Protein AF-A0A9P9UCU2-F1 (afdb_monomer_lite)

Sequence (701 aa):
MLSISDLFTLGLLVVLGTLAEADAGASSSSPSAWTGWGGNCLNNRWQPESALTISKIDTLTLKCSKTYPFGVSATPVIEGNIVYYPTWDGEMVALDYTTCQVKWSFNVTQLIVDYAPPNSYQVLAYPVSRTSPQIDGNIIHFGTQRFALVVAMDKRTGAVLDTYQVNPHPLAVITQSPTFHNGILFVGTGSYEEPAPLRFPGYKCCTFIGNFVALTFSRQTRKFRLKWDLPTLPSGTAWSGAGVWGSQPSIDEKRNQVFFGTGNVYSFPQEFAHCANETSECMPRGVNQEAIIAVNIASGKENWVRRITKMDAWNGACVATPIDKENCAQDPPGTDGDFGMAPGFVSAKTSGLKEDIVVVGQKNANLYALSAEKGEMVWQVNTSPDLQGGGISWGLAVDDEAVYYNLPYGLGGFGFNESTAFYGAVGVKDGKKLWEKRVDESGTNSIALTAPTVLGCGRQERGGRGRNGSGKGEGKGKGREDDDGLVLFPRTGVMDEQGAYFYSQGALVFVEKRTGRVVKELALDTNFNGGIAVQGRFGSLILAHALIKAELQSDEDMTALVKTTYGIFFLPTPHKALLVEDIASILNKLDPNHPRLDLVEQLRCNSLALEGQLTDFKNVYHTYEYKIVSFFETQQTRVLKWDETSQSYKRTGDFMLSVKRDSALLQLPDIMEPKVPVDADHSDKAKFGTKYDSPALLAEV

Radius of gyration: 32.87 Å; chains: 1; bounding box: 86×83×102 Å

Structure (mmCIF, N/CA/C/O backbone):
data_AF-A0A9P9UCU2-F1
#
_entry.id   AF-A0A9P9UCU2-F1
#
loop_
_atom_site.group_PDB
_atom_site.id
_atom_site.type_symbol
_atom_site.label_atom_id
_atom_site.label_alt_id
_atom_site.label_comp_id
_atom_site.label_asym_id
_atom_site.label_entity_id
_atom_site.label_seq_id
_atom_site.pdbx_PDB_ins_code
_atom_site.Cartn_x
_atom_site.Cartn_y
_atom_site.Cartn_z
_atom_site.occupancy
_atom_site.B_iso_or_equiv
_atom_site.auth_seq_id
_atom_site.auth_comp_id
_atom_site.auth_asym_id
_atom_site.auth_atom_id
_atom_site.pdbx_PDB_model_num
ATOM 1 N N . MET A 1 1 ? -22.675 -42.881 37.923 1.00 26.84 1 MET A N 1
ATOM 2 C CA . MET A 1 1 ? -22.853 -44.029 37.011 1.00 26.84 1 MET A CA 1
ATOM 3 C C . MET A 1 1 ? -24.017 -43.703 36.104 1.00 26.84 1 MET A C 1
ATOM 5 O O . MET A 1 1 ? -25.118 -43.542 36.607 1.00 26.84 1 MET A O 1
ATOM 9 N N . LEU A 1 2 ? -23.771 -43.526 34.812 1.00 21.22 2 LEU A N 1
ATOM 10 C CA . LEU A 1 2 ? -24.823 -43.378 33.813 1.00 21.22 2 LEU A CA 1
ATOM 11 C C . LEU A 1 2 ? -24.518 -44.368 32.706 1.00 21.22 2 LEU A C 1
ATOM 13 O O . LEU A 1 2 ? -23.434 -44.317 32.130 1.00 21.22 2 LEU A O 1
ATOM 17 N N . SER A 1 3 ? -25.464 -45.266 32.457 1.00 23.64 3 SER A N 1
ATOM 18 C CA . SER A 1 3 ? -25.569 -45.976 31.196 1.00 23.64 3 SER A CA 1
ATOM 19 C C . SER A 1 3 ? -26.949 -46.628 31.047 1.00 23.64 3 SER A C 1
ATOM 21 O O . SER A 1 3 ? -27.505 -47.127 32.024 1.00 23.64 3 SER A O 1
ATOM 23 N N . ILE A 1 4 ? -27.357 -46.699 29.776 1.00 19.81 4 ILE A N 1
ATOM 24 C CA . ILE A 1 4 ? -28.267 -47.654 29.118 1.00 19.81 4 ILE A CA 1
ATOM 25 C C . ILE A 1 4 ? -29.750 -47.236 28.921 1.00 19.81 4 ILE A C 1
ATOM 27 O O . ILE A 1 4 ? -30.546 -47.227 29.849 1.00 19.81 4 ILE A O 1
ATOM 31 N N . SER A 1 5 ? -30.027 -46.944 27.634 1.00 20.75 5 SER A N 1
ATOM 32 C CA . SER A 1 5 ? -31.157 -47.344 26.755 1.00 20.75 5 SER A CA 1
ATOM 33 C C . SER A 1 5 ? -32.589 -46.821 26.937 1.00 20.75 5 SER A C 1
ATOM 35 O O . SER A 1 5 ? -33.200 -46.998 27.979 1.00 20.75 5 SER A O 1
ATOM 37 N N . ASP A 1 6 ? -33.153 -46.278 25.845 1.00 22.53 6 ASP A N 1
ATOM 38 C CA . ASP A 1 6 ? -34.250 -46.875 25.032 1.00 22.53 6 ASP A CA 1
ATOM 39 C C . ASP A 1 6 ? -34.757 -45.823 24.007 1.00 22.53 6 ASP A C 1
ATOM 41 O O . ASP A 1 6 ? -35.082 -44.700 24.370 1.00 22.53 6 ASP A O 1
ATOM 45 N N . LEU A 1 7 ? -34.531 -45.981 22.694 1.00 21.34 7 LEU A N 1
ATOM 46 C CA . LEU A 1 7 ? -35.335 -46.689 21.673 1.00 21.34 7 LEU A CA 1
ATOM 47 C C . LEU A 1 7 ? -36.625 -45.958 21.170 1.00 21.34 7 LEU A C 1
ATOM 49 O O . LEU A 1 7 ? -37.598 -45.820 21.896 1.00 21.34 7 LEU A O 1
ATOM 53 N N . PHE A 1 8 ? -36.627 -45.666 19.850 1.00 20.30 8 PHE A N 1
ATOM 54 C CA . PHE A 1 8 ? -37.740 -45.663 18.856 1.00 20.30 8 PHE A CA 1
ATOM 55 C C . PHE A 1 8 ? -38.659 -44.427 18.586 1.00 20.30 8 PHE A C 1
ATOM 57 O O . PHE A 1 8 ? -39.603 -44.145 19.306 1.00 20.30 8 PHE A O 1
ATOM 64 N N . THR A 1 9 ? -38.437 -43.827 17.396 1.00 21.20 9 THR A N 1
ATOM 65 C CA . THR A 1 9 ? -39.360 -43.502 16.258 1.00 21.20 9 THR A CA 1
ATOM 66 C C . THR A 1 9 ? -40.691 -42.716 16.359 1.00 21.20 9 THR A C 1
ATOM 68 O O . THR A 1 9 ? -41.575 -43.042 17.136 1.00 21.20 9 THR A O 1
ATOM 71 N N . LEU A 1 10 ? -40.881 -41.918 15.281 1.00 20.44 10 LEU A N 1
ATOM 72 C CA . LEU A 1 10 ? -42.095 -41.595 14.481 1.00 20.44 10 LEU A CA 1
ATOM 73 C C . LEU A 1 10 ? -42.919 -40.321 14.790 1.00 20.44 10 LEU A C 1
ATOM 75 O O . LEU A 1 10 ? -43.389 -40.124 15.902 1.00 20.44 10 LEU A O 1
ATOM 79 N N . GLY A 1 11 ? -43.228 -39.546 13.731 1.00 19.61 11 GLY A N 1
ATOM 80 C CA . GLY A 1 11 ? -44.422 -38.682 13.676 1.00 19.61 11 GLY A CA 1
ATOM 81 C C . GLY A 1 11 ? -44.333 -37.422 12.799 1.00 19.61 11 GLY A C 1
ATOM 82 O O . GLY A 1 11 ? -43.973 -36.359 13.286 1.00 19.61 11 GLY A O 1
ATOM 83 N N . LEU A 1 12 ? -44.731 -37.521 11.527 1.00 21.34 12 LEU A N 1
ATOM 84 C CA . LEU A 1 12 ? -45.002 -36.410 10.596 1.00 21.34 12 LEU A CA 1
ATOM 85 C C . LEU A 1 12 ? -46.524 -36.374 10.328 1.00 21.34 12 LEU A C 1
ATOM 87 O O . LEU A 1 12 ? -47.035 -37.446 10.031 1.00 21.34 12 LEU A O 1
ATOM 91 N N . LEU A 1 13 ? -47.227 -35.224 10.421 1.00 21.56 13 LEU A N 1
ATOM 92 C CA . LEU A 1 13 ? -48.406 -34.782 9.606 1.00 21.56 13 LEU A CA 1
ATOM 93 C C . LEU A 1 13 ? -49.105 -33.528 10.235 1.00 21.56 13 LEU A C 1
ATOM 95 O O . LEU A 1 13 ? -49.519 -33.597 11.384 1.00 21.56 13 LEU A O 1
ATOM 99 N N . VAL A 1 14 ? -49.032 -32.317 9.638 1.00 21.81 14 VAL A N 1
ATOM 100 C CA . VAL A 1 14 ? -49.983 -31.581 8.731 1.00 21.81 14 VAL A CA 1
ATOM 101 C C . VAL A 1 14 ? -51.239 -30.950 9.400 1.00 21.81 14 VAL A C 1
ATOM 103 O O . VAL A 1 14 ? -52.027 -31.673 9.989 1.00 21.81 14 VAL A O 1
ATOM 106 N N . VAL A 1 15 ? -51.451 -29.620 9.241 1.00 21.69 15 VAL A N 1
ATOM 107 C CA . VAL A 1 15 ? -52.620 -28.895 8.629 1.00 21.69 15 VAL A CA 1
ATOM 108 C C . VAL A 1 15 ? -52.532 -27.356 8.883 1.00 21.69 15 VAL A C 1
ATOM 110 O O . VAL A 1 15 ? -52.001 -26.902 9.888 1.00 21.69 15 VAL A O 1
ATOM 113 N N . LEU A 1 16 ? -53.032 -26.594 7.897 1.00 22.39 16 LEU A N 1
ATOM 114 C CA . LEU A 1 16 ? -53.003 -25.151 7.568 1.00 22.39 16 LEU A CA 1
ATOM 115 C C . LEU A 1 16 ? -53.833 -24.145 8.419 1.00 22.39 16 LEU A C 1
ATOM 117 O O . LEU A 1 16 ? -54.868 -24.510 8.965 1.00 22.39 16 LEU A O 1
ATOM 121 N N . GLY A 1 17 ? -53.467 -22.847 8.286 1.00 21.61 17 GLY A N 1
ATOM 122 C CA . GLY A 1 17 ? -54.313 -21.621 8.377 1.00 21.61 17 GLY A CA 1
ATOM 123 C C . GLY A 1 17 ? -54.252 -20.874 9.726 1.00 21.61 17 GLY A C 1
ATOM 124 O O . GLY A 1 17 ? -54.326 -21.523 10.753 1.00 21.61 17 GLY A O 1
ATOM 125 N N . THR A 1 18 ? -54.117 -19.548 9.886 1.00 24.02 18 THR A N 1
ATOM 126 C CA . THR A 1 18 ? -54.234 -18.333 9.048 1.00 24.02 18 THR A CA 1
ATOM 127 C C . THR A 1 18 ? -53.554 -17.139 9.763 1.00 24.02 18 THR A C 1
ATOM 129 O O . THR A 1 18 ? -53.626 -17.053 10.983 1.00 24.02 18 THR A O 1
ATOM 132 N N . LEU A 1 19 ? -52.952 -16.235 8.978 1.00 25.30 19 LEU A N 1
ATOM 133 C CA . LEU A 1 19 ? -52.646 -14.797 9.171 1.00 25.30 19 LEU A CA 1
ATOM 134 C C . LEU A 1 19 ? -52.707 -14.153 10.578 1.00 25.30 19 LEU A C 1
ATOM 136 O O . LEU A 1 19 ? -53.780 -13.997 11.154 1.00 25.30 19 LEU A O 1
ATOM 140 N N . ALA A 1 20 ? -51.577 -13.564 10.986 1.00 24.25 20 ALA A N 1
ATOM 141 C CA . ALA A 1 20 ? -51.531 -12.231 11.594 1.00 24.25 20 ALA A CA 1
ATOM 142 C C . ALA A 1 20 ? -50.170 -11.578 11.283 1.00 24.25 20 ALA A C 1
ATOM 144 O O . ALA A 1 20 ? -49.130 -12.023 11.768 1.00 24.25 20 ALA A O 1
ATOM 145 N N . GLU A 1 21 ? -50.186 -10.545 10.441 1.00 28.69 21 GLU A N 1
ATOM 146 C CA . GLU A 1 21 ? -49.091 -9.584 10.311 1.00 28.69 21 GLU A CA 1
ATOM 147 C C . GLU A 1 21 ? -48.972 -8.792 11.617 1.00 28.69 21 GLU A C 1
ATOM 149 O O . GLU A 1 21 ? -49.944 -8.202 12.091 1.00 28.69 21 GLU A O 1
ATOM 154 N N . ALA A 1 22 ? -47.768 -8.755 12.178 1.00 25.55 22 ALA A N 1
ATOM 155 C CA . ALA A 1 22 ? -47.342 -7.707 13.088 1.00 25.55 22 ALA A CA 1
ATOM 156 C C . ALA A 1 22 ? -45.992 -7.203 12.582 1.00 25.55 22 ALA A C 1
ATOM 158 O O . ALA A 1 22 ? -44.941 -7.796 12.822 1.00 25.55 22 ALA A O 1
ATOM 159 N N . ASP A 1 23 ? -46.079 -6.131 11.806 1.00 30.70 23 ASP A N 1
ATOM 160 C CA . ASP A 1 23 ? -44.975 -5.269 11.430 1.00 30.70 23 ASP A CA 1
ATOM 161 C C . ASP A 1 23 ? -44.386 -4.645 12.707 1.00 30.70 23 ASP A C 1
ATOM 163 O O . ASP A 1 23 ? -45.089 -3.998 13.486 1.00 30.70 23 ASP A O 1
ATOM 167 N N . ALA A 1 24 ? -43.103 -4.888 12.955 1.00 27.02 24 ALA A N 1
ATOM 168 C CA . ALA A 1 24 ? -42.320 -4.192 13.966 1.00 27.02 24 ALA A CA 1
ATOM 169 C C . ALA A 1 24 ? -40.875 -4.142 13.479 1.00 27.02 24 ALA A C 1
ATOM 171 O O . ALA A 1 24 ? -40.071 -5.053 13.691 1.00 27.02 24 ALA A O 1
ATOM 172 N N . GLY A 1 25 ? -40.583 -3.057 12.768 1.00 33.56 25 GLY A N 1
ATOM 173 C CA . GLY A 1 25 ? -39.267 -2.746 12.263 1.00 33.56 25 GLY A CA 1
ATOM 174 C C . GLY A 1 25 ? -38.225 -2.659 13.374 1.00 33.56 25 GLY A C 1
ATOM 175 O O . GLY A 1 25 ? -38.343 -1.906 14.336 1.00 33.56 25 GLY A O 1
ATOM 176 N N . ALA A 1 26 ? -37.141 -3.379 13.150 1.00 25.94 26 ALA A N 1
ATOM 177 C CA . ALA A 1 26 ? -35.802 -2.891 13.396 1.00 25.94 26 ALA A CA 1
ATOM 178 C C . ALA A 1 26 ? -34.961 -3.502 12.280 1.00 25.94 26 ALA A C 1
ATOM 180 O O . ALA A 1 26 ? -34.569 -4.665 12.351 1.00 25.94 26 ALA A O 1
ATOM 181 N N . SER A 1 27 ? -34.728 -2.744 11.205 1.00 26.44 27 SER A N 1
ATOM 182 C CA . SER A 1 27 ? -33.636 -3.070 10.298 1.00 26.44 27 SER A CA 1
ATOM 183 C C . SER A 1 27 ? -32.361 -2.998 11.134 1.00 26.44 27 SER A C 1
ATOM 185 O O . SER A 1 27 ? -31.834 -1.912 11.379 1.00 26.44 27 SER A O 1
ATOM 187 N N . SER A 1 28 ? -31.890 -4.138 11.635 1.00 27.34 28 SER A N 1
ATOM 188 C CA . SER A 1 28 ? -30.513 -4.250 12.082 1.00 27.34 28 SER A CA 1
ATOM 189 C C . SER A 1 28 ? -29.677 -3.980 10.839 1.00 27.34 28 SER A C 1
ATOM 191 O O . SER A 1 28 ? -29.568 -4.848 9.970 1.00 27.34 28 SER A O 1
ATOM 193 N N . SER A 1 29 ? -29.178 -2.754 10.697 1.00 32.16 29 SER A N 1
ATOM 194 C CA . SER A 1 29 ? -28.161 -2.454 9.705 1.00 32.16 29 SER A CA 1
ATOM 195 C C . SER A 1 29 ? -27.038 -3.451 9.953 1.00 32.16 29 SER A C 1
ATOM 197 O O . SER A 1 29 ? -26.405 -3.451 11.010 1.00 32.16 29 SER A O 1
ATOM 199 N N . SER A 1 30 ? -26.851 -4.392 9.026 1.00 37.59 30 SER A N 1
ATOM 200 C CA . SER A 1 30 ? -25.638 -5.196 9.035 1.00 37.59 30 SER A CA 1
ATOM 201 C C . SER A 1 30 ? -24.472 -4.204 9.077 1.00 37.59 30 SER A C 1
ATOM 203 O O . SER A 1 30 ? -24.511 -3.239 8.305 1.00 37.59 30 SER A O 1
ATOM 205 N N . PRO A 1 31 ? -23.493 -4.357 9.989 1.00 53.38 31 PRO A N 1
ATOM 206 C CA . PRO A 1 31 ? -22.351 -3.453 10.024 1.00 53.38 31 PRO A CA 1
ATOM 207 C C . PRO A 1 31 ? -21.762 -3.365 8.614 1.00 53.38 31 PRO A C 1
ATOM 209 O O . PRO A 1 31 ? -21.566 -4.394 7.962 1.00 53.38 31 PRO A O 1
ATOM 212 N N . SER A 1 32 ? -21.580 -2.141 8.110 1.00 68.69 32 SER A N 1
ATOM 213 C CA . SER A 1 32 ? -21.082 -1.929 6.754 1.00 68.69 32 SER A CA 1
ATOM 214 C C . SER A 1 32 ? -19.711 -2.590 6.622 1.00 68.69 32 SER A C 1
ATOM 216 O O . SER A 1 32 ? -18.807 -2.355 7.424 1.00 68.69 32 SER A O 1
ATOM 218 N N . ALA A 1 33 ? -19.583 -3.492 5.650 1.00 85.12 33 ALA A N 1
ATOM 219 C CA . ALA A 1 33 ? -18.360 -4.256 5.455 1.00 85.12 33 ALA A CA 1
ATOM 220 C C . ALA A 1 33 ? -17.243 -3.354 4.904 1.00 85.12 33 ALA A C 1
ATOM 222 O O . ALA A 1 33 ? -17.486 -2.511 4.041 1.00 85.12 33 ALA A O 1
ATOM 223 N N . TRP A 1 34 ? -16.013 -3.577 5.365 1.00 92.19 34 TRP A N 1
ATOM 224 C CA . TRP A 1 34 ? -14.798 -2.952 4.840 1.00 92.19 34 TRP A CA 1
ATOM 225 C C . TRP A 1 34 ? -14.019 -4.027 4.090 1.00 92.19 34 TRP A C 1
ATOM 227 O O . TRP A 1 34 ? -13.234 -4.757 4.682 1.00 92.19 34 TRP A O 1
ATOM 237 N N . THR A 1 35 ? -14.309 -4.212 2.804 1.00 93.38 35 THR A N 1
ATOM 238 C CA . THR A 1 35 ? -13.987 -5.475 2.101 1.00 93.38 35 THR A CA 1
ATOM 239 C C . THR A 1 35 ? -12.612 -5.519 1.433 1.00 93.38 35 THR A C 1
ATOM 241 O O . THR A 1 35 ? -12.200 -6.587 0.986 1.00 93.38 35 THR A O 1
ATOM 244 N N . GLY A 1 36 ? -11.904 -4.392 1.371 1.00 92.31 36 GLY A N 1
ATOM 245 C CA . GLY A 1 36 ? -10.583 -4.239 0.751 1.00 92.31 36 GLY A CA 1
ATOM 246 C C . GLY A 1 36 ? -9.803 -3.094 1.400 1.00 92.31 36 GLY A C 1
ATOM 247 O O . GLY A 1 36 ? -10.317 -2.438 2.307 1.00 92.31 36 GLY A O 1
ATOM 248 N N . TRP A 1 37 ? -8.589 -2.806 0.923 1.00 92.88 37 TRP A N 1
ATOM 249 C CA . TRP A 1 37 ? -7.764 -1.677 1.388 1.00 92.88 37 TRP A CA 1
ATOM 250 C C . TRP A 1 37 ? -8.563 -0.371 1.473 1.00 92.88 37 TRP A C 1
ATOM 252 O O . TRP A 1 37 ? -8.569 0.294 2.506 1.00 92.88 37 TRP A O 1
ATOM 262 N N . GLY A 1 38 ? -9.273 -0.029 0.398 1.00 90.56 38 GLY A N 1
ATOM 263 C CA . GLY A 1 38 ? -10.056 1.199 0.284 1.00 90.56 38 GLY A CA 1
ATOM 264 C C . GLY A 1 38 ? -11.396 1.191 1.022 1.00 90.56 38 GLY A C 1
ATOM 265 O O . GLY A 1 38 ? -12.120 2.181 0.957 1.00 90.56 38 GLY A O 1
ATOM 266 N N . GLY A 1 39 ? -11.773 0.064 1.634 1.00 90.44 39 GLY A N 1
ATOM 267 C CA . GLY A 1 39 ? -13.111 -0.221 2.166 1.00 90.44 39 GLY A CA 1
ATOM 268 C C . GLY A 1 39 ? -14.133 -0.620 1.103 1.00 90.44 39 GLY A C 1
ATOM 269 O O . GLY A 1 39 ? -15.051 -1.393 1.377 1.00 90.44 39 GLY A O 1
ATOM 270 N N . ASN A 1 40 ? -13.931 -0.158 -0.128 1.00 91.38 40 ASN A N 1
ATOM 271 C CA . ASN A 1 40 ? -14.757 -0.408 -1.302 1.00 91.38 40 ASN A CA 1
ATOM 272 C C . ASN A 1 40 ? -13.895 -0.368 -2.582 1.00 91.38 40 ASN A C 1
ATOM 274 O O . ASN A 1 40 ? -12.703 -0.060 -2.538 1.00 91.38 40 ASN A O 1
ATOM 278 N N . CYS A 1 41 ? -14.509 -0.641 -3.736 1.00 94.88 41 CYS A N 1
ATOM 279 C CA . CYS A 1 41 ? -13.827 -0.643 -5.033 1.00 94.88 41 CYS A CA 1
ATOM 280 C C . CYS A 1 41 ? -13.499 0.755 -5.596 1.00 94.88 41 CYS A C 1
ATOM 282 O O . CYS A 1 41 ? -12.882 0.845 -6.651 1.00 94.88 41 CYS A O 1
ATOM 284 N N . LEU A 1 42 ? -13.881 1.844 -4.920 1.00 95.31 42 LEU A N 1
ATOM 285 C CA . LEU A 1 42 ? -13.551 3.218 -5.324 1.00 95.31 42 LEU A CA 1
ATOM 286 C C . LEU A 1 42 ? -12.202 3.682 -4.758 1.00 95.31 42 LEU A C 1
ATOM 288 O O . LEU A 1 42 ? -11.722 4.743 -5.149 1.00 95.31 42 LEU A O 1
ATOM 292 N N . ASN A 1 43 ? -11.596 2.907 -3.846 1.00 95.00 43 ASN A N 1
ATOM 293 C CA . ASN A 1 43 ? -10.339 3.238 -3.163 1.00 95.00 43 ASN A CA 1
ATOM 294 C C . ASN A 1 43 ? -10.352 4.620 -2.478 1.00 95.00 43 ASN A C 1
ATOM 296 O O . ASN A 1 43 ? -9.355 5.336 -2.465 1.00 95.00 43 ASN A O 1
ATOM 300 N N . ASN A 1 44 ? -11.500 5.025 -1.932 1.00 93.56 44 ASN A N 1
ATOM 301 C CA . ASN A 1 44 ? -11.677 6.364 -1.366 1.00 93.56 44 ASN A CA 1
ATOM 302 C C . ASN A 1 44 ? -11.497 6.414 0.163 1.00 93.56 44 ASN A C 1
ATOM 304 O O . ASN A 1 44 ? -11.450 7.500 0.734 1.00 93.56 44 ASN A O 1
ATOM 308 N N . ARG A 1 45 ? -11.378 5.254 0.832 1.00 93.69 45 ARG A N 1
ATOM 309 C CA . ARG A 1 45 ? -11.209 5.132 2.293 1.00 93.69 45 ARG A CA 1
ATOM 310 C C . ARG A 1 45 ? -12.223 5.971 3.076 1.00 93.69 45 ARG A C 1
ATOM 312 O O . ARG A 1 45 ? -11.892 6.603 4.082 1.00 93.69 45 ARG A O 1
ATOM 319 N N . TRP A 1 46 ? -13.462 5.968 2.595 1.00 91.81 46 TRP A N 1
ATOM 320 C CA . TRP A 1 46 ? -14.551 6.759 3.145 1.00 91.81 46 TRP A CA 1
ATOM 321 C C . TRP A 1 46 ? -15.652 5.864 3.703 1.00 91.81 46 TRP A C 1
ATOM 323 O O . TRP A 1 46 ? -16.252 5.062 2.986 1.00 91.81 46 TRP A O 1
ATOM 333 N N . GLN A 1 47 ? -15.939 6.046 4.991 1.00 89.38 47 GLN A N 1
ATOM 334 C CA . GLN A 1 47 ? -17.145 5.552 5.638 1.00 89.38 47 GLN A CA 1
ATOM 335 C C . GLN A 1 47 ? -18.179 6.692 5.668 1.00 89.38 47 GLN A C 1
ATOM 337 O O . GLN A 1 47 ? -18.044 7.592 6.501 1.00 89.38 47 GLN A O 1
ATOM 342 N N . PRO A 1 48 ? -19.199 6.706 4.792 1.00 82.88 48 PRO A N 1
ATOM 343 C CA . PRO A 1 48 ? -20.163 7.808 4.718 1.00 82.88 48 PRO A CA 1
ATOM 344 C C . PRO A 1 48 ? -21.049 7.931 5.961 1.00 82.88 48 PRO A C 1
ATOM 346 O O . PRO A 1 48 ? -21.512 9.030 6.271 1.00 82.88 48 PRO A O 1
ATOM 349 N N . GLU A 1 49 ? -21.263 6.829 6.681 1.00 81.44 49 GLU A N 1
ATOM 350 C CA . GLU A 1 49 ? -22.082 6.794 7.888 1.00 81.44 49 GLU A CA 1
ATOM 351 C C . GLU A 1 49 ? -21.298 6.205 9.057 1.00 81.44 49 GLU A C 1
ATOM 353 O O . GLU A 1 49 ? -20.962 5.021 9.082 1.00 81.44 49 GLU A O 1
ATOM 358 N N . SER A 1 50 ? -21.022 7.041 10.052 1.00 82.69 50 SER A N 1
ATOM 359 C CA . SER A 1 50 ? -20.351 6.645 11.282 1.00 82.69 50 SER A CA 1
ATOM 360 C C . SER A 1 50 ? -21.202 6.982 12.503 1.00 82.69 50 SER A C 1
ATOM 362 O O . SER A 1 50 ? -21.736 8.082 12.633 1.00 82.69 50 SER A O 1
ATOM 364 N N . ALA A 1 51 ? -21.291 6.038 13.444 1.00 81.75 51 ALA A N 1
ATOM 365 C CA . ALA A 1 51 ? -21.860 6.297 14.768 1.00 81.75 51 ALA A CA 1
ATOM 366 C C . ALA A 1 51 ? -20.926 7.149 15.649 1.00 81.75 51 ALA A C 1
ATOM 368 O O . ALA A 1 51 ? -21.380 7.750 16.628 1.00 81.75 51 ALA A O 1
ATOM 369 N N . LEU A 1 52 ? -19.633 7.170 15.308 1.00 83.38 52 LEU A N 1
ATOM 370 C CA . LEU A 1 52 ? -18.609 7.989 15.936 1.00 83.38 52 LEU A CA 1
ATOM 371 C C . LEU A 1 52 ? -18.628 9.391 15.325 1.00 83.38 52 LEU A C 1
ATOM 373 O O . LEU A 1 52 ? -18.434 9.545 14.120 1.00 83.38 52 LEU A O 1
ATOM 377 N N . THR A 1 53 ? -18.811 10.383 16.188 1.00 83.81 53 THR A N 1
ATOM 378 C CA . THR A 1 53 ? -18.800 11.812 15.872 1.00 83.81 53 THR A CA 1
ATOM 379 C C . THR A 1 53 ? -17.851 12.552 16.813 1.00 83.81 53 THR A C 1
ATOM 381 O O . THR A 1 53 ? -17.393 11.974 17.804 1.00 83.81 53 THR A O 1
ATOM 384 N N . ILE A 1 54 ? -17.579 13.835 16.546 1.00 84.88 54 ILE A N 1
ATOM 385 C CA . ILE A 1 54 ? -16.733 14.676 17.412 1.00 84.88 54 ILE A CA 1
ATOM 386 C C . ILE A 1 54 ? -17.264 14.671 18.851 1.00 84.88 54 ILE A C 1
ATOM 388 O O . ILE A 1 54 ? -16.513 14.413 19.786 1.00 84.88 54 ILE A O 1
ATOM 392 N N . SER A 1 55 ? -18.571 14.867 19.033 1.00 84.00 55 SER A N 1
ATOM 393 C CA . SER A 1 55 ? -19.214 14.893 20.356 1.00 84.00 55 SER A CA 1
ATOM 394 C C . SER A 1 55 ? -19.171 13.555 21.107 1.00 84.00 55 SER A C 1
ATOM 396 O O . SER A 1 55 ? -19.330 13.526 22.326 1.00 84.00 55 SER A O 1
ATOM 398 N N . LYS A 1 56 ? -18.949 12.438 20.405 1.00 86.06 56 LYS A N 1
ATOM 399 C CA . LYS A 1 56 ? -18.881 11.090 20.990 1.00 86.06 56 LYS A CA 1
ATOM 400 C C . LYS A 1 56 ? -17.462 10.555 21.116 1.00 86.06 56 LYS A C 1
ATOM 402 O O . LYS A 1 56 ? -17.283 9.441 21.608 1.00 86.06 56 LYS A O 1
ATOM 407 N N . ILE A 1 57 ? -16.449 11.300 20.692 1.00 85.88 57 ILE A N 1
ATOM 408 C CA . ILE A 1 57 ? -15.090 10.772 20.593 1.00 85.88 57 ILE A CA 1
ATOM 409 C C . ILE A 1 57 ? -14.488 10.372 21.946 1.00 85.88 57 ILE A C 1
ATOM 411 O O . ILE A 1 57 ? -13.744 9.392 22.050 1.00 85.88 57 ILE A O 1
ATOM 415 N N . ASP A 1 58 ? -14.878 11.060 23.016 1.00 87.31 58 ASP A N 1
ATOM 416 C CA . ASP A 1 58 ? -14.436 10.756 24.377 1.00 87.31 58 ASP A CA 1
ATOM 417 C C . ASP A 1 58 ? -15.065 9.481 24.944 1.00 87.31 58 ASP A C 1
ATOM 419 O O . ASP A 1 58 ? -14.539 8.909 25.893 1.00 87.31 58 ASP A O 1
ATOM 423 N N . THR A 1 59 ? -16.119 8.962 24.306 1.00 87.75 59 THR A N 1
ATOM 424 C CA . THR A 1 59 ? -16.756 7.691 24.691 1.00 87.75 59 THR A CA 1
ATOM 425 C C . THR A 1 59 ? -16.020 6.456 24.165 1.00 87.75 59 THR A C 1
ATOM 427 O O . THR A 1 59 ? -16.356 5.336 24.548 1.00 87.75 59 THR A O 1
ATOM 430 N N . LEU A 1 60 ? -15.022 6.637 23.290 1.00 85.88 60 LEU A N 1
ATOM 431 C CA . LEU A 1 60 ? -14.230 5.534 22.750 1.00 85.88 60 LEU A CA 1
ATOM 432 C C . LEU A 1 60 ? -13.468 4.807 23.859 1.00 85.88 60 LEU A C 1
ATOM 434 O O . LEU A 1 60 ? -12.685 5.415 24.589 1.00 85.88 60 LEU A O 1
ATOM 438 N N . THR A 1 61 ? -13.642 3.490 23.908 1.00 83.88 61 THR A N 1
ATOM 439 C CA . THR A 1 61 ? -12.904 2.584 24.787 1.00 83.88 61 THR A CA 1
ATOM 440 C C . THR A 1 61 ? -12.223 1.495 23.967 1.00 83.88 61 THR A C 1
ATOM 442 O O . THR A 1 61 ? -12.754 1.031 22.953 1.00 83.88 61 THR A O 1
ATOM 445 N N . LEU A 1 62 ? -11.028 1.086 24.399 1.00 83.81 62 LEU A N 1
ATOM 446 C CA . LEU A 1 62 ? -10.318 -0.042 23.804 1.00 83.81 62 LEU A CA 1
ATOM 447 C C . LEU A 1 62 ? -11.132 -1.323 24.031 1.00 83.81 62 LEU A C 1
ATOM 449 O O . LEU A 1 62 ? -11.385 -1.711 25.169 1.00 83.81 62 LEU A O 1
ATOM 453 N N . LYS A 1 63 ? -11.547 -1.969 22.939 1.00 83.62 63 LYS A N 1
ATOM 454 C CA . LYS A 1 63 ? -12.326 -3.218 22.972 1.00 83.62 63 LYS A CA 1
ATOM 455 C C . LYS A 1 63 ? -11.459 -4.465 22.845 1.00 83.62 63 LYS A C 1
ATOM 457 O O . LYS A 1 63 ? -11.740 -5.473 23.482 1.00 83.62 63 LYS A O 1
ATOM 462 N N . CYS A 1 64 ? -10.441 -4.405 21.997 1.00 84.94 64 CYS A N 1
ATOM 463 C CA . CYS A 1 64 ? -9.558 -5.520 21.698 1.00 84.94 64 CYS A CA 1
ATOM 464 C C . CYS A 1 64 ? -8.171 -4.980 21.352 1.00 84.94 64 CYS A C 1
ATOM 466 O O . CYS A 1 64 ? -8.069 -4.012 20.601 1.00 84.94 64 CYS A O 1
ATOM 468 N N . SER A 1 65 ? -7.130 -5.613 21.893 1.00 85.25 65 SER A N 1
ATOM 469 C CA . SER A 1 65 ? -5.732 -5.389 21.521 1.00 85.25 65 SER A CA 1
ATOM 470 C C . SER A 1 65 ? -5.062 -6.741 21.295 1.00 85.25 65 SER A C 1
ATOM 472 O O . SER A 1 65 ? -5.277 -7.683 22.064 1.00 85.25 65 SER A O 1
ATOM 474 N N . LYS A 1 66 ? -4.284 -6.841 20.218 1.00 80.38 66 LYS A N 1
ATOM 475 C CA . LYS A 1 66 ? -3.468 -8.005 19.876 1.00 80.38 66 LYS A CA 1
ATOM 476 C C . LYS A 1 66 ? -2.118 -7.517 19.379 1.00 80.38 66 LYS A C 1
ATOM 478 O O . LYS A 1 66 ? -2.063 -6.663 18.498 1.00 80.38 66 LYS A O 1
ATOM 483 N N . THR A 1 67 ? -1.062 -8.101 19.925 1.00 77.12 67 THR A N 1
ATOM 484 C CA . THR A 1 67 ? 0.320 -7.789 19.565 1.00 77.12 67 THR A CA 1
ATOM 485 C C . THR A 1 67 ? 0.864 -8.894 18.674 1.00 77.12 67 THR A C 1
ATOM 487 O O . THR A 1 67 ? 0.692 -10.070 18.986 1.00 77.12 67 THR A O 1
ATOM 490 N N . TYR A 1 68 ? 1.532 -8.502 17.592 1.00 73.69 68 TYR A N 1
ATOM 491 C CA . TYR A 1 68 ? 2.223 -9.406 16.677 1.00 73.69 68 TYR A CA 1
ATOM 492 C C . TYR A 1 68 ? 3.687 -8.976 16.583 1.00 73.69 68 TYR A C 1
ATOM 494 O O . TYR A 1 68 ? 3.940 -7.782 16.371 1.00 73.69 68 TYR A O 1
ATOM 502 N N . PRO A 1 69 ? 4.654 -9.898 16.732 1.00 69.94 69 PRO A N 1
ATOM 503 C CA . PRO A 1 69 ? 6.050 -9.618 16.423 1.00 69.94 69 PRO A CA 1
ATOM 504 C C . PRO A 1 69 ? 6.192 -9.022 15.016 1.00 69.94 69 PRO A C 1
ATOM 506 O O . PRO A 1 69 ? 5.476 -9.406 14.093 1.00 69.94 69 PRO A O 1
ATOM 509 N N . PHE A 1 70 ? 7.093 -8.049 14.857 1.00 66.69 70 PHE A N 1
ATOM 510 C CA . PHE A 1 70 ? 7.359 -7.332 13.594 1.00 66.69 70 PHE A CA 1
ATOM 511 C C . PHE A 1 70 ? 6.189 -6.497 13.024 1.00 66.69 70 PHE A C 1
ATOM 513 O O . PHE A 1 70 ? 6.380 -5.730 12.080 1.00 66.69 70 PHE A O 1
ATOM 520 N N . GLY A 1 71 ? 4.999 -6.566 13.629 1.00 72.75 71 GLY A N 1
ATOM 521 C CA . GLY A 1 71 ? 3.874 -5.673 13.374 1.00 72.75 71 GLY A CA 1
ATOM 522 C C . GLY A 1 71 ? 2.977 -6.054 12.193 1.00 72.75 71 GLY A C 1
ATOM 523 O O . GLY A 1 71 ? 3.038 -7.142 11.620 1.00 72.75 71 GLY A O 1
ATOM 524 N N . VAL A 1 72 ? 2.098 -5.118 11.831 1.00 80.12 72 VAL A N 1
ATOM 525 C CA . VAL A 1 72 ? 1.099 -5.247 10.760 1.00 80.12 72 VAL A CA 1
ATOM 526 C C . VAL A 1 72 ? 1.152 -3.990 9.901 1.00 80.12 72 VAL A C 1
ATOM 528 O O . VAL A 1 72 ? 1.110 -2.881 10.424 1.00 80.12 72 VAL A O 1
ATOM 531 N N . SER A 1 73 ? 1.238 -4.158 8.580 1.00 79.31 73 SER A N 1
ATOM 532 C CA . SER A 1 73 ? 1.236 -3.031 7.628 1.00 79.31 73 SER A CA 1
ATOM 533 C C . SER A 1 73 ? 0.005 -2.981 6.719 1.00 79.31 73 SER A C 1
ATOM 535 O O . SER A 1 73 ? -0.237 -1.967 6.065 1.00 79.31 73 SER A O 1
ATOM 537 N N . ALA A 1 74 ? -0.787 -4.052 6.678 1.00 86.44 74 ALA A N 1
ATOM 538 C CA . ALA A 1 74 ? -2.014 -4.109 5.898 1.00 86.44 74 ALA A CA 1
ATOM 539 C C . ALA A 1 74 ? -3.141 -3.325 6.587 1.00 86.44 74 ALA A C 1
ATOM 541 O O . ALA A 1 74 ? -3.277 -3.369 7.808 1.00 86.44 74 ALA A O 1
ATOM 542 N N . THR A 1 75 ? -4.019 -2.685 5.805 1.00 88.81 75 THR A N 1
ATOM 543 C CA . THR A 1 75 ? -5.331 -2.260 6.321 1.00 88.81 75 THR A CA 1
ATOM 544 C C . THR A 1 75 ? -6.180 -3.511 6.581 1.00 88.81 75 THR A C 1
ATOM 546 O O . THR A 1 75 ? -6.423 -4.263 5.631 1.00 88.81 75 THR A O 1
ATOM 549 N N . PRO A 1 76 ? -6.649 -3.761 7.812 1.00 91.25 76 PRO A N 1
ATOM 550 C CA . PRO A 1 76 ? -7.499 -4.912 8.074 1.00 91.25 76 PRO A CA 1
ATOM 551 C C . PRO A 1 76 ? -8.836 -4.801 7.337 1.00 91.25 76 PRO A C 1
ATOM 553 O O . PRO A 1 76 ? -9.380 -3.706 7.191 1.00 91.25 76 PRO A O 1
ATOM 556 N N . VAL A 1 77 ? -9.383 -5.933 6.894 1.00 94.44 77 VAL A N 1
ATOM 557 C CA . VAL A 1 77 ? -10.700 -5.983 6.238 1.00 94.44 77 VAL A CA 1
ATOM 558 C C . VAL A 1 77 ? -11.726 -6.662 7.122 1.00 94.44 77 VAL A C 1
ATOM 560 O O . VAL A 1 77 ? -11.404 -7.611 7.829 1.00 94.44 77 VAL A O 1
ATOM 563 N N . ILE A 1 78 ? -12.959 -6.164 7.106 1.00 92.88 78 ILE A N 1
ATOM 564 C CA . ILE A 1 78 ? -13.998 -6.521 8.071 1.00 92.88 78 ILE A CA 1
ATOM 565 C C . ILE A 1 78 ? -15.251 -6.978 7.332 1.00 92.88 78 ILE A C 1
ATOM 567 O O . ILE A 1 78 ? -15.763 -6.276 6.459 1.00 92.88 78 ILE A O 1
ATOM 571 N N . GLU A 1 79 ? -15.787 -8.127 7.739 1.00 93.56 79 GLU A N 1
ATOM 572 C CA . GLU A 1 79 ? -17.150 -8.540 7.407 1.00 93.56 79 GLU A CA 1
ATOM 573 C C . GLU A 1 79 ? -17.816 -9.181 8.631 1.00 93.56 79 GLU A C 1
ATOM 575 O O . GLU A 1 79 ? -17.299 -10.136 9.222 1.00 93.56 79 GLU A O 1
ATOM 580 N N . GLY A 1 80 ? -18.975 -8.644 9.021 1.00 92.38 80 GLY A N 1
ATOM 581 C CA . GLY A 1 80 ? -19.621 -9.018 10.276 1.00 92.38 80 GLY A CA 1
ATOM 582 C C . GLY A 1 80 ? -18.718 -8.686 11.465 1.00 92.38 80 GLY A C 1
ATOM 583 O O . GLY A 1 80 ? -18.237 -7.564 11.577 1.00 92.38 80 GLY A O 1
ATOM 584 N N . ASN A 1 81 ? 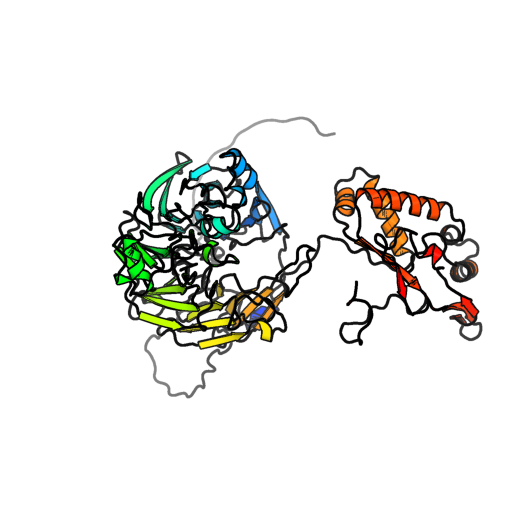-18.468 -9.675 12.325 1.00 94.25 81 ASN A N 1
ATOM 585 C CA . ASN A 1 81 ? -17.631 -9.523 13.522 1.00 94.25 81 ASN A CA 1
ATOM 586 C C . ASN A 1 81 ? -16.167 -9.943 13.308 1.00 94.25 81 ASN A C 1
ATOM 588 O O . ASN A 1 81 ? -15.386 -9.930 14.260 1.00 94.25 81 ASN A O 1
ATOM 592 N N . ILE A 1 82 ? -15.799 -10.374 12.097 1.00 96.19 82 ILE A N 1
ATOM 593 C CA . ILE A 1 82 ? -14.465 -10.908 11.816 1.00 96.19 82 ILE A CA 1
ATOM 594 C C . ILE A 1 82 ? -13.648 -9.883 11.046 1.00 96.19 82 ILE A C 1
ATOM 596 O O . ILE A 1 82 ? -14.113 -9.320 10.053 1.00 96.19 82 ILE A O 1
ATOM 600 N N . VAL A 1 83 ? -12.417 -9.685 11.502 1.00 95.69 83 VAL A N 1
ATOM 601 C CA . VAL A 1 83 ? -11.393 -8.901 10.829 1.00 95.69 83 VAL A CA 1
ATOM 602 C C . VAL A 1 83 ? -10.291 -9.828 10.305 1.00 95.69 83 VAL A C 1
ATOM 604 O O . VAL A 1 83 ? -9.864 -10.743 11.009 1.00 95.69 83 VAL A O 1
ATOM 607 N N . TYR A 1 84 ? -9.855 -9.601 9.066 1.00 98.06 84 TYR A N 1
ATOM 608 C CA . TYR A 1 84 ? -8.834 -10.388 8.375 1.00 98.06 84 TYR A CA 1
ATOM 609 C C . TYR A 1 84 ? -7.634 -9.514 8.016 1.00 98.06 84 TYR A C 1
ATOM 611 O O . TYR A 1 84 ? -7.808 -8.425 7.461 1.00 98.06 84 TYR A O 1
ATOM 619 N N . TYR A 1 85 ? -6.424 -9.979 8.317 1.00 96.44 85 TYR A N 1
ATOM 620 C CA . TYR A 1 85 ? -5.189 -9.256 8.007 1.00 96.44 85 TYR A CA 1
ATOM 621 C C . TYR A 1 85 ? -3.957 -10.170 8.077 1.00 96.44 85 TYR A C 1
ATOM 623 O O . TYR A 1 85 ? -3.936 -11.100 8.886 1.00 96.44 85 TYR A O 1
ATOM 631 N N . PRO A 1 86 ? -2.924 -9.915 7.255 1.00 95.38 86 PRO A N 1
ATOM 632 C CA . PRO A 1 86 ? -1.628 -10.547 7.414 1.00 95.38 86 PRO A CA 1
ATOM 633 C C . PRO A 1 86 ? -0.749 -9.828 8.441 1.00 95.38 86 PRO A C 1
ATOM 635 O O . PRO A 1 86 ? -0.948 -8.649 8.746 1.00 95.38 86 PRO A O 1
ATOM 638 N N . THR A 1 87 ? 0.273 -10.530 8.906 1.00 88.62 87 THR A N 1
ATOM 639 C CA . THR A 1 87 ? 1.243 -10.075 9.904 1.00 88.62 87 THR A CA 1
ATOM 640 C C . THR A 1 87 ? 2.676 -10.281 9.393 1.00 88.62 87 THR A C 1
ATOM 642 O O . THR A 1 87 ? 2.934 -11.122 8.526 1.00 88.62 87 THR A O 1
ATOM 645 N N . TRP A 1 88 ? 3.633 -9.498 9.900 1.00 81.56 88 TRP A N 1
ATOM 646 C CA . TRP A 1 88 ? 5.041 -9.591 9.482 1.00 81.56 88 TRP A CA 1
ATOM 647 C C . TRP A 1 88 ? 5.803 -10.778 10.090 1.00 81.56 88 TRP A C 1
ATOM 649 O O . TRP A 1 88 ? 6.876 -11.115 9.596 1.00 81.56 88 TRP A O 1
ATOM 659 N N . ASP A 1 89 ? 5.246 -11.458 11.092 1.00 82.00 89 ASP A N 1
ATOM 660 C CA . ASP A 1 89 ? 5.690 -12.790 11.536 1.00 82.00 89 ASP A CA 1
ATOM 661 C C . ASP A 1 89 ? 5.210 -13.925 10.604 1.00 82.00 89 ASP A C 1
ATOM 663 O O . ASP A 1 89 ? 5.602 -15.080 10.770 1.00 82.00 89 ASP A O 1
ATOM 667 N N . GLY A 1 90 ? 4.444 -13.594 9.557 1.00 90.19 90 GLY A N 1
ATOM 668 C CA . GLY A 1 90 ? 4.139 -14.498 8.453 1.00 90.19 90 GLY A CA 1
ATOM 669 C C . GLY A 1 90 ? 2.816 -15.240 8.572 1.00 90.19 90 GLY A C 1
ATOM 670 O O . GLY A 1 90 ? 2.640 -16.263 7.906 1.00 90.19 90 GLY A O 1
ATOM 671 N N . GLU A 1 91 ? 1.872 -14.738 9.366 1.00 94.81 91 GLU A N 1
ATOM 672 C CA . GLU A 1 91 ? 0.520 -15.282 9.446 1.00 94.81 91 GLU A CA 1
ATOM 673 C C . GLU A 1 91 ? -0.491 -14.497 8.593 1.00 94.81 91 GLU A C 1
ATOM 675 O O . GLU A 1 91 ? -0.330 -13.318 8.284 1.00 94.81 91 GLU A O 1
ATOM 680 N N . MET A 1 92 ? -1.575 -15.172 8.210 1.00 98.00 92 MET A N 1
ATOM 681 C CA . MET A 1 92 ? -2.859 -14.571 7.857 1.00 98.00 92 MET A CA 1
ATOM 682 C C . MET A 1 92 ? -3.831 -14.874 8.992 1.00 98.00 92 MET A C 1
ATOM 684 O O . MET A 1 92 ? -4.048 -16.042 9.309 1.00 98.00 92 MET A O 1
ATOM 688 N N . VAL A 1 93 ? -4.422 -13.846 9.589 1.00 98.00 93 VAL A N 1
ATOM 689 C CA . VAL A 1 93 ? -5.241 -13.972 10.798 1.00 98.00 93 VAL A CA 1
ATOM 690 C C . VAL A 1 93 ? -6.698 -13.660 10.487 1.00 98.00 93 VAL A C 1
ATOM 692 O O . VAL A 1 93 ? -6.990 -12.669 9.820 1.00 98.00 93 VAL A O 1
ATOM 695 N N . ALA A 1 94 ? -7.615 -14.461 11.033 1.00 98.25 94 ALA A N 1
ATOM 696 C CA . ALA A 1 94 ? -9.013 -14.091 11.225 1.00 98.25 94 ALA A CA 1
ATOM 697 C C . ALA A 1 94 ? -9.304 -13.907 12.714 1.00 98.25 94 ALA A C 1
ATOM 699 O O . ALA A 1 94 ? -9.299 -14.864 13.491 1.00 98.25 94 ALA A O 1
ATOM 700 N N . LEU A 1 95 ? -9.596 -12.676 13.115 1.00 96.44 95 LEU A N 1
ATOM 701 C CA . LEU A 1 95 ? -9.862 -12.296 14.497 1.00 96.44 95 LEU A CA 1
ATOM 702 C C . LEU A 1 95 ? -11.328 -11.891 14.643 1.00 96.44 95 LEU A C 1
ATOM 704 O O . LEU A 1 95 ? -11.835 -11.064 13.894 1.00 96.44 95 LEU A O 1
ATOM 708 N N . ASP A 1 96 ? -12.012 -12.432 15.641 1.00 96.19 96 ASP A N 1
ATOM 709 C CA . ASP A 1 96 ? -13.296 -11.893 16.077 1.00 96.19 96 ASP A CA 1
ATOM 710 C C . ASP A 1 96 ? -13.042 -10.711 16.999 1.00 96.19 96 ASP A C 1
ATOM 712 O O . ASP A 1 96 ? -12.605 -10.884 18.140 1.00 96.19 96 ASP A O 1
ATOM 716 N N . TYR A 1 97 ? -13.280 -9.501 16.494 1.00 90.56 97 TYR A N 1
ATOM 717 C CA . TYR A 1 97 ? -12.969 -8.277 17.230 1.00 90.56 97 TYR A CA 1
ATOM 718 C C . TYR A 1 97 ? -13.951 -8.023 18.384 1.00 90.56 97 TYR A C 1
ATOM 720 O O . TYR A 1 97 ? -13.677 -7.184 19.242 1.00 90.56 97 TYR A O 1
ATOM 728 N N . THR A 1 98 ? -15.084 -8.737 18.435 1.00 93.56 98 THR A N 1
ATOM 729 C CA . THR A 1 98 ? -16.068 -8.605 19.520 1.00 93.56 98 THR A CA 1
ATOM 730 C C . THR A 1 98 ? -15.686 -9.425 20.744 1.00 93.56 98 THR A C 1
ATOM 732 O O . THR A 1 98 ? -15.893 -8.972 21.868 1.00 93.56 98 THR A O 1
ATOM 735 N N . THR A 1 99 ? -15.077 -10.596 20.535 1.00 95.00 99 THR A N 1
ATOM 736 C CA . THR A 1 99 ? -14.561 -11.455 21.613 1.00 95.00 99 THR A CA 1
ATOM 737 C C . THR A 1 99 ? -13.050 -11.333 21.807 1.00 95.00 99 THR A C 1
ATOM 739 O O . THR A 1 99 ? -12.511 -11.901 22.751 1.00 95.00 99 THR A O 1
ATOM 742 N N . CYS A 1 100 ? -12.355 -10.639 20.904 1.00 93.81 100 CYS A N 1
ATOM 743 C CA . CYS A 1 100 ? -10.896 -10.548 20.830 1.00 93.81 100 CYS A CA 1
ATOM 744 C C . CYS A 1 100 ? -10.193 -11.918 20.719 1.00 93.81 100 CYS A C 1
ATOM 746 O O . CYS A 1 100 ? -9.109 -12.132 21.269 1.00 93.81 100 CYS A O 1
ATOM 748 N N . GLN A 1 101 ? -10.819 -12.867 20.013 1.00 95.94 101 GLN A N 1
ATOM 749 C CA . GLN A 1 101 ? -10.314 -14.237 19.853 1.00 95.94 101 GLN A CA 1
ATOM 750 C C . GLN A 1 101 ? -9.968 -14.528 18.399 1.00 95.94 101 GLN A C 1
ATOM 752 O O . GLN A 1 101 ? -10.756 -14.232 17.498 1.00 95.94 101 GLN A O 1
ATOM 757 N N . VAL A 1 102 ? -8.797 -15.125 18.178 1.00 96.50 102 VAL A N 1
ATOM 758 C CA . VAL A 1 102 ? -8.389 -15.608 16.855 1.00 96.50 102 VAL A CA 1
ATOM 759 C C . VAL A 1 102 ? -9.254 -16.820 16.519 1.00 96.50 102 VAL A C 1
ATOM 761 O O . VAL A 1 102 ? -9.305 -17.782 17.281 1.00 96.50 102 VAL A O 1
ATOM 764 N N . LYS A 1 103 ? -9.987 -16.756 15.406 1.00 96.81 103 LYS A N 1
ATOM 765 C CA . LYS A 1 103 ? -10.808 -17.871 14.908 1.00 96.81 103 LYS A CA 1
ATOM 766 C C . LYS A 1 103 ? -9.951 -18.895 14.183 1.00 96.81 103 LYS A C 1
ATOM 768 O O . LYS A 1 103 ? -10.183 -20.089 14.329 1.00 96.81 103 LYS A O 1
ATOM 773 N N . TRP A 1 104 ? -8.993 -18.409 13.407 1.00 97.94 104 TRP A N 1
ATOM 774 C CA . TRP A 1 104 ? -7.953 -19.200 12.770 1.00 97.94 104 TRP A CA 1
ATOM 775 C C . TRP A 1 104 ? -6.778 -18.281 12.418 1.00 97.94 104 TRP A C 1
ATOM 777 O O . TRP A 1 104 ? -6.969 -17.084 12.179 1.00 97.94 104 TRP A O 1
ATOM 787 N N . SER A 1 105 ? -5.577 -18.850 12.376 1.00 97.31 105 SER A N 1
ATOM 788 C CA . SER A 1 105 ? -4.412 -18.266 11.714 1.00 97.31 105 SER A CA 1
ATOM 789 C C . SER A 1 105 ? -3.876 -19.258 10.679 1.00 97.31 105 SER A C 1
ATOM 791 O O . SER A 1 105 ? -4.106 -20.467 10.776 1.00 97.31 105 SER A O 1
ATOM 793 N N . PHE A 1 106 ? -3.226 -18.745 9.639 1.00 98.38 106 PHE A N 1
ATOM 794 C CA . PHE A 1 106 ? -2.613 -19.542 8.584 1.00 98.38 106 PHE A CA 1
ATOM 795 C C . PHE A 1 106 ? -1.174 -19.089 8.352 1.00 98.38 106 PHE A C 1
ATOM 797 O O . PHE A 1 106 ? -0.929 -17.902 8.154 1.00 98.38 106 PHE A O 1
ATOM 804 N N . ASN A 1 107 ? -0.237 -20.036 8.306 1.00 97.94 107 ASN A N 1
ATOM 805 C CA . ASN A 1 107 ? 1.181 -19.762 8.091 1.00 97.94 107 ASN A CA 1
ATOM 806 C C . ASN A 1 107 ? 1.476 -19.481 6.601 1.00 97.94 107 ASN A C 1
ATOM 808 O O . ASN A 1 107 ? 1.673 -20.393 5.794 1.00 97.94 107 ASN A O 1
ATOM 812 N N . VAL A 1 108 ? 1.509 -18.198 6.237 1.00 97.94 108 VAL A N 1
ATOM 813 C CA . VAL A 1 108 ? 1.839 -17.718 4.885 1.00 97.94 108 VAL A CA 1
ATOM 814 C C . VAL A 1 108 ? 3.307 -17.984 4.552 1.00 97.94 108 VAL A C 1
ATOM 816 O O . VAL A 1 108 ? 3.612 -18.319 3.406 1.00 97.94 108 VAL A O 1
ATOM 819 N N . THR A 1 109 ? 4.202 -17.904 5.540 1.00 95.81 109 THR A N 1
ATOM 820 C CA . THR A 1 109 ? 5.622 -18.243 5.366 1.00 95.81 109 THR A CA 1
ATOM 821 C C . THR A 1 109 ? 5.793 -19.658 4.837 1.00 95.81 109 THR A C 1
ATOM 823 O O . THR A 1 109 ? 6.499 -19.859 3.849 1.00 95.81 109 THR A O 1
ATOM 826 N N . GLN A 1 110 ? 5.100 -20.629 5.433 1.00 96.75 110 GLN A N 1
ATOM 827 C CA . GLN A 1 110 ? 5.179 -22.022 5.010 1.00 96.75 110 GLN A CA 1
ATOM 828 C C . GLN A 1 110 ? 4.643 -22.207 3.587 1.00 96.75 110 GLN A C 1
ATOM 830 O O . GLN A 1 110 ? 5.308 -22.844 2.778 1.00 96.75 110 GLN A O 1
ATOM 835 N N . LEU A 1 111 ? 3.515 -21.572 3.238 1.00 98.12 111 LEU A N 1
ATOM 836 C CA . LEU A 1 111 ? 2.989 -21.592 1.865 1.00 98.12 111 LEU A CA 1
ATOM 837 C C . LEU A 1 111 ? 4.022 -21.110 0.838 1.00 98.12 111 LEU A C 1
ATOM 839 O O . LEU A 1 111 ? 4.137 -21.681 -0.244 1.00 98.12 111 LEU A O 1
ATOM 843 N N . ILE A 1 112 ? 4.761 -20.050 1.164 1.00 97.44 112 ILE A N 1
ATOM 844 C CA . ILE A 1 112 ? 5.775 -19.474 0.276 1.00 97.44 112 ILE A CA 1
ATOM 845 C C . ILE A 1 112 ? 7.002 -20.384 0.180 1.00 97.44 112 ILE A C 1
ATOM 847 O O . ILE A 1 112 ? 7.550 -20.549 -0.907 1.00 97.44 112 ILE A O 1
ATOM 851 N N . VAL A 1 113 ? 7.444 -20.964 1.298 1.00 94.69 113 VAL A N 1
ATOM 852 C CA . VAL A 1 113 ? 8.587 -21.890 1.335 1.00 94.69 113 VAL A CA 1
ATOM 853 C C . VAL A 1 113 ? 8.285 -23.176 0.561 1.00 94.69 113 VAL A C 1
ATOM 855 O O . VAL A 1 113 ? 9.144 -23.649 -0.180 1.00 94.69 113 VAL A O 1
ATOM 858 N N . ASP A 1 114 ? 7.061 -23.695 0.672 1.00 96.88 114 ASP A N 1
ATOM 859 C CA . ASP A 1 114 ? 6.616 -24.898 -0.039 1.00 96.88 114 ASP A CA 1
ATOM 860 C C . ASP A 1 114 ? 6.434 -24.664 -1.545 1.00 96.88 114 ASP A C 1
ATOM 862 O O . ASP A 1 114 ? 6.515 -25.609 -2.330 1.00 96.88 114 ASP A O 1
ATOM 866 N N . TYR A 1 115 ? 6.196 -23.416 -1.966 1.00 96.75 115 TYR A N 1
ATOM 867 C CA . TYR A 1 115 ? 6.042 -23.072 -3.380 1.00 96.75 115 TYR A CA 1
ATOM 868 C C . TYR A 1 115 ? 7.332 -23.323 -4.172 1.00 96.75 115 TYR A C 1
ATOM 870 O O . TYR A 1 115 ? 7.300 -23.978 -5.214 1.00 96.75 115 TYR A O 1
ATOM 878 N N . ALA A 1 116 ? 8.460 -22.790 -3.690 1.00 94.62 116 ALA A N 1
ATOM 879 C CA . ALA A 1 116 ? 9.780 -22.992 -4.281 1.00 94.62 116 ALA A CA 1
ATOM 880 C C . ALA A 1 116 ? 10.903 -22.533 -3.326 1.00 94.62 116 ALA A C 1
ATOM 882 O O . ALA A 1 116 ? 10.711 -21.590 -2.552 1.00 94.62 116 ALA A O 1
ATOM 883 N N . PRO A 1 117 ? 12.115 -23.119 -3.412 1.00 91.56 117 PRO A N 1
ATOM 884 C CA . PRO A 1 117 ? 13.277 -22.594 -2.702 1.00 91.56 117 PRO A CA 1
ATOM 885 C C . PRO A 1 117 ? 13.682 -21.213 -3.258 1.00 91.56 117 PRO A C 1
ATOM 887 O O . PRO A 1 117 ? 13.687 -21.028 -4.479 1.00 91.56 117 PRO A O 1
ATOM 890 N N . PRO A 1 118 ? 14.047 -20.237 -2.403 1.00 89.31 118 PRO A N 1
ATOM 891 C CA . PRO A 1 118 ? 14.519 -18.939 -2.869 1.00 89.31 118 PRO A CA 1
ATOM 892 C C . PRO A 1 118 ? 15.921 -19.049 -3.484 1.00 89.31 118 PRO A C 1
ATOM 894 O O . PRO A 1 118 ? 16.771 -19.794 -2.998 1.00 89.31 118 PRO A O 1
ATOM 897 N N . ASN A 1 119 ? 16.193 -18.257 -4.520 1.00 88.50 119 ASN A N 1
ATOM 898 C CA . ASN A 1 119 ? 17.556 -18.035 -5.000 1.00 88.50 119 ASN A CA 1
ATOM 899 C C . ASN A 1 119 ? 18.310 -16.990 -4.149 1.00 88.50 119 ASN A C 1
ATOM 901 O O . ASN A 1 119 ? 17.764 -16.408 -3.211 1.00 88.50 119 ASN A O 1
ATOM 905 N N . SER A 1 120 ? 19.571 -16.722 -4.504 1.00 86.56 120 SER A N 1
ATOM 906 C CA . SER A 1 120 ? 20.455 -15.805 -3.767 1.00 86.56 120 SER A CA 1
ATOM 907 C C . SER A 1 120 ? 19.956 -14.361 -3.679 1.00 86.56 120 SER A C 1
ATOM 909 O O . SER A 1 120 ? 20.353 -13.652 -2.762 1.00 86.56 120 SER A O 1
ATOM 911 N N . TYR A 1 121 ? 19.100 -13.915 -4.601 1.00 85.88 121 TYR A N 1
ATOM 912 C CA . TYR A 1 121 ? 18.565 -12.549 -4.614 1.00 85.88 121 TYR A CA 1
ATOM 913 C C . TYR A 1 121 ? 17.223 -12.452 -3.879 1.00 85.88 121 TYR A C 1
ATOM 915 O O . TYR A 1 121 ? 16.925 -11.449 -3.233 1.00 85.88 121 TYR A O 1
ATOM 923 N N . GLN A 1 122 ? 16.437 -13.531 -3.901 1.00 86.62 122 GLN A N 1
ATOM 924 C CA . GLN A 1 122 ? 15.113 -13.625 -3.275 1.00 86.62 122 GLN A CA 1
ATOM 925 C C . GLN A 1 122 ? 15.110 -13.502 -1.749 1.00 86.62 122 GLN A C 1
ATOM 927 O O . GLN A 1 122 ? 14.043 -13.387 -1.147 1.00 86.62 122 GLN A O 1
ATOM 932 N N . VAL A 1 123 ? 16.284 -13.476 -1.122 1.00 82.00 123 VAL A N 1
ATOM 933 C CA . VAL A 1 123 ? 16.439 -13.192 0.307 1.00 82.00 123 VAL A CA 1
ATOM 934 C C . VAL A 1 123 ? 16.036 -11.760 0.683 1.00 82.00 123 VAL A C 1
ATOM 936 O O . VAL A 1 123 ? 15.671 -11.544 1.832 1.00 82.00 123 VAL A O 1
ATOM 939 N N . LEU A 1 124 ? 16.030 -10.803 -0.262 1.00 80.00 124 LEU A N 1
ATOM 940 C CA . LEU A 1 124 ? 15.507 -9.445 -0.015 1.00 80.00 124 LEU A CA 1
ATOM 941 C C . LEU A 1 124 ? 13.991 -9.420 0.204 1.00 80.00 124 LEU A C 1
ATOM 943 O O . LEU A 1 124 ? 13.474 -8.544 0.893 1.00 80.00 124 LEU A O 1
ATOM 947 N N . ALA A 1 125 ? 13.282 -10.379 -0.387 1.00 86.25 125 ALA A N 1
ATOM 948 C CA . ALA A 1 125 ? 11.850 -10.530 -0.238 1.00 86.25 125 ALA A CA 1
ATOM 949 C C . ALA A 1 125 ? 11.546 -11.434 0.958 1.00 86.25 125 ALA A C 1
ATOM 951 O O . ALA A 1 125 ? 11.765 -12.651 0.900 1.00 86.25 125 ALA A O 1
ATOM 952 N N . TYR A 1 126 ? 11.000 -10.864 2.032 1.00 86.56 126 TYR A N 1
ATOM 953 C CA . TYR A 1 126 ? 10.510 -11.657 3.158 1.00 86.56 126 TYR A CA 1
ATOM 954 C C . TYR A 1 126 ? 9.389 -12.608 2.708 1.00 86.56 126 TYR A C 1
ATOM 956 O O . TYR A 1 126 ? 8.568 -12.241 1.862 1.00 86.56 126 TYR A O 1
ATOM 964 N N . PRO A 1 127 ? 9.322 -13.836 3.248 1.00 93.31 127 PRO A N 1
ATOM 965 C CA . PRO A 1 127 ? 8.293 -14.803 2.891 1.00 93.31 127 PRO A CA 1
ATOM 966 C C . PRO A 1 127 ? 6.981 -14.500 3.630 1.00 93.31 127 PRO A C 1
ATOM 968 O O . PRO A 1 127 ? 6.481 -15.326 4.374 1.00 93.31 127 PRO A O 1
ATOM 971 N N . VAL A 1 128 ? 6.411 -13.312 3.439 1.00 95.19 128 VAL A N 1
ATOM 972 C CA . VAL A 1 128 ? 5.196 -12.866 4.141 1.00 95.19 128 VAL A CA 1
ATOM 973 C C . VAL A 1 128 ? 4.176 -12.278 3.171 1.00 95.19 128 VAL A C 1
ATOM 975 O O . VAL A 1 128 ? 4.460 -12.066 1.988 1.00 95.19 128 VAL A O 1
ATOM 978 N N . SER A 1 129 ? 2.981 -11.980 3.674 1.00 96.44 129 SER A N 1
ATOM 979 C CA . SER A 1 129 ? 2.029 -11.091 3.008 1.00 96.44 129 SER A CA 1
ATOM 980 C C . SER A 1 129 ? 2.021 -9.737 3.710 1.00 96.44 129 SER A C 1
ATOM 982 O O . SER A 1 129 ? 2.152 -9.654 4.927 1.00 96.44 129 SER A O 1
ATOM 984 N N . ARG A 1 130 ? 1.845 -8.667 2.936 1.00 92.19 130 ARG A N 1
ATOM 985 C CA . ARG A 1 130 ? 1.600 -7.314 3.467 1.00 92.19 130 ARG A CA 1
ATOM 986 C C . ARG A 1 130 ? 0.406 -6.616 2.826 1.00 92.19 130 ARG A C 1
ATOM 988 O O . ARG A 1 130 ? 0.118 -5.467 3.143 1.00 92.19 130 ARG A O 1
ATOM 995 N N . THR A 1 131 ? -0.269 -7.283 1.895 1.00 95.44 131 THR A N 1
ATOM 996 C CA . THR A 1 131 ? -1.440 -6.725 1.219 1.00 95.44 131 THR A CA 1
ATOM 997 C C . THR A 1 131 ? -2.654 -6.823 2.128 1.00 95.44 131 THR A C 1
ATOM 999 O O . THR A 1 131 ? -2.867 -7.867 2.748 1.00 95.44 131 THR A O 1
ATOM 1002 N N . SER A 1 132 ? -3.519 -5.813 2.123 1.00 95.88 132 SER A N 1
ATOM 1003 C CA . SER A 1 132 ? -4.879 -5.990 2.627 1.00 95.88 132 SER A CA 1
ATOM 1004 C C . SER A 1 132 ? -5.579 -7.101 1.849 1.00 95.88 132 SER A C 1
ATOM 1006 O O . SER A 1 132 ? -5.578 -7.050 0.615 1.00 95.88 132 SER A O 1
ATOM 1008 N N . PRO A 1 133 ? -6.180 -8.095 2.526 1.00 97.88 133 PRO A N 1
ATOM 1009 C CA . PRO A 1 133 ? -6.983 -9.093 1.842 1.00 97.88 133 PRO A CA 1
ATOM 1010 C C . PRO A 1 133 ? -8.180 -8.432 1.153 1.00 97.88 133 PRO A C 1
ATOM 1012 O O . PRO A 1 133 ? -8.726 -7.460 1.657 1.00 97.88 133 PRO A O 1
ATOM 1015 N N . GLN A 1 134 ? -8.629 -8.976 0.030 1.00 98.19 134 GLN A N 1
ATOM 1016 C CA . GLN A 1 134 ? -9.861 -8.565 -0.635 1.00 98.19 134 GLN A CA 1
ATOM 1017 C C . GLN A 1 134 ? -10.912 -9.656 -0.468 1.00 98.19 134 GLN A C 1
ATOM 1019 O O . GLN A 1 134 ? -10.728 -10.784 -0.931 1.00 98.19 134 GLN A O 1
ATOM 1024 N N . ILE A 1 135 ? -12.026 -9.309 0.171 1.00 97.69 135 ILE A N 1
ATOM 1025 C CA . ILE A 1 135 ? -13.160 -10.208 0.371 1.00 97.69 135 ILE A CA 1
ATOM 1026 C C . ILE A 1 135 ? -13.937 -10.351 -0.946 1.00 97.69 135 ILE A C 1
ATOM 1028 O O . ILE A 1 135 ? -14.288 -9.361 -1.588 1.00 97.69 135 ILE A O 1
ATOM 1032 N N . ASP A 1 136 ? -14.224 -11.599 -1.312 1.00 95.25 136 ASP A N 1
ATOM 1033 C CA . ASP A 1 136 ? -15.106 -12.024 -2.401 1.00 95.25 136 ASP A CA 1
ATOM 1034 C C . ASP A 1 136 ? -15.993 -13.179 -1.898 1.00 95.25 136 ASP A C 1
ATOM 1036 O O . ASP A 1 136 ? -15.644 -14.368 -1.973 1.00 95.25 136 ASP A O 1
ATOM 1040 N N . GLY A 1 137 ? -17.164 -12.850 -1.344 1.00 94.06 137 GLY A N 1
ATOM 1041 C CA . GLY A 1 137 ? -18.042 -13.841 -0.716 1.00 94.06 137 GLY A CA 1
ATOM 1042 C C . GLY A 1 137 ? -17.272 -14.643 0.338 1.00 94.06 137 GLY A C 1
ATOM 1043 O O . GLY A 1 137 ? -16.621 -14.062 1.195 1.00 94.06 137 GLY A O 1
ATOM 1044 N N . ASN A 1 138 ? -17.271 -15.976 0.262 1.00 95.62 138 ASN A N 1
ATOM 1045 C CA . ASN A 1 138 ? -16.531 -16.832 1.209 1.00 95.62 138 ASN A CA 1
ATOM 1046 C C . ASN A 1 138 ? -15.010 -16.920 0.970 1.00 95.62 138 ASN A C 1
ATOM 1048 O O . ASN A 1 138 ? -14.350 -17.729 1.617 1.00 95.62 138 ASN A O 1
ATOM 1052 N N . ILE A 1 139 ? -14.454 -16.136 0.048 1.00 98.00 139 ILE A N 1
ATOM 1053 C CA . ILE A 1 139 ? -13.035 -16.173 -0.317 1.00 98.00 139 ILE A CA 1
ATOM 1054 C C . ILE A 1 139 ? -12.382 -14.856 0.094 1.00 98.00 139 ILE A C 1
ATOM 1056 O O . ILE A 1 139 ? -12.993 -13.796 -0.033 1.00 98.00 139 ILE A O 1
ATOM 1060 N N . ILE A 1 140 ? -11.141 -14.923 0.564 1.00 98.44 140 ILE A N 1
ATOM 1061 C CA . ILE A 1 140 ? -10.239 -13.774 0.614 1.00 98.44 140 ILE A CA 1
ATOM 1062 C C . ILE A 1 140 ? -9.092 -13.974 -0.373 1.00 98.44 140 ILE A C 1
ATOM 1064 O O . ILE A 1 140 ? -8.583 -15.085 -0.534 1.00 98.44 140 ILE A O 1
ATOM 1068 N N . HIS A 1 141 ? -8.702 -12.883 -1.026 1.00 98.75 141 HIS A N 1
ATOM 1069 C CA . HIS A 1 141 ? -7.581 -12.832 -1.956 1.00 98.75 141 HIS A CA 1
ATOM 1070 C C . HIS A 1 141 ? -6.483 -11.924 -1.410 1.00 98.75 141 HIS A C 1
ATOM 1072 O O . HIS A 1 141 ? -6.784 -10.823 -0.957 1.00 98.75 141 HIS A O 1
ATOM 1078 N N . PHE A 1 142 ? -5.224 -12.343 -1.467 1.00 98.81 142 PHE A N 1
ATOM 1079 C CA . PHE A 1 142 ? -4.093 -11.532 -1.001 1.00 98.81 142 PHE A CA 1
ATOM 1080 C C . PHE A 1 142 ? -2.816 -11.838 -1.790 1.00 98.81 142 PHE A C 1
ATOM 1082 O O . PHE A 1 142 ? -2.729 -12.872 -2.450 1.00 98.81 142 PHE A O 1
ATOM 1089 N N . GLY A 1 143 ? -1.845 -10.926 -1.736 1.00 98.62 143 GLY A N 1
ATOM 1090 C CA . GLY A 1 143 ? -0.557 -11.021 -2.419 1.00 98.62 143 GLY A CA 1
ATOM 1091 C C . GLY A 1 143 ? 0.606 -11.350 -1.482 1.00 98.62 143 GLY A C 1
ATOM 1092 O O . GLY A 1 143 ? 0.571 -11.014 -0.298 1.00 98.62 143 GLY A O 1
ATOM 1093 N N . THR A 1 144 ? 1.657 -11.980 -2.006 1.00 98.56 144 THR A N 1
ATOM 1094 C CA . THR A 1 144 ? 2.879 -12.309 -1.254 1.00 98.56 144 THR A CA 1
ATOM 1095 C C . THR A 1 144 ? 4.066 -11.423 -1.633 1.00 98.56 144 THR A C 1
ATOM 1097 O O . THR A 1 144 ? 4.197 -10.945 -2.763 1.00 98.56 144 THR A O 1
ATOM 1100 N N . GLN A 1 145 ? 4.971 -11.225 -0.674 1.00 95.62 145 GLN A N 1
ATOM 1101 C CA . GLN A 1 145 ? 6.211 -10.475 -0.870 1.00 95.62 145 GLN A CA 1
ATOM 1102 C C . GLN A 1 145 ? 7.293 -11.282 -1.579 1.00 95.62 145 GLN A C 1
ATOM 1104 O O . GLN A 1 145 ? 8.133 -10.688 -2.230 1.00 95.62 145 GLN A O 1
ATOM 1109 N N . ARG A 1 146 ? 7.261 -12.615 -1.533 1.00 95.56 146 ARG A N 1
ATOM 1110 C CA . ARG A 1 146 ? 8.153 -13.471 -2.328 1.00 95.56 146 ARG A CA 1
ATOM 1111 C C . ARG A 1 146 ? 7.356 -14.228 -3.384 1.00 95.56 146 ARG A C 1
ATOM 1113 O O . ARG A 1 146 ? 6.243 -14.673 -3.106 1.00 95.56 146 ARG A O 1
ATOM 1120 N N . PHE A 1 147 ? 7.942 -14.369 -4.573 1.00 97.12 147 PHE A N 1
ATOM 1121 C CA . PHE A 1 147 ? 7.366 -15.015 -5.763 1.00 97.12 147 PHE A CA 1
ATOM 1122 C C . PHE A 1 147 ? 6.147 -14.318 -6.386 1.00 97.12 147 PHE A C 1
ATOM 1124 O O . PHE A 1 147 ? 5.604 -14.855 -7.344 1.00 97.12 147 PHE A O 1
ATOM 1131 N N . ALA A 1 148 ? 5.722 -13.149 -5.890 1.00 98.19 148 ALA A N 1
ATOM 1132 C CA . ALA A 1 148 ? 4.555 -12.421 -6.402 1.00 98.19 148 ALA A CA 1
ATOM 1133 C C . ALA A 1 148 ? 3.311 -13.320 -6.597 1.00 98.19 148 ALA A C 1
ATOM 1135 O O . ALA A 1 148 ? 2.712 -13.362 -7.677 1.00 98.19 148 ALA A O 1
ATOM 1136 N N . LEU A 1 149 ? 2.943 -14.079 -5.560 1.00 98.75 149 LEU A N 1
ATOM 1137 C CA . LEU A 1 149 ? 1.797 -14.986 -5.591 1.00 98.75 149 LEU A CA 1
ATOM 1138 C C . LEU A 1 149 ? 0.530 -14.253 -5.172 1.00 98.75 149 LEU A C 1
ATOM 1140 O O . LEU A 1 149 ? 0.498 -13.611 -4.123 1.00 98.75 149 LEU A O 1
ATOM 1144 N N . VAL A 1 150 ? -0.537 -14.423 -5.944 1.00 98.81 150 VAL A N 1
ATOM 1145 C CA . VAL A 1 150 ? -1.904 -14.198 -5.475 1.00 98.81 150 VAL A CA 1
ATOM 1146 C C . VAL A 1 150 ? -2.416 -15.500 -4.885 1.00 98.81 150 VAL A C 1
ATOM 1148 O O . VAL A 1 150 ? -2.341 -16.550 -5.524 1.00 98.81 150 VAL A O 1
ATOM 1151 N N . VAL A 1 151 ? -2.965 -15.431 -3.680 1.00 98.88 151 VAL A N 1
ATOM 1152 C CA . VAL A 1 151 ? -3.525 -16.573 -2.958 1.00 98.88 151 VAL A CA 1
ATOM 1153 C C . VAL A 1 151 ? -5.032 -16.388 -2.827 1.00 98.88 151 VAL A C 1
ATOM 1155 O O . VAL A 1 151 ? -5.484 -15.326 -2.405 1.00 98.88 151 VAL A O 1
ATOM 1158 N N . ALA A 1 152 ? -5.808 -17.418 -3.172 1.00 98.81 152 ALA A N 1
ATOM 1159 C CA . ALA A 1 152 ? -7.221 -17.528 -2.818 1.00 98.81 152 ALA A CA 1
ATOM 1160 C C . ALA A 1 152 ? -7.363 -18.442 -1.602 1.00 98.81 152 ALA A C 1
ATOM 1162 O O . ALA A 1 152 ? -6.851 -19.563 -1.600 1.00 98.81 152 ALA A O 1
ATOM 1163 N N . MET A 1 153 ? -8.093 -17.990 -0.589 1.00 98.62 153 MET A N 1
ATOM 1164 C CA . MET A 1 153 ? -8.279 -18.714 0.666 1.00 98.62 153 MET A CA 1
ATOM 1165 C C . MET A 1 153 ? -9.746 -18.689 1.093 1.00 98.62 153 MET A C 1
ATOM 1167 O O . MET A 1 153 ? -10.421 -17.670 0.967 1.00 98.62 153 MET A O 1
ATOM 1171 N N . ASP A 1 154 ? -10.248 -19.807 1.611 1.00 98.25 154 ASP A N 1
ATOM 1172 C CA . ASP A 1 154 ? -11.565 -19.878 2.239 1.00 98.25 154 ASP A CA 1
ATOM 1173 C C . ASP A 1 154 ? -11.545 -19.100 3.562 1.00 98.25 154 ASP A C 1
ATOM 1175 O O . ASP A 1 154 ? -10.860 -19.478 4.513 1.00 98.25 154 ASP A O 1
ATOM 1179 N N . LYS A 1 155 ? -12.316 -18.012 3.648 1.00 96.44 155 LYS A N 1
ATOM 1180 C CA . LYS A 1 155 ? -12.254 -17.100 4.801 1.00 96.44 155 LYS A CA 1
ATOM 1181 C C . LYS A 1 155 ? -12.829 -17.686 6.088 1.00 96.44 155 LYS A C 1
ATOM 1183 O O . LYS A 1 155 ? -12.592 -17.160 7.169 1.00 96.44 155 LYS A O 1
ATOM 1188 N N . ARG A 1 156 ? -13.630 -18.752 6.001 1.00 96.12 156 ARG A N 1
ATOM 1189 C CA . ARG A 1 156 ? -14.218 -19.389 7.187 1.00 96.12 156 ARG A CA 1
ATOM 1190 C C . ARG A 1 156 ? -13.221 -20.308 7.874 1.00 96.12 156 ARG A C 1
ATOM 1192 O O . ARG A 1 156 ? -13.300 -20.473 9.086 1.00 96.12 156 ARG A O 1
ATOM 1199 N N . THR A 1 157 ? -12.350 -20.937 7.093 1.00 96.94 157 THR A N 1
ATOM 1200 C CA . THR A 1 157 ? -11.486 -22.030 7.554 1.00 96.94 157 THR A CA 1
ATOM 1201 C C . THR A 1 157 ? -9.997 -21.709 7.496 1.00 96.94 157 THR A C 1
ATOM 1203 O O . THR A 1 157 ? -9.218 -22.431 8.104 1.00 96.94 157 THR A O 1
ATOM 1206 N N . GLY A 1 158 ? -9.591 -20.677 6.752 1.00 97.56 158 GLY A N 1
ATOM 1207 C CA . GLY A 1 158 ? -8.182 -20.395 6.468 1.00 97.56 158 GLY A CA 1
ATOM 1208 C C . GLY A 1 158 ? -7.564 -21.350 5.439 1.00 97.56 158 GLY A C 1
ATOM 1209 O O . GLY A 1 158 ? -6.361 -21.305 5.197 1.00 97.56 158 GLY A O 1
ATOM 1210 N N . ALA A 1 159 ? -8.360 -22.227 4.814 1.00 98.00 159 ALA A N 1
ATOM 1211 C CA . ALA A 1 159 ? -7.857 -23.201 3.854 1.00 98.00 159 ALA A CA 1
ATOM 1212 C C . ALA A 1 159 ? -7.493 -22.537 2.520 1.00 98.00 159 ALA A C 1
ATOM 1214 O O . ALA A 1 159 ? -8.315 -21.859 1.899 1.00 98.00 159 ALA A O 1
ATOM 1215 N N . VAL A 1 160 ? -6.273 -22.780 2.046 1.00 98.56 160 VAL A N 1
ATOM 1216 C CA . VAL A 1 160 ? -5.813 -22.322 0.730 1.00 98.56 160 VAL A CA 1
ATOM 1217 C C . VAL A 1 160 ? -6.562 -23.080 -0.361 1.00 98.56 160 VAL A C 1
ATOM 1219 O O . VAL A 1 160 ? -6.662 -24.306 -0.336 1.00 98.56 160 VAL A O 1
ATOM 1222 N N . LEU A 1 161 ? -7.111 -22.336 -1.317 1.00 98.56 161 LEU A N 1
ATOM 1223 C CA . LEU A 1 161 ? -7.866 -22.875 -2.442 1.00 98.56 161 LEU A CA 1
ATOM 1224 C C . LEU A 1 161 ? -7.004 -22.966 -3.698 1.00 98.56 161 LEU A C 1
ATOM 1226 O O . LEU A 1 161 ? -7.046 -23.980 -4.389 1.00 98.56 161 LEU A O 1
ATOM 1230 N N . ASP A 1 162 ? -6.240 -21.912 -3.988 1.00 98.75 162 ASP A N 1
ATOM 1231 C CA . ASP A 1 162 ? -5.317 -21.866 -5.118 1.00 98.75 162 ASP A CA 1
ATOM 1232 C C . ASP A 1 162 ? -4.275 -20.760 -4.948 1.00 98.75 162 ASP A C 1
ATOM 1234 O O . ASP A 1 162 ? -4.486 -19.802 -4.197 1.00 98.75 162 ASP A O 1
ATOM 1238 N N . THR A 1 163 ? -3.186 -20.868 -5.703 1.00 98.75 163 THR A N 1
ATOM 1239 C CA . THR A 1 163 ? -2.171 -19.823 -5.847 1.00 98.75 163 THR A CA 1
ATOM 1240 C C . THR A 1 163 ? -1.900 -19.549 -7.326 1.00 98.75 163 THR A C 1
ATOM 1242 O O . THR A 1 163 ? -2.002 -20.442 -8.167 1.00 98.75 163 THR A O 1
ATOM 1245 N N . TYR A 1 164 ? -1.568 -18.304 -7.661 1.00 98.75 164 TYR A N 1
ATOM 1246 C CA . TYR A 1 164 ? -1.192 -17.894 -9.014 1.00 98.75 164 TYR A CA 1
ATOM 1247 C C . TYR A 1 164 ? 0.004 -16.941 -8.956 1.00 98.75 164 TYR A C 1
ATOM 1249 O O . TYR A 1 164 ? -0.076 -15.899 -8.308 1.00 98.75 164 TYR A O 1
ATOM 1257 N N . GLN A 1 165 ? 1.104 -17.277 -9.631 1.00 98.56 165 GLN A N 1
ATOM 1258 C CA . GLN A 1 165 ? 2.269 -16.398 -9.744 1.00 98.56 165 GLN A CA 1
ATOM 1259 C C . GLN A 1 165 ? 2.033 -15.348 -10.831 1.00 98.56 165 GLN A C 1
ATOM 1261 O O . GLN A 1 165 ? 1.921 -15.683 -12.007 1.00 98.56 165 GLN A O 1
ATOM 1266 N N . VAL A 1 166 ? 1.956 -14.078 -10.432 1.00 98.56 166 VAL A N 1
ATOM 1267 C CA . VAL A 1 166 ? 1.623 -12.968 -11.342 1.00 98.56 166 VAL A CA 1
ATOM 1268 C C . VAL A 1 166 ? 2.817 -12.544 -12.186 1.00 98.56 166 VAL A C 1
ATOM 1270 O O . VAL A 1 166 ? 2.654 -12.216 -13.358 1.00 98.56 166 VAL A O 1
ATOM 1273 N N . ASN A 1 167 ? 4.012 -12.560 -11.599 1.00 98.00 167 ASN A N 1
ATOM 1274 C CA . ASN A 1 167 ? 5.238 -12.162 -12.272 1.00 98.00 167 ASN A CA 1
ATOM 1275 C C . ASN A 1 167 ? 6.365 -13.140 -11.902 1.00 98.00 167 ASN A C 1
ATOM 1277 O O . ASN A 1 167 ? 6.613 -13.366 -10.713 1.00 98.00 167 ASN A O 1
ATOM 1281 N N . PRO A 1 168 ? 7.026 -13.766 -12.893 1.00 95.56 168 PRO A N 1
ATOM 1282 C CA . PRO A 1 168 ? 8.046 -14.777 -12.644 1.00 95.56 168 PRO A CA 1
ATOM 1283 C C . PRO A 1 168 ? 9.421 -14.187 -12.305 1.00 95.56 168 PRO A C 1
ATOM 1285 O O . PRO A 1 168 ? 10.331 -14.951 -11.980 1.00 95.56 168 PRO A O 1
ATOM 1288 N N . HIS A 1 169 ? 9.611 -12.864 -12.399 1.00 96.00 169 HIS A N 1
ATOM 1289 C CA . HIS A 1 169 ? 10.895 -12.246 -12.085 1.00 96.00 169 HIS A CA 1
ATOM 1290 C C . HIS A 1 169 ? 11.292 -12.566 -10.631 1.00 96.00 169 HIS A C 1
ATOM 1292 O O . HIS A 1 169 ? 10.461 -12.415 -9.732 1.00 96.00 169 HIS A O 1
ATOM 1298 N N . PRO A 1 170 ? 12.544 -12.979 -10.348 1.00 93.69 170 PRO A N 1
ATOM 1299 C CA . PRO A 1 170 ? 12.915 -13.451 -9.017 1.00 93.69 170 PRO A CA 1
ATOM 1300 C C . PRO A 1 170 ? 12.636 -12.454 -7.893 1.00 93.69 170 PRO A C 1
ATOM 1302 O O . PRO A 1 170 ? 12.220 -12.858 -6.813 1.00 93.69 170 PRO A O 1
ATOM 1305 N N . LEU A 1 171 ? 12.834 -11.164 -8.161 1.00 95.56 171 LEU A N 1
ATOM 1306 C CA . LEU A 1 171 ? 12.611 -10.080 -7.202 1.00 95.56 171 LEU A CA 1
ATOM 1307 C C . LEU A 1 171 ? 11.212 -9.451 -7.294 1.00 95.56 171 LEU A C 1
ATOM 1309 O O . LEU A 1 171 ? 10.971 -8.453 -6.621 1.00 95.56 171 LEU A O 1
ATOM 1313 N N . ALA A 1 172 ? 10.299 -10.001 -8.103 1.00 97.69 172 ALA A N 1
ATOM 1314 C CA . ALA A 1 172 ? 8.928 -9.508 -8.163 1.00 97.69 172 ALA A CA 1
ATOM 1315 C C . ALA A 1 172 ? 8.180 -9.761 -6.852 1.00 97.69 172 ALA A C 1
ATOM 1317 O O . ALA A 1 172 ? 8.262 -10.839 -6.251 1.00 97.69 172 ALA A O 1
ATOM 1318 N N . VAL A 1 173 ? 7.388 -8.768 -6.456 1.00 97.88 173 VAL A N 1
ATOM 1319 C CA . VAL A 1 173 ? 6.594 -8.773 -5.228 1.00 97.88 173 VAL A CA 1
ATOM 1320 C C . VAL A 1 173 ? 5.187 -8.252 -5.494 1.00 97.88 173 VAL A C 1
ATOM 1322 O O . VAL A 1 173 ? 4.978 -7.430 -6.388 1.00 97.88 173 VAL A O 1
ATOM 1325 N N . ILE A 1 174 ? 4.214 -8.665 -4.681 1.00 98.56 174 ILE A N 1
ATOM 1326 C CA . ILE A 1 174 ? 2.895 -8.024 -4.651 1.00 98.56 174 ILE A CA 1
ATOM 1327 C C . ILE A 1 174 ? 2.772 -7.224 -3.361 1.00 98.56 174 ILE A C 1
ATOM 1329 O O . ILE A 1 174 ? 2.553 -7.771 -2.280 1.00 98.56 174 ILE A O 1
ATOM 1333 N N . THR A 1 175 ? 2.925 -5.910 -3.489 1.00 95.00 175 THR A N 1
ATOM 1334 C CA . THR A 1 175 ? 2.608 -4.922 -2.447 1.00 95.00 175 THR A CA 1
ATOM 1335 C C . THR A 1 175 ? 1.223 -4.315 -2.656 1.00 95.00 175 THR A C 1
ATOM 1337 O O . THR A 1 175 ? 0.571 -3.944 -1.678 1.00 95.00 175 THR A O 1
ATOM 1340 N N . GLN A 1 176 ? 0.753 -4.256 -3.908 1.00 96.88 176 GLN A N 1
ATOM 1341 C CA . GLN A 1 176 ? -0.566 -3.739 -4.230 1.00 96.88 176 GLN A CA 1
ATOM 1342 C C . GLN A 1 176 ? -1.656 -4.656 -3.684 1.00 96.88 176 GLN A C 1
ATOM 1344 O O . GLN A 1 176 ? -1.714 -5.846 -3.993 1.00 96.88 176 GLN A O 1
ATOM 1349 N N . SER A 1 177 ? -2.546 -4.086 -2.874 1.00 97.50 177 SER A N 1
ATOM 1350 C CA . SER A 1 177 ? -3.721 -4.817 -2.400 1.00 97.50 177 SER A CA 1
ATOM 1351 C C . SER A 1 177 ? -4.706 -5.019 -3.556 1.00 97.50 177 SER A C 1
ATOM 1353 O O . SER A 1 177 ? -4.958 -4.069 -4.297 1.00 97.50 177 SER A O 1
ATOM 1355 N N . PRO A 1 178 ? -5.259 -6.225 -3.748 1.00 98.12 178 PRO A N 1
ATOM 1356 C CA . PRO A 1 178 ? -6.108 -6.500 -4.900 1.00 98.12 178 PRO A CA 1
ATOM 1357 C C . PRO A 1 178 ? -7.478 -5.809 -4.806 1.00 98.12 178 PRO A C 1
ATOM 1359 O O . PRO A 1 178 ? -7.987 -5.571 -3.713 1.00 98.12 178 PRO A O 1
ATOM 1362 N N . THR A 1 179 ? -8.115 -5.567 -5.956 1.00 98.38 179 THR A N 1
ATOM 1363 C CA . THR A 1 179 ? -9.538 -5.179 -6.047 1.00 98.38 179 THR A CA 1
ATOM 1364 C C . THR A 1 179 ? -10.352 -6.287 -6.659 1.00 98.38 179 THR A C 1
ATOM 1366 O O . THR A 1 179 ? -10.002 -6.790 -7.721 1.00 98.38 179 THR A O 1
ATOM 1369 N N . PHE A 1 180 ? -11.483 -6.613 -6.044 1.00 97.62 180 PHE A N 1
ATOM 1370 C CA . PHE A 1 180 ? -12.468 -7.505 -6.633 1.00 97.62 180 PHE A CA 1
ATOM 1371 C C . PHE A 1 180 ? -13.673 -6.706 -7.115 1.00 97.62 180 PHE A C 1
ATOM 1373 O O . PHE A 1 180 ? -14.237 -5.904 -6.372 1.00 97.62 180 PHE A O 1
ATOM 1380 N N . HIS A 1 181 ? -14.084 -6.950 -8.353 1.00 96.75 181 HIS A N 1
ATOM 1381 C CA . HIS A 1 181 ? -15.285 -6.360 -8.916 1.00 96.75 181 HIS A CA 1
ATOM 1382 C C . HIS A 1 181 ? -15.907 -7.309 -9.947 1.00 96.75 181 HIS A C 1
ATOM 1384 O O . HIS A 1 181 ? -15.250 -7.731 -10.898 1.00 96.75 181 HIS A O 1
ATOM 1390 N N . ASN A 1 182 ? -17.182 -7.661 -9.747 1.00 94.94 182 ASN A N 1
ATOM 1391 C CA . ASN A 1 182 ? -17.988 -8.466 -10.673 1.00 94.94 182 ASN A CA 1
ATOM 1392 C C . ASN A 1 182 ? -17.297 -9.746 -11.194 1.00 94.94 182 ASN A C 1
ATOM 1394 O O . ASN A 1 182 ? -17.333 -10.056 -12.384 1.00 94.94 182 ASN A O 1
ATOM 1398 N N . GLY A 1 183 ? -16.674 -10.515 -10.293 1.00 96.19 183 GLY A N 1
ATOM 1399 C CA . GLY A 1 183 ? -16.037 -11.797 -10.627 1.00 96.19 183 GLY A CA 1
ATOM 1400 C C . GLY A 1 183 ? -14.605 -11.687 -11.155 1.00 96.19 183 GLY A C 1
ATOM 1401 O O . GLY A 1 183 ? -14.021 -12.708 -11.523 1.00 96.19 183 GLY A O 1
ATOM 1402 N N . ILE A 1 184 ? -14.043 -10.477 -11.199 1.00 98.50 184 ILE A N 1
ATOM 1403 C CA . ILE A 1 184 ? -12.687 -10.206 -11.674 1.00 98.50 184 ILE A CA 1
ATOM 1404 C C . ILE A 1 184 ? -11.870 -9.603 -10.529 1.00 98.50 184 ILE A C 1
ATOM 1406 O O . ILE A 1 184 ? -12.321 -8.686 -9.845 1.00 98.50 184 ILE A O 1
ATOM 1410 N N . LEU A 1 185 ? -10.670 -10.140 -10.328 1.00 98.69 185 LEU A N 1
ATOM 1411 C CA . LEU A 1 185 ? -9.676 -9.668 -9.376 1.00 98.69 185 LEU A CA 1
ATOM 1412 C C . LEU A 1 185 ? -8.570 -8.921 -10.130 1.00 98.69 185 LEU A C 1
ATOM 1414 O O . LEU A 1 185 ? -8.004 -9.478 -11.068 1.00 98.69 185 LEU A O 1
ATOM 1418 N N . PHE A 1 186 ? -8.247 -7.702 -9.708 1.00 98.88 186 PHE A N 1
ATOM 1419 C CA . PHE A 1 186 ? -7.201 -6.864 -10.295 1.00 98.88 186 PHE A CA 1
ATOM 1420 C C . PHE A 1 186 ? -6.056 -6.662 -9.315 1.00 98.88 186 PHE A C 1
ATOM 1422 O O . PHE A 1 186 ? -6.299 -6.353 -8.146 1.00 98.88 186 PHE A O 1
ATOM 1429 N N . VAL A 1 187 ? -4.823 -6.820 -9.789 1.00 98.69 187 VAL A N 1
ATOM 1430 C CA . VAL A 1 187 ? -3.614 -6.663 -8.975 1.00 98.69 187 VAL A CA 1
ATOM 1431 C C . VAL A 1 187 ? -2.400 -6.426 -9.865 1.00 98.69 187 VAL A C 1
ATOM 1433 O O . VAL A 1 187 ? -2.328 -6.948 -10.977 1.00 98.69 187 VAL A O 1
ATOM 1436 N N . GLY A 1 188 ? -1.449 -5.642 -9.375 1.00 98.44 188 GLY A N 1
ATOM 1437 C CA . GLY A 1 188 ? -0.168 -5.401 -10.019 1.00 98.44 188 GLY A CA 1
ATOM 1438 C C . GLY A 1 188 ? 1.022 -5.850 -9.180 1.00 98.44 188 GLY A C 1
ATOM 1439 O O . GLY A 1 188 ? 0.879 -6.239 -8.016 1.00 98.44 188 GLY A O 1
ATOM 1440 N N . THR A 1 189 ? 2.205 -5.813 -9.791 1.00 98.56 189 THR A N 1
ATOM 1441 C CA . THR A 1 189 ? 3.460 -6.216 -9.141 1.00 98.56 189 THR A CA 1
ATOM 1442 C C . THR A 1 189 ? 4.474 -5.083 -9.080 1.00 98.56 189 THR A C 1
ATOM 1444 O O . THR A 1 189 ? 4.684 -4.375 -10.068 1.00 98.56 189 THR A O 1
ATOM 1447 N N . GLY A 1 190 ? 5.168 -4.984 -7.948 1.00 97.25 190 GLY A N 1
ATOM 1448 C CA . GLY A 1 190 ? 6.403 -4.216 -7.778 1.00 97.25 190 GLY A CA 1
ATOM 1449 C C . GLY A 1 190 ? 7.633 -5.123 -7.756 1.00 97.25 190 GLY A C 1
ATOM 1450 O O . GLY A 1 190 ? 7.532 -6.320 -8.038 1.00 97.25 190 GLY A O 1
ATOM 1451 N N . SER A 1 191 ? 8.788 -4.573 -7.375 1.00 96.19 191 SER A N 1
ATOM 1452 C CA . SER A 1 191 ? 10.045 -5.325 -7.345 1.00 96.19 191 SER A CA 1
ATOM 1453 C C . SER A 1 191 ? 10.994 -4.879 -6.241 1.00 96.19 191 SER A C 1
ATOM 1455 O O . SER A 1 191 ? 11.118 -3.693 -5.962 1.00 96.19 191 SER A O 1
ATOM 1457 N N . TYR A 1 192 ? 11.731 -5.836 -5.677 1.00 94.31 192 TYR A N 1
ATOM 1458 C CA . TYR A 1 192 ? 12.940 -5.574 -4.889 1.00 94.31 192 TYR A CA 1
ATOM 1459 C C . TYR A 1 192 ? 14.209 -5.467 -5.755 1.00 94.31 192 TYR A C 1
ATOM 1461 O O . TYR A 1 192 ? 15.313 -5.411 -5.218 1.00 94.31 192 TYR A O 1
ATOM 1469 N N . GLU A 1 193 ? 14.088 -5.444 -7.086 1.00 95.44 193 GLU A N 1
ATOM 1470 C CA . GLU A 1 193 ? 15.237 -5.220 -7.971 1.00 95.44 193 GLU A CA 1
ATOM 1471 C C . GLU A 1 193 ? 15.773 -3.787 -7.898 1.00 95.44 193 GLU A C 1
ATOM 1473 O O . GLU A 1 193 ? 16.977 -3.584 -7.999 1.00 95.44 193 GLU A O 1
ATOM 1478 N N . GLU A 1 194 ? 14.913 -2.812 -7.623 1.00 92.44 194 GLU A N 1
ATOM 1479 C CA . GLU A 1 194 ? 15.289 -1.408 -7.454 1.00 92.44 194 GLU A CA 1
ATOM 1480 C C . GLU A 1 194 ? 16.402 -1.198 -6.408 1.00 92.44 194 GLU A C 1
ATOM 1482 O O . GLU A 1 194 ? 17.427 -0.607 -6.752 1.00 92.44 194 GLU A O 1
ATOM 1487 N N . PRO A 1 195 ? 16.317 -1.737 -5.170 1.00 90.38 195 PRO A N 1
ATOM 1488 C CA . PRO A 1 195 ? 17.423 -1.673 -4.214 1.00 90.38 195 PRO A CA 1
ATOM 1489 C C . PRO A 1 195 ? 18.510 -2.742 -4.425 1.00 90.38 195 PRO A C 1
ATOM 1491 O O . PRO A 1 195 ? 19.502 -2.730 -3.693 1.00 90.38 195 PRO A O 1
ATOM 1494 N N . ALA A 1 196 ? 18.368 -3.686 -5.365 1.00 91.69 196 ALA A N 1
ATOM 1495 C CA . ALA A 1 196 ? 19.299 -4.811 -5.503 1.00 91.69 196 ALA A CA 1
ATOM 1496 C C . ALA A 1 196 ? 20.767 -4.396 -5.745 1.00 91.69 196 ALA A C 1
ATOM 1498 O O . ALA A 1 196 ? 21.634 -4.993 -5.097 1.00 91.69 196 ALA A O 1
ATOM 1499 N N . PRO A 1 197 ? 21.082 -3.356 -6.551 1.00 90.50 197 PRO A N 1
ATOM 1500 C CA . PRO A 1 197 ? 22.460 -2.884 -6.727 1.00 90.50 197 PRO A CA 1
ATOM 1501 C C . PRO A 1 197 ? 23.151 -2.429 -5.433 1.00 90.50 197 PRO A C 1
ATOM 1503 O O . PRO A 1 197 ? 24.362 -2.573 -5.306 1.00 90.50 197 PRO A O 1
ATOM 1506 N N . LEU A 1 198 ? 22.396 -1.937 -4.440 1.00 85.75 198 LEU A N 1
ATOM 1507 C CA . LEU A 1 198 ? 22.946 -1.566 -3.125 1.00 85.75 198 LEU A CA 1
ATOM 1508 C C . LEU A 1 198 ? 23.195 -2.769 -2.218 1.00 85.75 198 LEU A C 1
ATOM 1510 O O . LEU A 1 198 ? 23.983 -2.689 -1.278 1.00 85.75 198 LEU A O 1
ATOM 1514 N N . ARG A 1 199 ? 22.462 -3.863 -2.434 1.00 86.06 199 ARG A N 1
ATOM 1515 C CA . ARG A 1 199 ? 22.455 -5.022 -1.533 1.00 86.06 199 ARG A CA 1
ATOM 1516 C C . ARG A 1 199 ? 23.383 -6.134 -1.995 1.00 86.06 199 ARG A C 1
ATOM 1518 O O . ARG A 1 199 ? 23.872 -6.892 -1.162 1.00 86.06 199 ARG A O 1
ATOM 1525 N N . PHE A 1 200 ? 23.633 -6.225 -3.296 1.00 86.88 200 PHE A N 1
ATOM 1526 C CA . PHE A 1 200 ? 24.405 -7.304 -3.892 1.00 86.88 200 PHE A CA 1
ATOM 1527 C C . PHE A 1 200 ? 25.556 -6.742 -4.733 1.00 86.88 200 PHE A C 1
ATOM 1529 O O . PHE A 1 200 ? 25.319 -6.234 -5.832 1.00 86.88 200 PHE A O 1
ATOM 1536 N N . PRO A 1 201 ? 26.811 -6.862 -4.261 1.00 82.69 201 PRO A N 1
ATOM 1537 C CA . PRO A 1 201 ? 27.976 -6.455 -5.036 1.00 82.69 201 PRO A CA 1
ATOM 1538 C C . PRO A 1 201 ? 27.995 -7.115 -6.422 1.00 82.69 201 PRO A C 1
ATOM 1540 O O . PRO A 1 201 ? 27.884 -8.335 -6.538 1.00 82.69 201 PRO A O 1
ATOM 1543 N N . GLY A 1 202 ? 28.138 -6.307 -7.474 1.00 83.38 202 GLY A N 1
ATOM 1544 C CA . GLY A 1 202 ? 28.189 -6.784 -8.860 1.00 83.38 202 GLY A CA 1
ATOM 1545 C C . GLY A 1 202 ? 26.838 -7.167 -9.476 1.00 83.38 202 GLY A C 1
ATOM 1546 O O . GLY A 1 202 ? 26.824 -7.740 -10.567 1.00 83.38 202 GLY A O 1
ATOM 1547 N N . TYR A 1 203 ? 25.709 -6.870 -8.819 1.00 89.94 203 TYR A N 1
ATOM 1548 C CA . TYR A 1 203 ? 24.389 -7.003 -9.440 1.00 89.94 203 TYR A CA 1
ATOM 1549 C C . TYR A 1 203 ? 24.297 -6.101 -10.673 1.00 89.94 203 TYR A C 1
ATOM 1551 O O . TYR A 1 203 ? 24.577 -4.906 -10.595 1.00 89.94 203 TYR A O 1
ATOM 1559 N N . LYS A 1 204 ? 23.901 -6.673 -11.813 1.00 89.50 204 LYS A N 1
ATOM 1560 C CA . LYS A 1 204 ? 23.684 -5.917 -13.049 1.00 89.50 204 LYS A CA 1
ATOM 1561 C C . LYS A 1 204 ? 22.217 -5.549 -13.150 1.00 89.50 204 LYS A C 1
ATOM 1563 O O . LYS A 1 204 ? 21.378 -6.414 -13.393 1.00 89.50 204 LYS A O 1
ATOM 1568 N N . CYS A 1 205 ? 21.934 -4.274 -12.933 1.00 85.75 205 CYS A N 1
ATOM 1569 C CA . CYS A 1 205 ? 20.596 -3.728 -13.057 1.00 85.75 205 CYS A CA 1
ATOM 1570 C C . CYS A 1 205 ? 20.218 -3.559 -14.535 1.00 85.75 205 CYS A C 1
ATOM 1572 O O . CYS A 1 205 ? 21.067 -3.242 -15.364 1.00 85.75 205 CYS A O 1
ATOM 1574 N N . CYS A 1 206 ? 18.969 -3.746 -14.933 1.00 93.19 206 CYS A N 1
ATOM 1575 C CA . CYS A 1 206 ? 17.854 -4.400 -14.247 1.00 93.19 206 CYS A CA 1
ATOM 1576 C C . CYS A 1 206 ? 16.998 -5.085 -15.321 1.00 93.19 206 CYS A C 1
ATOM 1578 O O . CYS A 1 206 ? 17.128 -4.776 -16.508 1.00 93.19 206 CYS A O 1
ATOM 1580 N N . THR A 1 207 ? 16.135 -6.026 -14.934 1.00 95.12 207 THR A N 1
ATOM 1581 C CA . THR A 1 207 ? 15.336 -6.812 -15.897 1.00 95.12 207 THR A CA 1
ATOM 1582 C C . THR A 1 207 ? 13.858 -6.955 -15.544 1.00 95.12 207 THR A C 1
ATOM 1584 O O . THR A 1 207 ? 13.071 -7.423 -16.367 1.00 95.12 207 THR A O 1
ATOM 1587 N N . PHE A 1 208 ? 13.448 -6.536 -14.350 1.00 97.06 208 PHE A N 1
ATOM 1588 C CA . PHE A 1 208 ? 12.062 -6.517 -13.919 1.00 97.06 208 PHE A CA 1
ATOM 1589 C C . PHE A 1 208 ? 11.238 -5.586 -14.803 1.00 97.06 208 PHE A C 1
ATOM 1591 O O . PHE A 1 208 ? 11.613 -4.442 -15.040 1.00 97.06 208 PHE A O 1
ATOM 1598 N N . ILE A 1 209 ? 10.069 -6.059 -15.222 1.00 98.00 209 ILE A N 1
ATOM 1599 C CA . ILE A 1 209 ? 9.032 -5.245 -15.849 1.00 98.00 209 ILE A CA 1
ATOM 1600 C C . ILE A 1 209 ? 7.776 -5.404 -15.003 1.00 98.00 209 ILE A C 1
ATOM 1602 O O . ILE A 1 209 ? 7.330 -6.531 -14.764 1.00 98.00 209 ILE A O 1
ATOM 1606 N N . GLY A 1 210 ? 7.220 -4.281 -14.549 1.00 98.06 210 GLY A N 1
ATOM 1607 C CA . GLY A 1 210 ? 5.935 -4.266 -13.867 1.00 98.06 210 GLY A CA 1
ATOM 1608 C C . GLY A 1 210 ? 4.812 -4.777 -14.767 1.00 98.06 210 GLY A C 1
ATOM 1609 O O . GLY A 1 210 ? 4.820 -4.592 -15.985 1.00 98.06 210 GLY A O 1
ATOM 1610 N N . ASN A 1 211 ? 3.815 -5.415 -14.166 1.00 98.50 211 ASN A N 1
ATOM 1611 C CA . ASN A 1 211 ? 2.588 -5.771 -14.857 1.00 98.50 211 ASN A CA 1
ATOM 1612 C C . ASN A 1 211 ? 1.359 -5.567 -13.972 1.00 98.50 211 ASN A C 1
ATOM 1614 O O . ASN A 1 211 ? 1.443 -5.553 -12.741 1.00 98.50 211 ASN A O 1
ATOM 1618 N N . PHE A 1 212 ? 0.217 -5.384 -14.629 1.00 98.81 212 PHE A N 1
ATOM 1619 C CA . PHE A 1 212 ? -1.107 -5.321 -14.027 1.00 98.81 212 PHE A CA 1
ATOM 1620 C C . PHE A 1 212 ? -1.974 -6.406 -14.659 1.00 98.81 212 PHE A C 1
ATOM 1622 O O . PHE A 1 212 ? -2.053 -6.503 -15.884 1.00 98.81 212 PHE A O 1
ATOM 1629 N N . VAL A 1 213 ? -2.620 -7.231 -13.839 1.00 98.81 213 VAL A N 1
ATOM 1630 C CA . VAL A 1 213 ? -3.365 -8.400 -14.318 1.00 98.81 213 VAL A CA 1
ATOM 1631 C C . VAL A 1 213 ? -4.819 -8.370 -13.883 1.00 98.81 213 VAL A C 1
ATOM 1633 O O . VAL A 1 213 ? -5.168 -7.836 -12.829 1.00 98.81 213 VAL A O 1
ATOM 1636 N N . ALA A 1 214 ? -5.655 -9.037 -14.675 1.00 98.88 214 ALA A N 1
ATOM 1637 C CA . ALA A 1 214 ? -6.973 -9.477 -14.250 1.00 98.88 214 ALA A CA 1
ATOM 1638 C C . ALA A 1 214 ? -7.016 -10.998 -14.146 1.00 98.88 214 ALA A C 1
ATOM 1640 O O . ALA A 1 214 ? -6.721 -11.719 -15.103 1.00 98.88 214 ALA A O 1
ATOM 1641 N N . LEU A 1 215 ? -7.470 -11.483 -12.997 1.00 98.81 215 LEU A N 1
ATOM 1642 C CA . LEU A 1 215 ? -7.714 -12.890 -12.726 1.00 98.81 215 LEU A CA 1
ATOM 1643 C C . LEU A 1 215 ? -9.210 -13.124 -12.522 1.00 98.81 215 LEU A C 1
ATOM 1645 O O . LEU A 1 21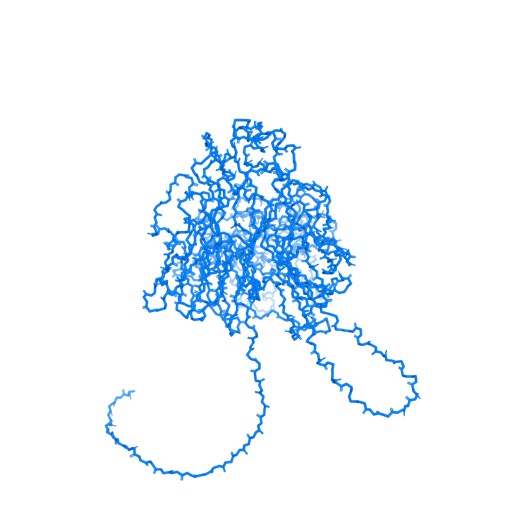5 ? -9.936 -12.276 -12.011 1.00 98.81 215 LEU A O 1
ATOM 1649 N N . THR A 1 216 ? -9.677 -14.307 -12.891 1.00 98.44 216 THR A N 1
ATOM 1650 C CA . THR A 1 216 ? -10.979 -14.826 -12.456 1.00 98.44 216 THR A CA 1
ATOM 1651 C C . THR A 1 216 ? -10.745 -16.039 -11.575 1.00 98.44 216 THR A C 1
ATOM 1653 O O . THR A 1 216 ? -9.787 -16.780 -11.795 1.00 98.44 216 THR A O 1
ATOM 1656 N N . PHE A 1 217 ? -11.611 -16.263 -10.590 1.00 98.19 217 PHE A N 1
ATOM 1657 C CA . PHE A 1 217 ? -11.537 -17.439 -9.729 1.00 98.19 217 PHE A CA 1
ATOM 1658 C C . PHE A 1 217 ? -12.781 -18.308 -9.916 1.00 98.19 217 PHE A C 1
ATOM 1660 O O . PHE A 1 217 ? -13.907 -17.885 -9.651 1.00 98.19 217 PHE A O 1
ATOM 1667 N N . SER A 1 218 ? -12.598 -19.547 -10.377 1.00 97.25 218 SER A N 1
ATOM 1668 C CA . SER A 1 218 ? -13.710 -20.493 -10.476 1.00 97.25 218 SER A CA 1
ATOM 1669 C C . SER A 1 218 ? -13.994 -21.107 -9.115 1.00 97.25 218 SER A C 1
ATOM 1671 O O . SER A 1 218 ? -13.204 -21.895 -8.601 1.00 97.25 218 SER A O 1
ATOM 1673 N N . ARG A 1 219 ? -15.174 -20.822 -8.559 1.00 94.12 219 ARG A N 1
ATOM 1674 C CA . ARG A 1 219 ? -15.642 -21.438 -7.306 1.00 94.12 219 ARG A CA 1
ATOM 1675 C C . ARG A 1 219 ? -15.894 -22.946 -7.435 1.00 94.12 219 ARG A C 1
ATOM 1677 O O . ARG A 1 219 ? -15.829 -23.647 -6.432 1.00 94.12 219 ARG A O 1
ATOM 1684 N N . GLN A 1 220 ? -16.162 -23.445 -8.647 1.00 95.06 220 GLN A N 1
ATOM 1685 C CA . GLN A 1 220 ? -16.395 -24.875 -8.892 1.00 95.06 220 GLN A CA 1
ATOM 1686 C C . GLN A 1 220 ? -15.082 -25.655 -8.935 1.00 95.06 220 GLN A C 1
ATOM 1688 O O . GLN A 1 220 ? -14.945 -26.661 -8.250 1.00 95.06 220 GLN A O 1
ATOM 1693 N N . THR A 1 221 ? -14.110 -25.186 -9.724 1.00 97.31 221 THR A N 1
ATOM 1694 C CA . THR A 1 221 ? -12.821 -25.881 -9.859 1.00 97.31 221 THR A CA 1
ATOM 1695 C C . THR A 1 221 ? -11.806 -25.451 -8.807 1.00 97.31 221 THR A C 1
ATOM 1697 O O . THR A 1 221 ? -10.761 -26.080 -8.712 1.00 97.31 221 THR A O 1
ATOM 1700 N N . ARG A 1 222 ? -12.096 -24.387 -8.045 1.00 97.56 222 ARG A N 1
ATOM 1701 C CA . ARG A 1 222 ? -11.186 -23.734 -7.091 1.00 97.56 222 ARG A CA 1
ATOM 1702 C C . ARG A 1 222 ? -9.857 -23.361 -7.742 1.00 97.56 222 ARG A C 1
ATOM 1704 O O . ARG A 1 222 ? -8.801 -23.702 -7.233 1.00 97.56 222 ARG A O 1
ATOM 1711 N N . LYS A 1 223 ? -9.926 -22.733 -8.919 1.00 98.31 223 LYS A N 1
ATOM 1712 C CA . LYS A 1 223 ? -8.736 -22.353 -9.690 1.00 98.31 223 LYS A CA 1
ATOM 1713 C C . LYS A 1 223 ? -8.820 -20.939 -10.226 1.00 98.31 223 LYS A C 1
ATOM 1715 O O . LYS A 1 223 ? -9.880 -20.530 -10.718 1.00 98.31 223 LYS A O 1
ATOM 1720 N N . PHE A 1 224 ? -7.691 -20.242 -10.186 1.00 98.62 224 PHE A N 1
ATOM 1721 C CA . PHE A 1 224 ? -7.493 -19.008 -10.923 1.00 98.62 224 PHE A CA 1
ATOM 1722 C C . PHE A 1 224 ? -7.435 -19.266 -12.427 1.00 98.62 224 PHE A C 1
ATOM 1724 O O . PHE A 1 224 ? -7.014 -20.322 -12.903 1.00 98.62 224 PHE A O 1
ATOM 1731 N N . ARG A 1 225 ? -7.851 -18.260 -13.193 1.00 98.44 225 ARG A N 1
ATOM 1732 C CA . ARG A 1 225 ? -7.613 -18.157 -14.630 1.00 98.44 225 ARG A CA 1
ATOM 1733 C C . ARG A 1 225 ? -7.207 -16.734 -14.957 1.00 98.44 225 ARG A C 1
ATOM 1735 O O . ARG A 1 225 ? -7.933 -15.799 -14.609 1.00 98.44 225 ARG A O 1
ATOM 1742 N N . LEU A 1 226 ? -6.086 -16.596 -15.658 1.00 98.62 226 LEU A N 1
ATOM 1743 C CA . LEU A 1 226 ? -5.662 -15.325 -16.224 1.00 98.62 226 LEU A CA 1
ATOM 1744 C C . LEU A 1 226 ? -6.675 -14.868 -17.272 1.00 98.62 226 LEU A C 1
ATOM 1746 O O . LEU A 1 226 ? -7.025 -15.621 -18.182 1.00 98.62 226 LEU A O 1
ATOM 1750 N N . LYS A 1 227 ? -7.159 -13.637 -17.124 1.00 98.44 227 LYS A N 1
ATOM 1751 C CA . LYS A 1 227 ? -8.059 -12.996 -18.081 1.00 98.44 227 LYS A CA 1
ATOM 1752 C C . LYS A 1 227 ? -7.272 -12.138 -19.065 1.00 98.44 227 LYS A C 1
ATOM 1754 O O . LYS A 1 227 ? -7.498 -12.234 -20.266 1.00 98.44 227 LYS A O 1
ATOM 1759 N N . TRP A 1 228 ? -6.361 -11.323 -18.547 1.00 98.69 228 TRP A N 1
ATOM 1760 C CA . TRP A 1 228 ? -5.393 -10.548 -19.314 1.00 98.69 228 TRP A CA 1
ATOM 1761 C C . TRP A 1 228 ? -4.221 -10.155 -18.410 1.00 98.69 228 TRP A C 1
ATOM 1763 O O . TRP A 1 228 ? -4.362 -10.120 -17.185 1.00 98.69 228 TRP A O 1
ATOM 1773 N N . ASP A 1 229 ? -3.084 -9.869 -19.038 1.00 98.31 229 ASP A N 1
ATOM 1774 C CA . ASP A 1 229 ? -1.838 -9.429 -18.412 1.00 98.31 229 ASP A CA 1
ATOM 1775 C C . ASP A 1 229 ? -1.294 -8.243 -19.213 1.00 98.31 229 ASP A C 1
ATOM 1777 O O . ASP A 1 229 ? -1.086 -8.361 -20.425 1.00 98.31 229 ASP A O 1
ATOM 1781 N N . LEU A 1 230 ? -1.153 -7.091 -18.559 1.00 98.12 230 LEU A N 1
ATOM 1782 C CA . LEU A 1 230 ? -0.692 -5.852 -19.168 1.00 98.12 230 LEU A CA 1
ATOM 1783 C C . LEU A 1 230 ? 0.679 -5.471 -18.591 1.00 98.12 230 LEU A C 1
ATOM 1785 O O . LEU A 1 230 ? 0.735 -4.985 -17.457 1.00 98.12 230 LEU A O 1
ATOM 1789 N N . PRO A 1 231 ? 1.777 -5.629 -19.351 1.00 97.75 231 PRO A N 1
ATOM 1790 C CA . PRO A 1 231 ? 3.074 -5.106 -18.944 1.00 97.75 231 PRO A CA 1
ATOM 1791 C C . PRO A 1 231 ? 3.083 -3.572 -19.006 1.00 97.75 231 PRO A C 1
ATOM 1793 O O . PRO A 1 231 ? 2.469 -2.966 -19.886 1.00 97.75 231 PRO A O 1
ATOM 1796 N N . THR A 1 232 ? 3.803 -2.935 -18.084 1.00 97.75 232 THR A N 1
ATOM 1797 C CA . THR A 1 232 ? 3.939 -1.469 -18.014 1.00 97.75 232 THR A CA 1
ATOM 1798 C C . THR A 1 232 ? 5.094 -0.929 -18.855 1.00 97.75 232 THR A C 1
ATOM 1800 O O . THR A 1 232 ? 5.181 0.282 -19.058 1.00 97.75 232 THR A O 1
ATOM 1803 N N . LEU A 1 233 ? 5.961 -1.815 -19.358 1.00 97.44 233 LEU A N 1
ATOM 1804 C CA . LEU A 1 233 ? 7.088 -1.508 -20.240 1.00 97.44 233 LEU A CA 1
ATOM 1805 C C . LEU A 1 233 ? 7.160 -2.509 -21.406 1.00 97.44 233 LEU A C 1
ATOM 1807 O O . LEU A 1 233 ? 6.686 -3.643 -21.278 1.00 97.44 233 LEU A O 1
ATOM 1811 N N . PRO A 1 234 ? 7.796 -2.147 -22.538 1.00 94.56 234 PRO A N 1
ATOM 1812 C CA . PRO A 1 234 ? 8.008 -3.069 -23.650 1.00 94.56 234 PRO A CA 1
ATOM 1813 C C . PRO A 1 234 ? 8.886 -4.270 -23.259 1.00 94.56 234 PRO A C 1
ATOM 1815 O O . PRO A 1 234 ? 10.054 -4.115 -22.900 1.00 94.56 234 PRO A O 1
ATOM 1818 N N . SER A 1 235 ? 8.352 -5.486 -23.381 1.00 87.44 235 SER A N 1
ATOM 1819 C CA . SER A 1 235 ? 9.094 -6.723 -23.101 1.00 87.44 235 SER A CA 1
ATOM 1820 C C . SER A 1 235 ? 10.217 -6.983 -24.113 1.00 87.44 235 SER A C 1
ATOM 1822 O O . SER A 1 235 ? 10.105 -6.625 -25.284 1.00 87.44 235 SER A O 1
ATOM 1824 N N . GLY A 1 236 ? 11.287 -7.659 -23.677 1.00 82.38 236 GLY A N 1
ATOM 1825 C CA . GLY A 1 236 ? 12.416 -8.021 -24.546 1.00 82.38 236 GLY A CA 1
ATOM 1826 C C . GLY A 1 236 ? 13.301 -6.837 -24.957 1.00 82.38 236 GLY A C 1
ATOM 1827 O O . GLY A 1 236 ? 14.014 -6.925 -25.953 1.00 82.38 236 GLY A O 1
ATOM 1828 N N . THR A 1 237 ? 13.240 -5.735 -24.208 1.00 83.44 237 THR A N 1
ATOM 1829 C CA . THR A 1 237 ? 14.043 -4.521 -24.416 1.00 83.44 237 THR A CA 1
ATOM 1830 C C . THR A 1 237 ? 14.926 -4.242 -23.192 1.00 83.44 237 THR A C 1
ATOM 1832 O O . THR A 1 237 ? 14.877 -4.989 -22.219 1.00 83.44 237 THR A O 1
ATOM 1835 N N . ALA A 1 238 ? 15.736 -3.177 -23.226 1.00 90.81 238 ALA A N 1
ATOM 1836 C CA . ALA A 1 238 ? 16.555 -2.747 -22.082 1.00 90.81 238 ALA A CA 1
ATOM 1837 C C . ALA A 1 238 ? 15.791 -1.878 -21.053 1.00 90.81 238 ALA A C 1
ATOM 1839 O O . ALA A 1 238 ? 16.395 -1.347 -20.117 1.00 90.81 238 ALA A O 1
ATOM 1840 N N . TRP A 1 239 ? 14.476 -1.705 -21.231 1.00 95.25 239 TRP A N 1
ATOM 1841 C CA . TRP A 1 239 ? 13.616 -1.057 -20.242 1.00 95.25 239 TRP A CA 1
ATOM 1842 C C . TRP A 1 239 ? 13.378 -1.980 -19.045 1.00 95.25 239 TRP A C 1
ATOM 1844 O O . TRP A 1 239 ? 13.072 -3.160 -19.218 1.00 95.25 239 TRP A O 1
ATOM 1854 N N . SER A 1 240 ? 13.451 -1.423 -17.840 1.00 97.06 240 SER A N 1
ATOM 1855 C CA . SER A 1 240 ? 13.093 -2.119 -16.603 1.00 97.06 240 SER A CA 1
ATOM 1856 C C . SER A 1 240 ? 12.461 -1.163 -15.585 1.00 97.06 240 SER A C 1
ATOM 1858 O O . SER A 1 240 ? 12.594 0.055 -15.703 1.00 97.06 240 SER A O 1
ATOM 1860 N N . GLY A 1 241 ? 11.749 -1.703 -14.597 1.00 97.31 241 GLY A N 1
ATOM 1861 C CA . GLY A 1 241 ? 11.011 -0.954 -13.581 1.00 97.31 241 GLY A CA 1
ATOM 1862 C C . GLY A 1 241 ? 9.520 -0.812 -13.892 1.00 97.31 241 GLY A C 1
ATOM 1863 O O . GLY A 1 241 ? 8.854 -1.782 -14.268 1.00 97.31 241 GLY A O 1
ATOM 1864 N N . ALA A 1 242 ? 8.999 0.396 -13.678 1.00 97.25 242 ALA A N 1
ATOM 1865 C CA . ALA A 1 242 ? 7.596 0.798 -13.777 1.00 97.25 242 ALA A CA 1
ATOM 1866 C C . ALA A 1 242 ? 6.645 -0.158 -13.040 1.00 97.25 242 ALA A C 1
ATOM 1868 O O . ALA A 1 242 ? 5.629 -0.608 -13.578 1.00 97.25 242 ALA A O 1
ATOM 1869 N N . GLY A 1 243 ? 7.001 -0.503 -11.800 1.00 97.94 243 GLY A N 1
ATOM 1870 C CA . GLY A 1 243 ? 6.206 -1.387 -10.953 1.00 97.94 243 GLY A CA 1
ATOM 1871 C C . GLY A 1 243 ? 4.826 -0.811 -10.627 1.00 97.94 243 GLY A C 1
ATOM 1872 O O . GLY A 1 243 ? 4.649 0.399 -10.513 1.00 97.94 243 GLY A O 1
ATOM 1873 N N . VAL A 1 244 ? 3.848 -1.692 -10.425 1.00 98.44 244 VAL A N 1
ATOM 1874 C CA . VAL A 1 244 ? 2.496 -1.357 -9.958 1.00 98.44 244 VAL A CA 1
ATOM 1875 C C . VAL A 1 244 ? 2.386 -1.805 -8.505 1.00 98.44 244 VAL A C 1
ATOM 1877 O O . VAL A 1 244 ? 1.971 -2.924 -8.206 1.00 98.44 244 VAL A O 1
ATOM 1880 N N . TRP A 1 245 ? 2.857 -0.953 -7.595 1.00 95.00 245 TRP A N 1
ATOM 1881 C CA . TRP A 1 245 ? 3.182 -1.357 -6.223 1.00 95.00 245 TRP A CA 1
ATOM 1882 C C . TRP A 1 245 ? 2.398 -0.607 -5.132 1.00 95.00 245 TRP A C 1
ATOM 1884 O O . TRP A 1 245 ? 2.528 -0.938 -3.951 1.00 95.00 245 TRP A O 1
ATOM 1894 N N . GLY A 1 246 ? 1.577 0.372 -5.518 1.00 89.94 246 GLY A N 1
ATOM 1895 C CA . GLY A 1 246 ? 0.846 1.251 -4.606 1.00 89.94 246 GLY A CA 1
ATOM 1896 C C . GLY A 1 246 ? -0.360 0.617 -3.896 1.00 89.94 246 GLY A C 1
ATOM 1897 O O . GLY A 1 246 ? -0.391 -0.564 -3.574 1.00 89.94 246 GLY A O 1
ATOM 1898 N N . SER A 1 247 ? -1.390 1.420 -3.632 1.00 92.00 247 SER A N 1
ATOM 1899 C CA . SER A 1 247 ? -2.654 0.992 -3.027 1.00 92.00 247 SER A CA 1
ATOM 1900 C C . SER A 1 247 ? -3.582 0.296 -4.023 1.00 92.00 247 SER A C 1
ATOM 1902 O O . SER A 1 247 ? -3.279 0.163 -5.210 1.00 92.00 247 SER A O 1
ATOM 1904 N N . GLN A 1 248 ? -4.727 -0.153 -3.517 1.00 95.12 248 GLN A N 1
ATOM 1905 C CA . GLN A 1 248 ? -5.743 -0.882 -4.263 1.00 95.12 248 GLN A CA 1
ATOM 1906 C C . GLN A 1 248 ? -6.287 -0.111 -5.488 1.00 95.12 248 GLN A C 1
ATOM 1908 O O . GLN A 1 248 ? -6.690 1.038 -5.332 1.00 95.12 248 GLN A O 1
ATOM 1913 N N . PRO A 1 249 ? -6.376 -0.717 -6.690 1.00 97.81 249 PRO A N 1
ATOM 1914 C CA . PRO A 1 249 ? -6.885 -0.035 -7.882 1.00 97.81 249 PRO A CA 1
ATOM 1915 C C . PRO A 1 249 ? -8.377 0.314 -7.766 1.00 97.81 249 PRO A C 1
ATOM 1917 O O . PRO A 1 249 ? -9.167 -0.477 -7.247 1.00 97.81 249 PRO A O 1
ATOM 1920 N N . SER A 1 250 ? -8.789 1.477 -8.274 1.00 98.38 250 SER A N 1
ATOM 1921 C CA . SER A 1 250 ? -10.193 1.914 -8.230 1.00 98.38 250 SER A CA 1
ATOM 1922 C C . SER A 1 250 ? -10.969 1.561 -9.498 1.00 98.38 250 SER A C 1
ATOM 1924 O O . SER A 1 250 ? -10.396 1.411 -10.577 1.00 98.38 250 SER A O 1
ATOM 1926 N N . ILE A 1 251 ? -12.288 1.423 -9.365 1.00 98.44 251 ILE A N 1
ATOM 1927 C CA . ILE A 1 251 ? -13.209 1.010 -10.427 1.00 98.44 251 ILE A CA 1
ATOM 1928 C C . ILE A 1 251 ? -14.146 2.160 -10.810 1.00 98.44 251 ILE A C 1
ATOM 1930 O O . ILE A 1 251 ? -14.794 2.757 -9.954 1.00 98.44 251 ILE A O 1
ATOM 1934 N N . ASP A 1 252 ? -14.277 2.408 -12.114 1.00 98.12 252 ASP A N 1
ATOM 1935 C CA . ASP A 1 252 ? -15.373 3.175 -12.716 1.00 98.12 252 ASP A CA 1
ATOM 1936 C C . ASP A 1 252 ? -16.268 2.216 -13.508 1.00 98.12 252 ASP A C 1
ATOM 1938 O O . ASP A 1 252 ? -16.000 1.857 -14.661 1.00 98.12 252 ASP A O 1
ATOM 1942 N N . GLU A 1 253 ? -17.360 1.798 -12.866 1.00 96.00 253 GLU A N 1
ATOM 1943 C CA . GLU A 1 253 ? -18.349 0.890 -13.451 1.00 96.00 253 GLU A CA 1
ATOM 1944 C C . GLU A 1 253 ? -19.040 1.505 -14.672 1.00 96.00 253 GLU A C 1
ATOM 1946 O O . GLU A 1 253 ? -19.294 0.818 -15.661 1.00 96.00 253 GLU A O 1
ATOM 1951 N N . LYS A 1 254 ? -19.309 2.818 -14.635 1.00 96.31 254 LYS A N 1
ATOM 1952 C CA . LYS A 1 254 ? -20.046 3.536 -15.684 1.00 96.31 254 LYS A CA 1
ATOM 1953 C C . LYS A 1 254 ? -19.309 3.476 -17.020 1.00 96.31 254 LYS A C 1
ATOM 1955 O O . LYS A 1 254 ? -19.958 3.416 -18.063 1.00 96.31 254 LYS A O 1
ATOM 1960 N N . ARG A 1 255 ? -17.975 3.489 -16.998 1.00 97.50 255 ARG A N 1
ATOM 1961 C CA . ARG A 1 255 ? -17.124 3.409 -18.201 1.00 97.50 255 ARG A CA 1
ATOM 1962 C C . ARG A 1 255 ? -16.425 2.058 -18.364 1.00 97.50 255 ARG A C 1
ATOM 1964 O O . ARG A 1 255 ? -15.629 1.896 -19.287 1.00 97.50 255 ARG A O 1
ATOM 1971 N N . ASN A 1 256 ? -16.749 1.082 -17.512 1.00 97.56 256 ASN A N 1
ATOM 1972 C CA . ASN A 1 256 ? -16.171 -0.261 -17.514 1.00 97.56 256 ASN A CA 1
ATOM 1973 C C . ASN A 1 256 ? -14.630 -0.241 -17.486 1.00 97.56 256 ASN A C 1
ATOM 1975 O O . ASN A 1 256 ? -13.965 -0.859 -18.327 1.00 97.56 256 ASN A O 1
ATOM 1979 N N . GLN A 1 257 ? -14.059 0.498 -16.533 1.00 98.44 257 GLN A N 1
ATOM 1980 C CA . GLN A 1 257 ? -12.615 0.698 -16.441 1.00 98.44 257 GLN A CA 1
ATOM 1981 C C . GLN A 1 257 ? -12.076 0.629 -15.013 1.00 98.44 257 GLN A C 1
ATOM 1983 O O . GLN A 1 257 ? -12.790 0.885 -14.046 1.00 98.44 257 GLN A O 1
ATOM 1988 N N . VAL A 1 258 ? -10.802 0.267 -14.909 1.00 98.81 258 VAL A N 1
ATOM 1989 C CA . VAL A 1 258 ? -10.035 0.190 -13.664 1.00 98.81 258 VAL A CA 1
ATOM 1990 C C . VAL A 1 258 ? -8.808 1.091 -13.774 1.00 98.81 258 VAL A C 1
ATOM 1992 O O . VAL A 1 258 ? -8.180 1.144 -14.836 1.00 98.81 258 VAL A O 1
ATOM 1995 N N . PHE A 1 259 ? -8.487 1.797 -12.689 1.00 98.81 259 PHE A N 1
ATOM 1996 C CA . PHE A 1 259 ? -7.374 2.742 -12.623 1.00 98.81 259 PHE A CA 1
ATOM 1997 C C . PHE A 1 259 ? -6.243 2.233 -11.738 1.00 98.81 259 PHE A C 1
ATOM 1999 O O . PHE A 1 259 ? -6.479 1.719 -10.643 1.00 98.81 259 PHE A O 1
ATOM 2006 N N . PHE A 1 260 ? -5.008 2.453 -12.177 1.00 98.56 260 PHE A N 1
ATOM 2007 C CA . PHE A 1 260 ? -3.808 2.171 -11.395 1.00 98.56 260 PHE A CA 1
ATOM 2008 C C . PHE A 1 260 ? -2.694 3.179 -11.707 1.00 98.56 260 PHE A C 1
ATOM 2010 O O . PHE A 1 260 ? -2.755 3.898 -12.707 1.00 98.56 260 PHE A O 1
ATOM 2017 N N . GLY A 1 261 ? -1.713 3.247 -10.807 1.00 97.88 261 GLY A N 1
ATOM 2018 C CA . GLY A 1 261 ? -0.502 4.054 -10.946 1.00 97.88 261 GLY A CA 1
ATOM 2019 C C . GLY A 1 261 ? 0.733 3.176 -11.152 1.00 97.88 261 GLY A C 1
ATOM 2020 O O . GLY A 1 261 ? 0.745 2.018 -10.722 1.00 97.88 261 GLY A O 1
ATOM 2021 N N . THR A 1 262 ? 1.751 3.722 -11.808 1.00 98.12 262 THR A N 1
ATOM 2022 C CA . THR A 1 262 ? 3.040 3.062 -12.048 1.00 98.12 262 THR A CA 1
ATOM 2023 C C . THR A 1 262 ? 4.201 3.859 -11.465 1.00 98.12 262 THR A C 1
ATOM 2025 O O . THR A 1 262 ? 4.127 5.082 -11.327 1.00 98.12 262 THR A O 1
ATOM 2028 N N . GLY A 1 263 ? 5.277 3.147 -11.139 1.00 96.00 263 GLY A N 1
ATOM 2029 C CA . GLY A 1 263 ? 6.516 3.744 -10.660 1.00 96.00 263 GLY A CA 1
ATOM 2030 C C . GLY A 1 263 ? 7.495 4.186 -11.750 1.00 96.00 263 GLY A C 1
ATOM 2031 O O . GLY A 1 263 ? 7.184 4.178 -12.948 1.00 96.00 263 GLY A O 1
ATOM 2032 N N . ASN A 1 264 ? 8.692 4.526 -11.301 1.00 94.19 264 ASN A N 1
ATOM 2033 C CA . ASN A 1 264 ? 9.853 4.957 -12.054 1.00 94.19 264 ASN A CA 1
ATOM 2034 C C . ASN A 1 264 ? 10.474 3.797 -12.852 1.00 94.19 264 ASN A C 1
ATOM 2036 O O . ASN A 1 264 ? 10.199 2.618 -12.610 1.00 94.19 264 ASN A O 1
ATOM 2040 N N . VAL A 1 265 ? 11.336 4.108 -13.819 1.00 95.94 265 VAL A N 1
ATOM 2041 C CA . VAL A 1 265 ? 12.151 3.094 -14.513 1.00 95.94 265 VAL A CA 1
ATOM 2042 C C . VAL A 1 265 ? 13.458 2.852 -13.759 1.00 95.94 265 VAL A C 1
ATOM 2044 O O . VAL A 1 265 ? 13.996 3.757 -13.131 1.00 95.94 265 VAL A O 1
ATOM 2047 N N . TYR A 1 266 ? 13.996 1.634 -13.820 1.00 95.44 266 TYR A N 1
ATOM 2048 C CA . TYR A 1 266 ? 15.281 1.299 -13.186 1.00 95.44 266 TYR A CA 1
ATOM 2049 C C . TYR A 1 266 ? 16.439 1.433 -14.177 1.00 95.44 266 TYR A C 1
ATOM 2051 O O . TYR A 1 266 ? 17.531 1.868 -13.811 1.00 95.44 266 TYR A O 1
ATOM 2059 N N . SER A 1 267 ? 16.182 1.090 -15.441 1.00 93.69 267 SER A N 1
ATOM 2060 C CA . SER A 1 267 ? 17.086 1.247 -16.581 1.00 93.69 267 SER A CA 1
ATOM 2061 C C . SER A 1 267 ? 16.300 1.502 -17.869 1.00 93.69 267 SER A C 1
ATOM 2063 O O . SER A 1 267 ? 15.113 1.173 -17.967 1.00 93.69 267 SER A O 1
ATOM 2065 N N . PHE A 1 268 ? 16.972 2.049 -18.881 1.00 94.25 268 PHE A N 1
ATOM 2066 C CA . PHE A 1 268 ? 16.389 2.321 -20.194 1.00 94.25 268 PHE A CA 1
ATOM 2067 C C . PHE A 1 268 ? 17.435 2.178 -21.323 1.00 94.25 268 PHE A C 1
ATOM 2069 O O . PHE A 1 268 ? 18.637 2.233 -21.052 1.00 94.25 268 PHE A O 1
ATOM 2076 N N . PRO A 1 269 ? 17.021 1.994 -22.594 1.00 93.25 269 PRO A N 1
ATOM 2077 C CA . PRO A 1 269 ? 17.934 1.941 -23.737 1.00 93.25 269 PRO A CA 1
ATOM 2078 C C . PRO A 1 269 ? 18.629 3.286 -23.999 1.00 93.25 269 PRO A C 1
ATOM 2080 O O . PRO A 1 269 ? 17.976 4.329 -24.009 1.00 93.25 269 PRO A O 1
ATOM 2083 N N . GLN A 1 270 ? 19.937 3.268 -24.273 1.00 89.62 270 GLN A N 1
ATOM 2084 C CA . GLN A 1 270 ? 20.765 4.477 -24.395 1.00 89.62 270 GLN A CA 1
ATOM 2085 C C . GLN A 1 270 ? 20.244 5.488 -25.428 1.00 89.62 270 GLN A C 1
ATOM 2087 O O . GLN A 1 270 ? 20.426 6.694 -25.256 1.00 89.62 270 GLN A O 1
ATOM 2092 N N . GLU A 1 271 ? 19.572 5.033 -26.488 1.00 91.62 271 GLU A N 1
ATOM 2093 C CA . GLU A 1 271 ? 18.963 5.915 -27.483 1.00 91.62 271 GLU A CA 1
ATOM 2094 C C . GLU A 1 271 ? 17.907 6.862 -26.888 1.00 91.62 271 GLU A C 1
ATOM 2096 O O . GLU A 1 271 ? 17.695 7.934 -27.445 1.00 91.62 271 GLU A O 1
ATOM 2101 N N . PHE A 1 272 ? 17.313 6.532 -25.734 1.00 92.69 272 PHE A N 1
ATOM 2102 C CA . PHE A 1 272 ? 16.350 7.367 -25.007 1.00 92.69 272 PHE A CA 1
ATOM 2103 C C . PHE A 1 272 ? 16.978 8.209 -23.887 1.00 92.69 272 PHE A C 1
ATOM 2105 O O . PHE A 1 272 ? 16.255 8.912 -23.186 1.00 92.69 272 PHE A O 1
ATOM 2112 N N . ALA A 1 273 ? 18.310 8.227 -23.741 1.00 90.50 273 ALA A N 1
ATOM 2113 C CA . ALA A 1 273 ? 18.987 9.054 -22.732 1.00 90.50 273 ALA A CA 1
ATOM 2114 C C . ALA A 1 273 ? 18.656 10.551 -22.854 1.00 90.50 273 ALA A C 1
ATOM 2116 O O . ALA A 1 273 ? 18.587 11.258 -21.851 1.00 90.50 273 ALA A O 1
ATOM 2117 N N . HIS A 1 274 ? 18.387 11.031 -24.072 1.00 89.19 274 HIS A N 1
ATOM 2118 C CA . HIS A 1 274 ? 17.951 12.408 -24.308 1.00 89.19 274 HIS A CA 1
ATOM 2119 C C . HIS A 1 274 ? 16.614 12.737 -23.615 1.00 89.19 274 HIS A C 1
ATOM 2121 O O . HIS A 1 274 ? 16.443 13.858 -23.138 1.00 89.19 274 HIS A O 1
ATOM 2127 N N . CYS A 1 275 ? 15.720 11.754 -23.441 1.00 89.25 275 CYS A N 1
ATOM 2128 C CA . CYS A 1 275 ? 14.429 11.947 -22.780 1.00 89.25 275 CYS A CA 1
ATOM 2129 C C . CYS A 1 275 ? 14.530 12.275 -21.280 1.00 89.25 275 CYS A C 1
ATOM 2131 O O . CYS A 1 275 ? 13.548 12.739 -20.702 1.00 89.25 275 CYS A O 1
ATOM 2133 N N . ALA A 1 276 ? 15.694 12.089 -20.641 1.00 87.38 276 ALA A N 1
ATOM 2134 C CA . ALA A 1 276 ? 15.912 12.425 -19.225 1.00 87.38 276 ALA A CA 1
ATOM 2135 C C . ALA A 1 276 ? 15.685 13.913 -18.918 1.00 87.38 276 ALA A C 1
ATOM 2137 O O . ALA A 1 276 ? 15.284 14.288 -17.814 1.00 87.38 276 ALA A O 1
ATOM 2138 N N . ASN A 1 277 ? 15.934 14.765 -19.913 1.00 86.94 277 ASN A N 1
ATOM 2139 C CA . ASN A 1 277 ? 15.844 16.216 -19.792 1.00 86.94 277 ASN A CA 1
ATOM 2140 C C . ASN A 1 277 ? 14.689 16.815 -20.610 1.00 86.94 277 ASN A C 1
ATOM 2142 O O . ASN A 1 277 ? 14.600 18.035 -20.730 1.00 86.94 277 ASN A O 1
ATOM 2146 N N . GLU A 1 278 ? 13.803 15.978 -21.153 1.00 89.06 278 GLU A N 1
ATOM 2147 C CA . GLU A 1 278 ? 12.657 16.399 -21.961 1.00 89.06 278 GLU A CA 1
ATOM 2148 C C . GLU A 1 278 ? 11.320 16.181 -21.235 1.00 89.06 278 GLU A C 1
ATOM 2150 O O . GLU A 1 278 ? 11.260 15.820 -20.059 1.00 89.06 278 GLU A O 1
ATOM 2155 N N . THR A 1 279 ? 10.218 16.455 -21.933 1.00 87.81 279 THR A N 1
ATOM 2156 C CA . THR A 1 279 ? 8.865 16.213 -21.426 1.00 87.81 279 THR A CA 1
ATOM 2157 C C . THR A 1 279 ? 8.523 14.720 -21.434 1.00 87.81 279 THR A C 1
ATOM 2159 O O . THR A 1 279 ? 9.177 13.905 -22.089 1.00 87.81 279 THR A O 1
ATOM 2162 N N . SER A 1 280 ? 7.437 14.356 -20.751 1.00 85.31 280 SER A N 1
ATOM 2163 C CA . SER A 1 280 ? 6.930 12.980 -20.715 1.00 85.31 280 SER A CA 1
ATOM 2164 C C . SER A 1 280 ? 6.515 12.423 -22.091 1.00 85.31 280 SER A C 1
ATOM 2166 O O . SER A 1 280 ? 6.368 11.207 -22.244 1.00 85.31 280 SER A O 1
ATOM 2168 N N . GLU A 1 281 ? 6.355 13.286 -23.100 1.00 87.62 281 GLU A N 1
ATOM 2169 C CA . GLU A 1 281 ? 6.001 12.921 -24.478 1.00 87.62 281 GLU A CA 1
ATOM 2170 C C . GLU A 1 281 ? 7.179 12.330 -25.271 1.00 87.62 281 GLU A C 1
ATOM 2172 O O . GLU A 1 281 ? 6.946 11.650 -26.268 1.00 87.62 281 GLU A O 1
ATOM 2177 N N . CYS A 1 282 ? 8.425 12.528 -24.820 1.00 90.31 282 CYS A N 1
ATOM 2178 C CA . CYS A 1 282 ? 9.624 11.986 -25.476 1.00 90.31 282 CYS A CA 1
ATOM 2179 C C . CYS A 1 282 ? 9.659 10.446 -25.464 1.00 90.31 282 CYS A C 1
ATOM 2181 O O . CYS A 1 282 ? 10.181 9.803 -26.376 1.00 90.31 282 CYS A O 1
ATOM 2183 N N . MET A 1 283 ? 9.080 9.830 -24.430 1.00 90.00 283 MET A N 1
ATOM 2184 C CA . MET A 1 283 ? 9.122 8.381 -24.251 1.00 90.00 283 MET A CA 1
ATOM 2185 C C . MET A 1 283 ? 8.221 7.643 -25.250 1.00 90.00 283 MET A C 1
ATOM 2187 O O . MET A 1 283 ? 7.081 8.059 -25.497 1.00 90.00 283 MET A O 1
ATOM 2191 N N . PRO A 1 284 ? 8.660 6.476 -25.757 1.00 91.00 284 PRO A N 1
ATOM 2192 C CA . PRO A 1 284 ? 7.883 5.724 -26.724 1.00 91.00 284 PRO A CA 1
ATOM 2193 C C . PRO A 1 284 ? 6.565 5.218 -26.119 1.00 91.00 284 PRO A C 1
ATOM 2195 O O . PRO A 1 284 ? 6.342 5.144 -24.900 1.00 91.00 284 PRO A O 1
ATOM 2198 N N . ARG A 1 285 ? 5.637 4.847 -27.002 1.00 89.56 285 ARG A N 1
ATOM 2199 C CA . ARG A 1 285 ? 4.380 4.225 -26.581 1.00 89.56 285 ARG A CA 1
ATOM 2200 C C . ARG A 1 285 ? 4.669 2.931 -25.811 1.00 89.56 285 ARG A C 1
ATOM 2202 O O . ARG A 1 285 ? 5.541 2.163 -26.203 1.00 89.56 285 ARG A O 1
ATOM 2209 N N . GLY A 1 286 ? 3.923 2.695 -24.733 1.00 91.19 286 GLY A N 1
ATOM 2210 C CA . GLY A 1 286 ? 4.082 1.510 -23.887 1.00 91.19 286 GLY A CA 1
ATOM 2211 C C . GLY A 1 286 ? 5.155 1.629 -22.803 1.00 91.19 286 GLY A C 1
ATOM 2212 O O . GLY A 1 286 ? 5.242 0.733 -21.979 1.00 91.19 286 GLY A O 1
ATOM 2213 N N . VAL A 1 287 ? 5.940 2.715 -22.754 1.00 95.75 287 VAL A N 1
ATOM 2214 C CA . VAL A 1 287 ? 6.788 3.037 -21.590 1.00 95.75 287 VAL A CA 1
ATOM 2215 C C . VAL A 1 287 ? 5.961 3.813 -20.580 1.00 95.75 287 VAL A C 1
ATOM 2217 O O . VAL A 1 287 ? 5.861 5.035 -20.640 1.00 95.75 287 VAL A O 1
ATOM 2220 N N . ASN A 1 288 ? 5.276 3.103 -19.696 1.00 95.81 288 ASN A N 1
ATOM 2221 C CA . ASN A 1 288 ? 4.313 3.694 -18.780 1.00 95.81 288 ASN A CA 1
ATOM 2222 C C . ASN A 1 288 ? 4.943 3.929 -17.403 1.00 95.81 288 ASN A C 1
ATOM 2224 O O . ASN A 1 288 ? 4.447 3.416 -16.410 1.00 95.81 288 ASN A O 1
ATOM 2228 N N . GLN A 1 289 ? 6.034 4.694 -17.354 1.00 94.31 289 GLN A N 1
ATOM 2229 C CA . GLN A 1 289 ? 6.649 5.156 -16.105 1.00 94.31 289 GLN A CA 1
ATOM 2230 C C . GLN A 1 289 ? 5.900 6.365 -15.552 1.00 94.31 289 GLN A C 1
ATOM 2232 O O . GLN A 1 289 ? 5.435 7.189 -16.349 1.00 94.31 289 GLN A O 1
ATOM 2237 N N . GLU A 1 290 ? 5.793 6.468 -14.229 1.00 94.31 290 GLU A N 1
ATOM 2238 C CA . GLU A 1 290 ? 5.163 7.612 -13.555 1.00 94.31 290 GLU A CA 1
ATOM 2239 C C . GLU A 1 290 ? 3.833 8.006 -14.218 1.00 94.31 290 GLU A C 1
ATOM 2241 O O . GLU A 1 290 ? 3.606 9.148 -14.649 1.00 94.31 290 GLU A O 1
ATOM 2246 N N . ALA A 1 291 ? 2.972 7.006 -14.406 1.00 96.69 291 ALA A N 1
ATOM 2247 C CA . ALA A 1 291 ? 1.751 7.135 -15.175 1.00 96.69 291 ALA A CA 1
ATOM 2248 C C . ALA A 1 291 ? 0.528 6.751 -14.352 1.00 96.69 291 ALA A C 1
ATOM 2250 O O . ALA A 1 291 ? 0.545 5.795 -13.579 1.00 96.69 291 ALA A O 1
ATOM 2251 N N . ILE A 1 292 ? -0.573 7.454 -14.611 1.00 98.44 292 ILE A N 1
ATOM 2252 C CA . ILE A 1 292 ? -1.912 6.990 -14.260 1.00 98.44 292 ILE A CA 1
ATOM 2253 C C . ILE A 1 292 ? -2.545 6.389 -15.500 1.00 98.44 292 ILE A C 1
ATOM 2255 O O . ILE A 1 292 ? -2.520 6.989 -16.579 1.00 98.44 292 ILE A O 1
ATOM 2259 N N . ILE A 1 293 ? -3.106 5.198 -15.350 1.00 98.50 293 ILE A N 1
ATOM 2260 C CA . ILE A 1 293 ? -3.616 4.415 -16.466 1.00 98.50 293 ILE A CA 1
ATOM 2261 C C . ILE A 1 293 ? -5.041 3.985 -16.163 1.00 98.50 293 ILE A C 1
ATOM 2263 O O . ILE A 1 293 ? -5.319 3.482 -15.077 1.00 98.50 293 ILE A O 1
ATOM 2267 N N . ALA A 1 294 ? -5.925 4.146 -17.146 1.00 98.75 294 ALA A N 1
ATOM 2268 C CA . ALA A 1 294 ? -7.236 3.520 -17.156 1.00 98.75 294 ALA A CA 1
ATOM 2269 C C . ALA A 1 294 ? -7.261 2.403 -18.194 1.00 98.75 294 ALA A C 1
ATOM 2271 O O . ALA A 1 294 ? -6.964 2.633 -19.371 1.00 98.75 294 ALA A O 1
ATOM 2272 N N . VAL A 1 295 ? -7.664 1.204 -17.785 1.00 98.69 295 VAL A N 1
ATOM 2273 C CA . VAL A 1 295 ? -7.826 0.064 -18.697 1.00 98.69 295 VAL A CA 1
ATOM 2274 C C . VAL A 1 295 ? -9.239 -0.479 -18.642 1.00 98.69 295 VAL A C 1
ATOM 2276 O O . VAL A 1 295 ? -9.894 -0.469 -17.601 1.00 98.69 295 VAL A O 1
ATOM 2279 N N . ASN A 1 296 ? -9.715 -0.989 -19.773 1.00 98.62 296 ASN A N 1
ATOM 2280 C CA . ASN A 1 296 ? -10.994 -1.669 -19.851 1.00 98.62 296 ASN A CA 1
ATOM 2281 C C . ASN A 1 296 ? -10.988 -2.943 -18.990 1.00 98.62 296 ASN A C 1
ATOM 2283 O O . ASN A 1 296 ? -10.148 -3.823 -19.174 1.00 98.62 296 ASN A O 1
ATOM 2287 N N . ILE A 1 297 ? -11.985 -3.083 -18.115 1.00 98.50 297 ILE A N 1
ATOM 2288 C CA . ILE A 1 297 ? -12.124 -4.216 -17.183 1.00 98.50 297 ILE A CA 1
ATOM 2289 C C . ILE A 1 297 ? -12.131 -5.573 -17.905 1.00 98.50 297 ILE A C 1
ATOM 2291 O O . ILE A 1 297 ? -11.530 -6.551 -17.450 1.00 98.50 297 ILE A O 1
ATOM 2295 N N . ALA A 1 298 ? -12.812 -5.655 -19.048 1.00 96.44 298 ALA A N 1
ATOM 2296 C CA . ALA A 1 298 ? -13.028 -6.914 -19.744 1.00 96.44 298 ALA A CA 1
ATOM 2297 C C . ALA A 1 298 ? -11.832 -7.329 -20.610 1.00 96.44 298 ALA A C 1
ATOM 2299 O O . ALA A 1 298 ? -11.576 -8.526 -20.732 1.00 96.44 298 ALA A O 1
ATOM 2300 N N . SER A 1 299 ? -11.120 -6.377 -21.215 1.00 97.75 299 SER A N 1
ATOM 2301 C CA . SER A 1 299 ? -10.091 -6.679 -22.216 1.00 97.75 299 SER A CA 1
ATOM 2302 C C . SER A 1 299 ? -8.664 -6.306 -21.816 1.00 97.75 299 SER A C 1
ATOM 2304 O O . SER A 1 299 ? -7.749 -6.683 -22.538 1.00 97.75 299 SER A O 1
ATOM 2306 N N . GLY A 1 300 ? -8.464 -5.519 -20.754 1.00 97.81 300 GLY A N 1
ATOM 2307 C CA . GLY A 1 300 ? -7.146 -4.998 -20.369 1.00 97.81 300 GLY A CA 1
ATOM 2308 C C . GLY A 1 300 ? -6.589 -3.945 -21.333 1.00 97.81 300 GLY A C 1
ATOM 2309 O O . GLY A 1 300 ? -5.436 -3.548 -21.224 1.00 97.81 300 GLY A O 1
ATOM 2310 N N . LYS A 1 301 ? -7.396 -3.480 -22.297 1.00 97.88 301 LYS A N 1
ATOM 2311 C CA . LYS A 1 301 ? -6.975 -2.463 -23.267 1.00 97.88 301 LYS A CA 1
ATOM 2312 C C . LYS A 1 301 ? -6.919 -1.103 -22.578 1.00 97.88 301 LYS A C 1
ATOM 2314 O O . LYS A 1 301 ? -7.891 -0.718 -21.934 1.00 97.88 301 LYS A O 1
ATOM 2319 N N . GLU A 1 302 ? -5.829 -0.370 -22.778 1.00 97.75 302 GLU A N 1
ATOM 2320 C CA . GLU A 1 302 ? -5.697 1.030 -22.364 1.00 97.75 302 GLU A CA 1
ATOM 2321 C C . GLU A 1 302 ? -6.838 1.871 -22.961 1.00 97.75 302 GLU A C 1
ATOM 2323 O O . GLU A 1 302 ? -6.991 1.961 -24.185 1.00 97.75 302 GLU A O 1
ATOM 2328 N N . ASN A 1 303 ? -7.644 2.477 -22.091 1.00 98.25 303 ASN A N 1
ATOM 2329 C CA . ASN A 1 303 ? -8.592 3.522 -22.466 1.00 98.25 303 ASN A CA 1
ATOM 2330 C C . ASN A 1 303 ? -7.853 4.855 -22.590 1.00 98.25 303 ASN A C 1
ATOM 2332 O O . ASN A 1 303 ? -8.019 5.565 -23.580 1.00 98.25 303 ASN A O 1
ATOM 2336 N N . TRP A 1 304 ? -7.007 5.160 -21.604 1.00 98.12 304 TRP A N 1
ATOM 2337 C CA . TRP A 1 304 ? -6.092 6.294 -21.622 1.00 98.12 304 TRP A CA 1
ATOM 2338 C C . TRP A 1 304 ? -4.892 6.043 -20.700 1.00 98.12 304 TRP A C 1
ATOM 2340 O O . TRP A 1 304 ? -4.968 5.278 -19.738 1.00 98.12 304 TRP A O 1
ATOM 2350 N N . VAL A 1 305 ? -3.782 6.713 -21.009 1.00 97.38 305 VAL A N 1
ATOM 2351 C CA . VAL A 1 305 ? -2.541 6.729 -20.224 1.00 97.38 305 VAL A CA 1
ATOM 2352 C C . VAL A 1 305 ? -2.149 8.187 -20.037 1.00 97.38 305 VAL A C 1
ATOM 2354 O O . VAL A 1 305 ? -2.085 8.937 -21.013 1.00 97.38 305 VAL A O 1
ATOM 2357 N N . ARG A 1 306 ? -1.854 8.590 -18.802 1.00 96.75 306 ARG A N 1
ATOM 2358 C CA . ARG A 1 306 ? -1.358 9.929 -18.492 1.00 96.75 306 ARG A CA 1
ATOM 2359 C C . ARG A 1 306 ? -0.030 9.846 -17.755 1.00 96.75 306 ARG A C 1
ATOM 2361 O O . ARG A 1 306 ? -0.003 9.558 -16.565 1.00 96.75 306 ARG A O 1
ATOM 2368 N N . ARG A 1 307 ? 1.054 10.150 -18.472 1.00 94.62 307 ARG A N 1
ATOM 2369 C CA . ARG A 1 307 ? 2.401 10.344 -17.913 1.00 94.62 307 ARG A CA 1
ATOM 2370 C C . ARG A 1 307 ? 2.563 11.796 -17.510 1.00 94.62 307 ARG A C 1
ATOM 2372 O O . ARG A 1 307 ? 2.341 12.686 -18.336 1.00 94.62 307 ARG A O 1
ATOM 2379 N N . ILE A 1 308 ? 2.912 12.027 -16.255 1.00 88.00 308 ILE A N 1
ATOM 2380 C CA . ILE A 1 308 ? 2.945 13.381 -15.698 1.00 88.00 308 ILE A CA 1
ATOM 2381 C C . ILE A 1 308 ? 4.371 13.921 -15.673 1.00 88.00 308 ILE A C 1
ATOM 2383 O O . ILE A 1 308 ? 4.604 15.047 -16.108 1.00 88.00 308 ILE A O 1
ATOM 2387 N N . THR A 1 309 ? 5.327 13.122 -15.210 1.00 87.94 309 THR A N 1
ATOM 2388 C CA . THR A 1 309 ? 6.715 13.551 -15.039 1.00 87.94 309 THR A CA 1
ATOM 2389 C C . THR A 1 309 ? 7.584 13.159 -16.234 1.00 87.94 309 THR A C 1
ATOM 2391 O O . THR A 1 309 ? 7.255 12.263 -17.020 1.00 87.94 309 THR A O 1
ATOM 2394 N N . LYS A 1 310 ? 8.710 13.869 -16.378 1.00 90.38 310 LYS A N 1
ATOM 2395 C CA . LYS A 1 310 ? 9.824 13.470 -17.250 1.00 90.38 310 LYS A CA 1
ATOM 2396 C C . LYS A 1 310 ? 10.362 12.090 -16.849 1.00 90.38 310 LYS A C 1
ATOM 2398 O O . LYS A 1 310 ? 9.955 11.553 -15.820 1.00 90.38 310 LYS A O 1
ATOM 2403 N N . MET A 1 311 ? 11.272 11.533 -17.647 1.00 92.50 311 MET A N 1
ATOM 2404 C CA . MET A 1 311 ? 11.864 10.232 -17.334 1.00 92.50 311 MET A CA 1
ATOM 2405 C C . MET A 1 311 ? 12.509 10.251 -15.940 1.00 92.50 311 MET A C 1
ATOM 2407 O O . MET A 1 311 ? 13.350 11.102 -15.644 1.00 92.50 311 MET A O 1
ATOM 2411 N N . ASP A 1 312 ? 12.070 9.317 -15.103 1.00 92.62 312 ASP A N 1
ATOM 2412 C CA . ASP A 1 312 ? 12.580 9.064 -13.768 1.00 92.62 312 ASP A CA 1
ATOM 2413 C C . ASP A 1 312 ? 13.301 7.718 -13.786 1.00 92.62 312 ASP A C 1
ATOM 2415 O O . ASP A 1 312 ? 12.685 6.663 -13.621 1.00 92.62 312 ASP A O 1
ATOM 2419 N N . ALA A 1 313 ? 14.603 7.743 -14.083 1.00 93.94 313 ALA A N 1
ATOM 2420 C CA . ALA A 1 313 ? 15.430 6.553 -13.967 1.00 93.94 313 ALA A CA 1
ATOM 2421 C C . ALA A 1 313 ? 16.174 6.543 -12.635 1.00 93.94 313 ALA A C 1
ATOM 2423 O O . ALA A 1 313 ? 17.135 7.291 -12.429 1.00 93.94 313 ALA A O 1
ATOM 2424 N N . TRP A 1 314 ? 15.721 5.675 -11.738 1.00 92.94 314 TRP A N 1
ATOM 2425 C CA . TRP A 1 314 ? 16.234 5.578 -10.383 1.00 92.94 314 TRP A CA 1
ATOM 2426 C C . TRP A 1 314 ? 16.331 4.121 -9.934 1.00 92.94 314 TRP A C 1
ATOM 2428 O O . TRP A 1 314 ? 15.437 3.308 -10.158 1.00 92.94 314 TRP A O 1
ATOM 2438 N N . ASN A 1 315 ? 17.450 3.783 -9.305 1.00 93.12 315 ASN A N 1
ATOM 2439 C CA . ASN A 1 315 ? 17.648 2.527 -8.598 1.00 93.12 315 ASN A CA 1
ATOM 2440 C C . ASN A 1 315 ? 18.727 2.740 -7.525 1.00 93.12 315 ASN A C 1
ATOM 2442 O O . ASN A 1 315 ? 19.349 3.803 -7.443 1.00 93.12 315 ASN A O 1
ATOM 2446 N N . GLY A 1 316 ? 19.000 1.715 -6.723 1.00 89.44 316 GLY A N 1
ATOM 2447 C CA . GLY A 1 316 ? 19.941 1.808 -5.617 1.00 89.44 316 GLY A CA 1
ATOM 2448 C C . GLY A 1 316 ? 21.359 2.266 -6.006 1.00 89.44 316 GLY A C 1
ATOM 2449 O O . GLY A 1 316 ? 22.010 2.955 -5.224 1.00 89.44 316 GLY A O 1
ATOM 2450 N N . ALA A 1 317 ? 21.841 1.958 -7.213 1.00 91.06 317 ALA A N 1
ATOM 2451 C CA . ALA A 1 317 ? 23.162 2.385 -7.688 1.00 91.06 317 ALA A CA 1
ATOM 2452 C C . ALA A 1 317 ? 23.311 3.914 -7.720 1.00 91.06 317 ALA A C 1
ATOM 2454 O O . ALA A 1 317 ? 24.403 4.442 -7.494 1.00 91.06 317 ALA A O 1
ATOM 2455 N N . CYS A 1 318 ? 22.202 4.626 -7.938 1.00 89.94 318 CYS A N 1
ATOM 2456 C CA . CYS A 1 318 ? 22.157 6.079 -8.030 1.00 89.94 318 CYS A CA 1
ATOM 2457 C C . CYS A 1 318 ? 22.379 6.808 -6.698 1.00 89.94 318 CYS A C 1
ATOM 2459 O O . CYS A 1 318 ? 22.636 8.010 -6.701 1.00 89.94 318 CYS A O 1
ATOM 2461 N N . VAL A 1 319 ? 22.296 6.097 -5.569 1.00 86.62 319 VAL A N 1
ATOM 2462 C CA . VAL A 1 319 ? 22.535 6.640 -4.220 1.00 86.62 319 VAL A CA 1
ATOM 2463 C C . VAL A 1 319 ? 23.688 5.936 -3.496 1.00 86.62 319 VAL A C 1
ATOM 2465 O O . VAL A 1 319 ? 23.925 6.176 -2.312 1.00 86.62 319 VAL A O 1
ATOM 2468 N N . ALA A 1 320 ? 24.433 5.072 -4.194 1.00 84.62 320 ALA A N 1
ATOM 2469 C CA . ALA A 1 320 ? 25.647 4.466 -3.661 1.00 84.62 320 ALA A CA 1
ATOM 2470 C C . ALA A 1 320 ? 26.719 5.535 -3.373 1.00 84.62 320 ALA A C 1
ATOM 2472 O O . ALA A 1 320 ? 26.721 6.619 -3.957 1.00 84.62 320 ALA A O 1
ATOM 2473 N N . THR A 1 321 ? 27.647 5.239 -2.457 1.00 83.44 321 THR A N 1
ATOM 2474 C CA . THR A 1 321 ? 28.786 6.122 -2.152 1.00 83.44 321 THR A CA 1
ATOM 2475 C C . THR A 1 321 ? 30.111 5.405 -2.432 1.00 83.44 321 THR A C 1
ATOM 2477 O O . THR A 1 321 ? 30.493 4.538 -1.645 1.00 83.44 321 THR A O 1
ATOM 2480 N N . PRO A 1 322 ? 30.840 5.764 -3.510 1.00 85.75 322 PRO A N 1
ATOM 2481 C CA . PRO A 1 322 ? 30.446 6.693 -4.582 1.00 85.75 322 PRO A CA 1
ATOM 2482 C C . PRO A 1 322 ? 29.301 6.135 -5.449 1.00 85.75 322 PRO A C 1
ATOM 2484 O O . PRO A 1 322 ? 29.059 4.930 -5.435 1.00 85.75 322 PRO A O 1
ATOM 2487 N N . ILE A 1 323 ? 28.622 7.007 -6.210 1.00 88.31 323 ILE A N 1
ATOM 2488 C CA . ILE A 1 323 ? 27.553 6.596 -7.137 1.00 88.31 323 ILE A CA 1
ATOM 2489 C C . ILE A 1 323 ? 28.119 5.584 -8.135 1.00 88.31 323 ILE A C 1
ATOM 2491 O O . ILE A 1 323 ? 29.150 5.840 -8.767 1.00 88.31 323 ILE A O 1
ATOM 2495 N N . ASP A 1 324 ? 27.424 4.460 -8.304 1.00 90.56 324 ASP A N 1
ATOM 2496 C CA . ASP A 1 324 ? 27.745 3.467 -9.323 1.00 90.56 324 ASP A CA 1
ATOM 2497 C C . ASP A 1 324 ? 27.185 3.947 -10.669 1.00 90.56 324 ASP A C 1
ATOM 2499 O O . ASP A 1 324 ? 26.016 3.752 -11.006 1.00 90.56 324 ASP A O 1
ATOM 2503 N N . LYS A 1 325 ? 28.048 4.627 -11.428 1.00 87.81 325 LYS A N 1
ATOM 2504 C CA . LYS A 1 325 ? 27.724 5.200 -12.741 1.00 87.81 325 LYS A CA 1
ATOM 2505 C C . LYS A 1 325 ? 27.480 4.154 -13.829 1.00 87.81 325 LYS A C 1
ATOM 2507 O O . LYS A 1 325 ? 26.983 4.522 -14.886 1.00 87.81 325 LYS A O 1
ATOM 2512 N N . GLU A 1 326 ? 27.862 2.894 -13.617 1.00 87.31 326 GLU A N 1
ATOM 2513 C CA . GLU A 1 326 ? 27.609 1.836 -14.599 1.00 87.31 326 GLU A CA 1
ATOM 2514 C C . GLU A 1 326 ? 26.163 1.335 -14.503 1.00 87.31 326 GLU A C 1
ATOM 2516 O O . GLU A 1 326 ? 25.531 1.097 -15.530 1.00 87.31 326 GLU A O 1
ATOM 2521 N N . ASN A 1 327 ? 25.621 1.215 -13.285 1.00 90.56 327 ASN A N 1
ATOM 2522 C CA . ASN A 1 327 ? 24.239 0.779 -13.052 1.00 90.56 327 ASN A CA 1
ATOM 2523 C C . ASN A 1 327 ? 23.229 1.931 -12.900 1.00 90.56 327 ASN A C 1
ATOM 2525 O O . ASN A 1 327 ? 22.025 1.711 -13.056 1.00 90.56 327 ASN A O 1
ATOM 2529 N N . CYS A 1 328 ? 23.668 3.150 -12.576 1.00 92.19 328 CYS A N 1
ATOM 2530 C CA . CYS A 1 328 ? 22.782 4.311 -12.552 1.00 92.19 328 CYS A CA 1
ATOM 2531 C C . CYS A 1 328 ? 22.588 4.853 -13.975 1.00 92.19 328 CYS A C 1
ATOM 2533 O O . CYS A 1 328 ? 23.448 5.546 -14.515 1.00 92.19 328 CYS A O 1
ATOM 2535 N N . ALA A 1 329 ? 21.447 4.526 -14.586 1.00 89.19 329 ALA A N 1
ATOM 2536 C CA . ALA A 1 329 ? 21.188 4.784 -16.003 1.00 89.19 329 ALA A CA 1
ATOM 2537 C C . ALA A 1 329 ? 21.068 6.278 -16.373 1.00 89.19 329 ALA A C 1
ATOM 2539 O O . ALA A 1 329 ? 21.125 6.619 -17.552 1.00 89.19 329 ALA A O 1
ATOM 2540 N N . GLN A 1 330 ? 20.896 7.172 -15.395 1.00 88.94 330 GLN A N 1
ATOM 2541 C CA . GLN A 1 330 ? 20.666 8.600 -15.618 1.00 88.94 330 GLN A CA 1
ATOM 2542 C C . GLN A 1 330 ? 21.581 9.464 -14.747 1.00 88.94 330 GLN A C 1
ATOM 2544 O O . GLN A 1 330 ? 21.733 9.213 -13.554 1.00 88.94 330 GLN A O 1
ATOM 2549 N N . ASP A 1 331 ? 22.146 10.517 -15.343 1.00 85.62 331 ASP A N 1
ATOM 2550 C CA . ASP A 1 331 ? 22.948 11.539 -14.661 1.00 85.62 331 ASP A CA 1
ATOM 2551 C C . ASP A 1 331 ? 22.407 12.944 -15.021 1.00 85.62 331 ASP A C 1
ATOM 2553 O O . ASP A 1 331 ? 22.430 13.313 -16.202 1.00 85.62 331 ASP A O 1
ATOM 2557 N N . PRO A 1 332 ? 21.880 13.729 -14.058 1.00 87.31 332 PRO A N 1
ATOM 2558 C CA . PRO A 1 332 ? 21.693 13.369 -12.651 1.00 87.31 332 PRO A CA 1
ATOM 2559 C C . PRO A 1 332 ? 20.631 12.267 -12.479 1.00 87.31 332 PRO A C 1
ATOM 2561 O O . PRO A 1 332 ? 19.724 12.176 -13.316 1.00 87.31 332 PRO A O 1
ATOM 2564 N N . PRO A 1 333 ? 20.700 11.467 -11.396 1.00 89.56 333 PRO A N 1
ATOM 2565 C CA . PRO A 1 333 ? 19.704 10.445 -11.104 1.00 89.56 333 PRO A CA 1
ATOM 2566 C C . PRO A 1 333 ? 18.260 10.935 -11.175 1.00 89.56 333 PRO A C 1
ATOM 2568 O O . PRO A 1 333 ? 17.971 12.108 -10.915 1.00 89.56 333 PRO A O 1
ATOM 2571 N N . GLY A 1 334 ? 17.356 10.001 -11.467 1.00 89.25 334 GLY A N 1
ATOM 2572 C CA . GLY A 1 334 ? 15.925 10.178 -11.263 1.00 89.25 334 GLY A CA 1
ATOM 2573 C C . GLY A 1 334 ? 15.574 10.564 -9.822 1.00 89.25 334 GLY A C 1
ATOM 2574 O O . GLY A 1 334 ? 16.415 10.584 -8.918 1.00 89.25 334 GLY A O 1
ATOM 2575 N N . THR A 1 335 ? 14.318 10.932 -9.610 1.00 86.00 335 THR A N 1
ATOM 2576 C CA . THR A 1 335 ? 13.842 11.463 -8.329 1.00 86.00 335 THR A CA 1
ATOM 2577 C C . THR A 1 335 ? 13.222 10.416 -7.417 1.00 86.00 335 THR A C 1
ATOM 2579 O O . THR A 1 335 ? 13.000 10.747 -6.252 1.00 86.00 335 THR A O 1
ATOM 2582 N N . ASP A 1 336 ? 12.967 9.199 -7.913 1.00 87.75 336 ASP A N 1
ATOM 2583 C CA . ASP A 1 336 ? 12.094 8.225 -7.240 1.00 87.75 336 ASP A CA 1
ATOM 2584 C C . ASP A 1 336 ? 10.712 8.851 -6.963 1.00 87.75 336 ASP A C 1
ATOM 2586 O O . ASP A 1 336 ? 10.247 8.995 -5.830 1.00 87.75 336 ASP A O 1
ATOM 2590 N N . GLY A 1 337 ? 10.109 9.371 -8.031 1.00 86.69 337 GLY A N 1
ATOM 2591 C CA . GLY A 1 337 ? 8.900 10.175 -8.004 1.00 86.69 337 GLY A CA 1
ATOM 2592 C C . GLY A 1 337 ? 7.632 9.369 -7.764 1.00 86.69 337 GLY A C 1
ATOM 2593 O O . GLY A 1 337 ? 6.669 9.973 -7.313 1.00 86.69 337 GLY A O 1
ATOM 2594 N N . ASP A 1 338 ? 7.650 8.064 -8.014 1.00 90.44 338 ASP A N 1
ATOM 2595 C CA . ASP A 1 338 ? 6.544 7.109 -8.104 1.00 90.44 338 ASP A CA 1
ATOM 2596 C C . ASP A 1 338 ? 5.119 7.605 -7.832 1.00 90.44 338 ASP A C 1
ATOM 2598 O O . ASP A 1 338 ? 4.788 8.150 -6.767 1.00 90.44 338 ASP A O 1
ATOM 2602 N N . PHE A 1 339 ? 4.180 7.142 -8.661 1.00 94.00 339 PHE A N 1
ATOM 2603 C CA . PHE A 1 339 ? 2.813 6.923 -8.186 1.00 94.00 339 PHE A CA 1
ATOM 2604 C C . PHE A 1 339 ? 2.753 5.707 -7.251 1.00 94.00 339 PHE A C 1
ATOM 2606 O O . PHE A 1 339 ? 2.209 4.652 -7.577 1.00 94.00 339 PHE A O 1
ATOM 2613 N N . GLY A 1 340 ? 3.257 5.891 -6.026 1.00 89.38 340 GLY A N 1
ATOM 2614 C CA . GLY A 1 340 ? 3.239 4.923 -4.923 1.00 89.38 340 GLY A CA 1
ATOM 2615 C C . GLY A 1 340 ? 1.852 4.649 -4.331 1.00 89.38 340 GLY A C 1
ATOM 2616 O O . GLY A 1 340 ? 1.722 4.206 -3.187 1.00 89.38 340 GLY A O 1
ATOM 2617 N N . MET A 1 341 ? 0.790 4.941 -5.082 1.00 91.31 341 MET A N 1
ATOM 2618 C CA . MET A 1 341 ? -0.598 4.633 -4.763 1.00 91.31 341 MET A CA 1
ATOM 2619 C C . MET A 1 341 ? -1.435 4.493 -6.040 1.00 91.31 341 MET A C 1
ATOM 2621 O O . MET A 1 341 ? -1.096 5.054 -7.079 1.00 91.31 341 MET A O 1
ATOM 2625 N N . ALA A 1 342 ? -2.563 3.789 -5.960 1.00 94.12 342 ALA A N 1
ATOM 2626 C CA . ALA A 1 342 ? -3.574 3.858 -7.006 1.00 94.12 342 ALA A CA 1
ATOM 2627 C C . ALA A 1 342 ? -4.536 5.039 -6.764 1.00 94.12 342 ALA A C 1
ATOM 2629 O O . ALA A 1 342 ? -4.757 5.415 -5.607 1.00 94.12 342 ALA A O 1
ATOM 2630 N N . PRO A 1 343 ? -5.145 5.606 -7.823 1.00 96.69 343 PRO A N 1
ATOM 2631 C CA . PRO A 1 343 ? -6.090 6.708 -7.677 1.00 96.69 343 PRO A CA 1
ATOM 2632 C C . PRO A 1 343 ? -7.365 6.311 -6.922 1.00 96.69 343 PRO A C 1
ATOM 2634 O O . PRO A 1 343 ? -7.850 5.188 -7.072 1.00 96.69 343 PRO A O 1
ATOM 2637 N N . GLY A 1 344 ? -7.950 7.244 -6.173 1.00 97.31 344 GLY A N 1
ATOM 2638 C CA . GLY A 1 344 ? -9.315 7.145 -5.649 1.00 97.31 344 GLY A CA 1
ATOM 2639 C C . GLY A 1 344 ? -10.326 7.739 -6.634 1.00 97.31 344 GLY A C 1
ATOM 2640 O O . GLY A 1 344 ? -10.089 8.815 -7.180 1.00 97.31 344 GLY A O 1
ATOM 2641 N 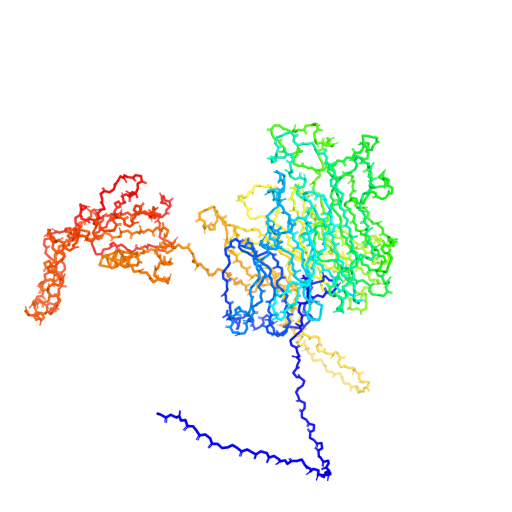N . PHE A 1 345 ? -11.446 7.059 -6.874 1.00 97.88 345 PHE A N 1
ATOM 2642 C CA . PHE A 1 345 ? -12.499 7.522 -7.785 1.00 97.88 345 PHE A CA 1
ATOM 2643 C C . PHE A 1 345 ? -13.530 8.401 -7.065 1.00 97.88 345 PHE A C 1
ATOM 2645 O O . PHE A 1 345 ? -14.027 8.041 -5.995 1.00 97.88 345 PHE A O 1
ATOM 2652 N N . VAL A 1 346 ? -13.904 9.525 -7.685 1.00 97.25 346 VAL A N 1
ATOM 2653 C CA . VAL A 1 346 ? -14.920 10.458 -7.180 1.00 97.25 346 VAL A CA 1
ATOM 2654 C C . VAL A 1 346 ? -15.982 10.701 -8.246 1.00 97.25 346 VAL A C 1
ATOM 2656 O O . VAL A 1 346 ? -15.710 11.199 -9.339 1.00 97.25 346 VAL A O 1
ATOM 2659 N N . SER A 1 347 ? -17.228 10.383 -7.901 1.00 95.38 347 SER A N 1
ATOM 2660 C CA . SER A 1 347 ? -18.376 10.563 -8.788 1.00 95.38 347 SER A CA 1
ATOM 2661 C C . SER A 1 347 ? -18.859 12.009 -8.778 1.00 95.38 347 SER A C 1
ATOM 2663 O O . SER A 1 347 ? -19.123 12.572 -7.713 1.00 95.38 347 SER A O 1
ATOM 2665 N N . ALA A 1 348 ? -19.094 12.594 -9.953 1.00 95.56 348 ALA A N 1
ATOM 2666 C CA . ALA A 1 348 ? -19.745 13.902 -10.069 1.00 95.56 348 ALA A CA 1
ATOM 2667 C C . ALA A 1 348 ? -21.155 13.906 -9.476 1.00 95.56 348 ALA A C 1
ATOM 2669 O O . ALA A 1 348 ? -21.626 14.927 -8.974 1.00 95.56 348 ALA A O 1
ATOM 2670 N N . LYS A 1 349 ? -21.835 12.754 -9.512 1.00 91.94 349 LYS A N 1
ATOM 2671 C CA . LYS A 1 349 ? -23.209 12.618 -9.023 1.00 91.94 349 LYS A CA 1
ATOM 2672 C C . LYS A 1 349 ? -23.313 12.876 -7.519 1.00 91.94 349 LYS A C 1
ATOM 2674 O O . LYS A 1 349 ? -24.328 13.405 -7.075 1.00 91.94 349 LYS A O 1
ATOM 2679 N N . THR A 1 350 ? -22.306 12.475 -6.748 1.00 87.31 350 THR A N 1
ATOM 2680 C CA . THR A 1 350 ? -22.321 12.560 -5.279 1.00 87.31 350 THR A CA 1
ATOM 2681 C C . THR A 1 350 ? -21.642 13.840 -4.785 1.00 87.31 350 THR A C 1
ATOM 2683 O O . THR A 1 350 ? -22.167 14.513 -3.896 1.00 87.31 350 THR A O 1
ATOM 2686 N N . SER A 1 351 ? -20.557 14.238 -5.454 1.00 90.38 351 SER A N 1
ATOM 2687 C CA . SER A 1 351 ? -19.732 15.409 -5.120 1.00 90.38 351 SER A CA 1
ATOM 2688 C C . SER A 1 351 ? -20.231 16.744 -5.690 1.00 90.38 351 SER A C 1
ATOM 2690 O O . SER A 1 351 ? -19.814 17.812 -5.244 1.00 90.38 351 SER A O 1
ATOM 2692 N N . GLY A 1 352 ? -21.115 16.730 -6.694 1.00 91.38 352 GLY A N 1
ATOM 2693 C CA . GLY A 1 352 ? -21.530 17.949 -7.400 1.00 91.38 352 GLY A CA 1
ATOM 2694 C C . GLY A 1 352 ? -20.441 18.542 -8.305 1.00 91.38 352 GLY A C 1
ATOM 2695 O O . GLY A 1 352 ? -20.524 19.716 -8.687 1.00 91.38 352 GLY A O 1
ATOM 2696 N N . LEU A 1 353 ? -19.414 17.754 -8.642 1.00 95.06 353 LEU A N 1
ATOM 2697 C CA . LEU A 1 353 ? -18.415 18.101 -9.651 1.00 95.06 353 LEU A CA 1
ATOM 2698 C C . LEU A 1 353 ? -19.037 18.170 -11.053 1.00 95.06 353 LEU A C 1
ATOM 2700 O O . LEU A 1 353 ? -20.126 17.660 -11.313 1.00 95.06 353 LEU A O 1
ATOM 2704 N N . LYS A 1 354 ? -18.323 18.817 -11.980 1.00 95.69 354 LYS A N 1
ATOM 2705 C CA . LYS A 1 354 ? -18.742 18.899 -13.389 1.00 95.69 354 LYS A CA 1
ATOM 2706 C C . LYS A 1 354 ? -18.564 17.571 -14.131 1.00 95.69 354 LYS A C 1
ATOM 2708 O O . LYS A 1 354 ? -19.282 17.320 -15.093 1.00 95.69 354 LYS A O 1
ATOM 2713 N N . GLU A 1 355 ? -17.618 16.750 -13.688 1.00 97.38 355 GLU A N 1
ATOM 2714 C CA . GLU A 1 355 ? -17.278 15.456 -14.270 1.00 97.38 355 GLU A CA 1
ATOM 2715 C C . GLU A 1 355 ? -16.753 14.499 -13.195 1.00 97.38 355 GLU A C 1
ATOM 2717 O O . GLU A 1 355 ? -16.356 14.937 -12.113 1.00 97.38 355 GLU A O 1
ATOM 2722 N N . ASP A 1 356 ? -16.817 13.197 -13.483 1.00 98.38 356 ASP A N 1
ATOM 2723 C CA . ASP A 1 356 ? -16.224 12.170 -12.625 1.00 98.38 356 ASP A CA 1
ATOM 2724 C C . ASP A 1 356 ? -14.698 12.305 -12.700 1.00 98.38 356 ASP A C 1
ATOM 2726 O O . ASP A 1 356 ? -14.146 12.444 -13.796 1.00 98.38 356 ASP A O 1
ATOM 2730 N N . ILE A 1 357 ? -14.017 12.245 -11.559 1.00 98.56 357 ILE A N 1
ATOM 2731 C CA . ILE A 1 357 ? -12.562 12.405 -11.488 1.00 98.56 357 ILE A CA 1
ATOM 2732 C C . ILE A 1 357 ? -11.914 11.238 -10.753 1.00 98.56 357 ILE A C 1
ATOM 2734 O O . ILE A 1 357 ? -12.559 10.512 -9.997 1.00 98.56 357 ILE A O 1
ATOM 2738 N N . VAL A 1 358 ? -10.609 11.098 -10.944 1.00 98.56 358 VAL A N 1
ATOM 2739 C CA . VAL A 1 358 ? -9.742 10.312 -10.072 1.00 98.56 358 VAL A CA 1
ATOM 2740 C C . VAL A 1 358 ? -8.740 11.230 -9.388 1.00 98.56 358 VAL A C 1
ATOM 2742 O O . VAL A 1 358 ? -8.227 12.158 -10.013 1.00 98.56 358 VAL A O 1
ATOM 2745 N N . VAL A 1 359 ? -8.471 10.977 -8.110 1.00 98.31 359 VAL A N 1
ATOM 2746 C CA . VAL A 1 359 ? -7.511 11.734 -7.302 1.00 98.31 359 VAL A CA 1
ATOM 2747 C C . VAL A 1 359 ? -6.351 10.836 -6.907 1.00 98.31 359 VAL A C 1
ATOM 2749 O O . VAL A 1 359 ? -6.563 9.703 -6.477 1.00 98.31 359 VAL A O 1
ATOM 2752 N N . VAL A 1 360 ? -5.125 11.335 -7.030 1.00 97.19 360 VAL A N 1
ATOM 2753 C CA . VAL A 1 360 ? -3.911 10.580 -6.710 1.00 97.19 360 VAL A CA 1
ATOM 2754 C C . VAL A 1 360 ? -2.815 11.503 -6.182 1.00 97.19 360 VAL A C 1
ATOM 2756 O O . VAL A 1 360 ? -2.743 12.670 -6.569 1.00 97.19 360 VAL A O 1
ATOM 2759 N N . GLY A 1 361 ? -1.971 10.986 -5.293 1.00 93.69 361 GLY A N 1
ATOM 2760 C CA . GLY A 1 361 ? -0.750 11.644 -4.839 1.00 93.69 361 GLY A CA 1
ATOM 2761 C C . GLY A 1 361 ? 0.493 10.945 -5.377 1.00 93.69 361 GLY A C 1
ATOM 2762 O O . GLY A 1 361 ? 0.448 9.760 -5.708 1.00 93.69 361 GLY A O 1
ATOM 2763 N N . GLN A 1 362 ? 1.591 11.686 -5.454 1.00 91.06 362 GLN A N 1
ATOM 2764 C CA . GLN A 1 362 ? 2.876 11.218 -5.971 1.00 91.06 362 GLN A CA 1
ATOM 2765 C C . GLN A 1 362 ? 3.986 11.430 -4.920 1.00 91.06 362 GLN A C 1
ATOM 2767 O O . GLN A 1 362 ? 3.873 12.330 -4.073 1.00 91.06 362 GLN A O 1
ATOM 2772 N N . LYS A 1 363 ? 5.073 10.636 -4.954 1.00 87.31 363 LYS A N 1
ATOM 2773 C CA . LYS A 1 363 ? 6.202 10.800 -4.011 1.00 87.31 363 LYS A CA 1
ATOM 2774 C C . LYS A 1 363 ? 6.892 12.160 -4.147 1.00 87.31 363 LYS A C 1
ATOM 2776 O O . LYS A 1 363 ? 7.521 12.606 -3.202 1.00 87.31 363 LYS A O 1
ATOM 2781 N N . ASN A 1 364 ? 6.716 12.892 -5.237 1.00 83.88 364 ASN A N 1
ATOM 2782 C CA . ASN A 1 364 ? 7.168 14.288 -5.328 1.00 83.88 364 ASN A CA 1
ATOM 2783 C C . ASN A 1 364 ? 6.277 15.293 -4.552 1.00 83.88 364 ASN A C 1
ATOM 2785 O O . ASN A 1 364 ? 6.348 16.490 -4.794 1.00 83.88 364 ASN A O 1
ATOM 2789 N N . ALA A 1 365 ? 5.383 14.827 -3.673 1.00 86.25 365 ALA A N 1
ATOM 2790 C CA . ALA A 1 365 ? 4.472 15.651 -2.875 1.00 86.25 365 ALA A CA 1
ATOM 2791 C C . ALA A 1 365 ? 3.423 16.457 -3.670 1.00 86.25 365 ALA A C 1
ATOM 2793 O O . ALA A 1 365 ? 2.806 17.387 -3.137 1.00 86.25 365 ALA A O 1
ATOM 2794 N N . ASN A 1 366 ? 3.148 16.089 -4.922 1.00 90.75 366 ASN A N 1
ATOM 2795 C CA . ASN A 1 366 ? 2.021 16.639 -5.669 1.00 90.75 366 ASN A CA 1
ATOM 2796 C C . ASN A 1 366 ? 0.755 15.788 -5.493 1.00 90.75 366 ASN A C 1
ATOM 2798 O O . ASN A 1 366 ? 0.803 14.557 -5.445 1.00 90.75 366 ASN A O 1
ATOM 2802 N N . LEU A 1 367 ? -0.390 16.470 -5.446 1.00 95.00 367 LEU A N 1
ATOM 2803 C CA . LEU A 1 367 ? -1.720 15.891 -5.604 1.00 95.00 367 LEU A CA 1
ATOM 2804 C C . LEU A 1 367 ? -2.287 16.277 -6.965 1.00 95.00 367 LEU A C 1
ATOM 2806 O O . LEU A 1 367 ? -2.169 17.426 -7.400 1.00 95.00 367 LEU A O 1
ATOM 2810 N N . TYR A 1 368 ? -2.975 15.330 -7.588 1.00 97.44 368 TYR A N 1
ATOM 2811 C CA . TYR A 1 368 ? -3.573 15.482 -8.905 1.00 97.44 368 TYR A CA 1
ATOM 2812 C C . TYR A 1 368 ? -5.035 15.061 -8.873 1.00 97.44 368 TYR A C 1
ATOM 2814 O O . TYR A 1 368 ? -5.370 14.029 -8.290 1.00 97.44 368 TYR A O 1
ATOM 2822 N N . ALA A 1 369 ? -5.877 15.806 -9.585 1.00 98.31 369 ALA A N 1
ATOM 2823 C CA . ALA A 1 369 ? -7.151 15.308 -10.076 1.00 98.31 369 ALA A CA 1
ATOM 2824 C C . ALA A 1 369 ? -7.120 15.207 -11.595 1.00 98.31 369 ALA A C 1
ATOM 2826 O O . ALA A 1 369 ? -6.772 16.166 -12.291 1.00 98.31 369 ALA A O 1
ATOM 2827 N N . LEU A 1 370 ? -7.538 14.054 -12.104 1.00 98.62 370 LEU A N 1
ATOM 2828 C CA . LEU A 1 370 ? -7.668 13.788 -13.529 1.00 98.62 370 LEU A CA 1
ATOM 2829 C C . LEU A 1 370 ? -9.122 13.456 -13.860 1.00 98.62 370 LEU A C 1
ATOM 2831 O O . LEU A 1 370 ? -9.814 12.819 -13.067 1.00 98.62 370 LEU A O 1
ATOM 2835 N N . SER A 1 371 ? -9.573 13.836 -15.051 1.00 98.44 371 SER A N 1
ATOM 2836 C CA . SER A 1 371 ? -10.833 13.364 -15.619 1.00 98.44 371 SER A CA 1
ATOM 2837 C C . SER A 1 371 ? -10.835 11.837 -15.647 1.00 98.44 371 SER A C 1
ATOM 2839 O O . SER A 1 371 ? -9.957 11.234 -16.268 1.00 98.44 371 SER A O 1
ATOM 2841 N N . ALA A 1 372 ? -11.829 11.195 -15.031 1.00 98.38 372 ALA A N 1
ATOM 2842 C CA . ALA A 1 372 ? -11.948 9.737 -15.076 1.00 98.38 372 ALA A CA 1
ATOM 2843 C C . ALA A 1 372 ? -12.181 9.234 -16.514 1.00 98.38 372 ALA A C 1
ATOM 2845 O O . ALA A 1 372 ? -11.807 8.118 -16.870 1.00 98.38 372 ALA A O 1
ATOM 2846 N N . GLU A 1 373 ? -12.786 10.063 -17.367 1.00 98.12 373 GLU A N 1
ATOM 2847 C CA . GLU A 1 373 ? -13.109 9.713 -18.749 1.00 98.12 373 GLU A CA 1
ATOM 2848 C C . GLU A 1 373 ? -11.908 9.799 -19.689 1.00 98.12 373 GLU A C 1
ATOM 2850 O O . GLU A 1 373 ? -11.752 8.937 -20.552 1.00 98.12 373 GLU A O 1
ATOM 2855 N N . LYS A 1 374 ? -11.076 10.836 -19.534 1.00 97.69 374 LYS A N 1
ATOM 2856 C CA . LYS A 1 374 ? -10.049 11.187 -20.527 1.00 97.69 374 LYS A CA 1
ATOM 2857 C C . LYS A 1 374 ? -8.616 11.205 -19.997 1.00 97.69 374 LYS A C 1
ATOM 2859 O O . LYS A 1 374 ? -7.691 11.321 -20.794 1.00 97.69 374 LYS A O 1
ATOM 2864 N N . GLY A 1 375 ? -8.412 11.173 -18.680 1.00 97.81 375 GLY A N 1
ATOM 2865 C CA . GLY A 1 375 ? -7.091 11.383 -18.071 1.00 97.81 375 GLY A CA 1
ATOM 2866 C C . GLY A 1 375 ? -6.566 12.822 -18.200 1.00 97.81 375 GLY A C 1
ATOM 2867 O O . GLY A 1 375 ? -5.387 13.094 -17.955 1.00 97.81 375 GLY A O 1
ATOM 2868 N N . GLU A 1 376 ? -7.420 13.766 -18.605 1.00 97.69 376 GLU A N 1
ATOM 2869 C CA . GLU A 1 376 ? -7.088 15.190 -18.678 1.00 97.69 376 GLU A CA 1
ATOM 2870 C C . GLU A 1 376 ? -6.921 15.766 -17.270 1.00 97.69 376 GLU A C 1
ATOM 2872 O O . GLU A 1 376 ? -7.635 15.381 -16.348 1.00 97.69 376 GLU A O 1
ATOM 2877 N N . MET A 1 377 ? -5.966 16.679 -17.088 1.00 97.44 377 MET A N 1
ATOM 2878 C CA . MET A 1 377 ? -5.696 17.246 -15.768 1.00 97.44 377 MET A CA 1
ATOM 2879 C C . MET A 1 377 ? -6.778 18.265 -15.420 1.00 97.44 377 MET A C 1
ATOM 2881 O O . MET A 1 377 ? -6.994 19.211 -16.173 1.00 97.44 377 MET A O 1
ATOM 2885 N N . VAL A 1 378 ? -7.443 18.066 -14.284 1.00 97.88 378 VAL A N 1
ATOM 2886 C CA . VAL A 1 378 ? -8.464 18.983 -13.760 1.00 97.88 378 VAL A CA 1
ATOM 2887 C C . VAL A 1 378 ? -7.806 20.018 -12.856 1.00 97.88 378 VAL A C 1
ATOM 2889 O O . VAL A 1 378 ? -8.020 21.218 -13.023 1.00 97.88 378 VAL A O 1
ATOM 2892 N N . TRP A 1 379 ? -6.979 19.559 -11.918 1.00 97.81 379 TRP A N 1
ATOM 2893 C CA . TRP A 1 379 ? -6.132 20.406 -11.086 1.00 97.81 379 TRP A CA 1
ATOM 2894 C C . TRP A 1 379 ? -4.895 19.636 -10.616 1.00 97.81 379 TRP A C 1
ATOM 2896 O O . TRP A 1 379 ? -4.884 18.404 -10.572 1.00 97.81 379 TRP A O 1
ATOM 2906 N N . GLN A 1 380 ? -3.861 20.390 -10.249 1.00 95.94 380 GLN A N 1
ATOM 2907 C CA . GLN A 1 380 ? -2.652 19.910 -9.590 1.00 95.94 380 GLN A CA 1
ATOM 2908 C C . GLN A 1 380 ? -2.303 20.887 -8.470 1.00 95.94 380 GLN A C 1
ATOM 2910 O O . GLN A 1 380 ? -2.414 22.102 -8.647 1.00 95.94 380 GLN A O 1
ATOM 2915 N N . VAL A 1 381 ? -1.858 20.360 -7.333 1.00 93.88 381 VAL A N 1
ATOM 2916 C CA . VAL A 1 381 ? -1.352 21.168 -6.224 1.00 93.88 381 VAL A CA 1
ATOM 2917 C C . VAL A 1 381 ? -0.105 20.524 -5.634 1.00 93.88 381 VAL A C 1
ATOM 2919 O O . VAL A 1 381 ? -0.080 19.327 -5.354 1.00 93.88 381 VAL A O 1
ATOM 2922 N N . ASN A 1 382 ? 0.931 21.334 -5.445 1.00 89.06 382 ASN A N 1
ATOM 2923 C CA . ASN A 1 382 ? 2.118 20.941 -4.704 1.00 89.06 382 ASN A CA 1
ATOM 2924 C C . ASN A 1 382 ? 1.844 21.135 -3.205 1.00 89.06 382 ASN A C 1
ATOM 2926 O O . ASN A 1 382 ? 1.457 22.225 -2.779 1.00 89.06 382 ASN A O 1
ATOM 2930 N N . THR A 1 383 ? 1.981 20.062 -2.426 1.00 84.00 383 THR A N 1
ATOM 2931 C CA . THR A 1 383 ? 1.695 20.065 -0.980 1.00 84.00 383 THR A CA 1
ATOM 2932 C C . THR A 1 383 ? 2.947 20.275 -0.129 1.00 84.00 383 THR A C 1
ATOM 2934 O O . THR A 1 383 ? 2.843 20.671 1.024 1.00 84.00 383 THR A O 1
ATOM 2937 N N . SER A 1 384 ? 4.130 20.066 -0.705 1.00 75.75 384 SER A N 1
ATOM 2938 C CA . SER A 1 384 ? 5.435 20.367 -0.117 1.00 75.75 384 SER A CA 1
ATOM 2939 C C . SER A 1 384 ? 6.467 20.478 -1.244 1.00 75.75 384 SER A C 1
ATOM 2941 O O . SER A 1 384 ? 6.300 19.800 -2.259 1.00 75.75 384 SER A O 1
ATOM 2943 N N . PRO A 1 385 ? 7.547 21.267 -1.083 1.00 65.81 385 PRO A N 1
ATOM 2944 C CA . PRO A 1 385 ? 8.706 21.212 -1.967 1.00 65.81 385 PRO A CA 1
ATOM 2945 C C . PRO A 1 385 ? 9.159 19.778 -2.231 1.00 65.81 385 PRO A C 1
ATOM 2947 O O . PRO A 1 385 ? 9.104 18.942 -1.326 1.00 65.81 385 PRO A O 1
ATOM 2950 N N . ASP A 1 386 ? 9.584 19.524 -3.469 1.00 57.34 386 ASP A N 1
ATOM 2951 C CA . ASP A 1 386 ? 10.010 18.208 -3.935 1.00 57.34 386 ASP A CA 1
ATOM 2952 C C . ASP A 1 386 ? 11.163 17.683 -3.063 1.00 57.34 386 ASP A C 1
ATOM 2954 O O . ASP A 1 386 ? 12.191 18.345 -2.894 1.00 57.34 386 ASP A O 1
ATOM 2958 N N . LEU A 1 387 ? 10.998 16.480 -2.517 1.00 54.47 387 LEU A N 1
ATOM 2959 C CA . LEU A 1 387 ? 12.023 15.776 -1.749 1.00 54.47 387 LEU A CA 1
ATOM 2960 C C . LEU A 1 387 ? 12.349 14.470 -2.471 1.00 54.47 387 LEU A C 1
ATOM 2962 O O . LEU A 1 387 ? 11.438 13.739 -2.859 1.00 54.47 387 LEU A O 1
ATOM 2966 N N . GLN A 1 388 ? 13.638 14.160 -2.630 1.00 48.66 388 GLN A N 1
ATOM 2967 C CA . GLN A 1 388 ? 14.056 12.814 -3.031 1.00 48.66 388 GLN A CA 1
ATOM 2968 C C . GLN A 1 388 ? 13.579 11.811 -1.971 1.00 48.66 388 GLN A C 1
ATOM 2970 O O . GLN A 1 388 ? 13.886 11.982 -0.790 1.00 48.66 388 GLN A O 1
ATOM 2975 N N . GLY A 1 389 ? 12.864 10.765 -2.398 1.00 50.50 389 GLY A N 1
ATOM 2976 C CA . GLY A 1 389 ? 12.612 9.575 -1.581 1.00 50.50 389 GLY A CA 1
ATOM 2977 C C . GLY A 1 389 ? 11.362 9.552 -0.692 1.00 50.50 389 GLY A C 1
ATOM 2978 O O . GLY A 1 389 ? 11.333 8.791 0.275 1.00 50.50 389 GLY A O 1
ATOM 2979 N N . GLY A 1 390 ? 10.307 10.309 -1.019 1.00 59.88 390 GLY A N 1
ATOM 2980 C CA . GLY A 1 390 ? 8.956 9.945 -0.563 1.00 59.88 390 GLY A CA 1
ATOM 2981 C C . GLY A 1 390 ? 8.131 11.050 0.089 1.00 59.88 390 GLY A C 1
ATOM 2982 O O . GLY A 1 390 ?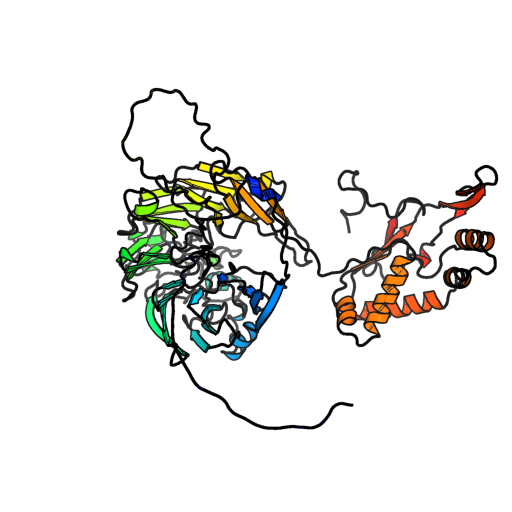 8.151 11.247 1.296 1.00 59.88 390 GLY A O 1
ATOM 2983 N N . GLY A 1 391 ? 7.310 11.710 -0.713 1.00 74.69 391 GLY A N 1
ATOM 2984 C CA . GLY A 1 391 ? 6.162 12.512 -0.306 1.00 74.69 391 GLY A CA 1
ATOM 2985 C C . GLY A 1 391 ? 4.929 11.629 -0.113 1.00 74.69 391 GLY A C 1
ATOM 2986 O O . GLY A 1 391 ? 4.898 10.753 0.747 1.00 74.69 391 GLY A O 1
ATOM 2987 N N . ILE A 1 392 ? 3.882 11.841 -0.907 1.00 83.69 392 ILE A N 1
ATOM 2988 C CA . ILE A 1 392 ? 2.603 11.152 -0.702 1.00 83.69 392 ILE A CA 1
ATOM 2989 C C . ILE A 1 392 ? 2.699 9.722 -1.256 1.00 83.69 392 ILE A C 1
ATOM 2991 O O . ILE A 1 392 ? 2.989 9.515 -2.431 1.00 83.69 392 ILE A O 1
ATOM 2995 N N . SER A 1 393 ? 2.452 8.714 -0.418 1.00 84.44 393 SER A N 1
ATOM 2996 C CA . SER A 1 393 ? 2.542 7.287 -0.771 1.00 84.44 393 SER A CA 1
ATOM 2997 C C . SER A 1 393 ? 1.502 6.449 -0.030 1.00 84.44 393 SER A C 1
ATOM 2999 O O . SER A 1 393 ? 0.891 6.914 0.928 1.00 84.44 393 SER A O 1
ATOM 3001 N N . TRP A 1 394 ? 1.292 5.207 -0.481 1.00 84.06 394 TRP A N 1
ATOM 3002 C CA . TRP A 1 394 ? 0.403 4.188 0.103 1.00 84.06 394 TRP A CA 1
ATOM 3003 C C . TRP A 1 394 ? -1.098 4.500 0.097 1.00 84.06 394 TRP A C 1
ATOM 3005 O O . TRP A 1 394 ? -1.903 3.581 0.205 1.00 84.06 394 TRP A O 1
ATOM 3015 N N . GLY A 1 395 ? -1.515 5.749 -0.089 1.00 87.25 395 GLY A N 1
ATOM 3016 C CA . GLY A 1 395 ? -2.905 6.102 -0.357 1.00 87.25 395 GLY A CA 1
ATOM 3017 C C . GLY A 1 395 ? -3.355 7.402 0.292 1.00 87.25 395 GLY A C 1
ATOM 3018 O O . GLY A 1 395 ? -2.618 8.068 1.009 1.00 87.25 395 GLY A O 1
ATOM 3019 N N . LEU A 1 396 ? -4.612 7.729 0.021 1.00 92.50 396 LEU A N 1
ATOM 3020 C CA . LEU A 1 396 ? -5.310 8.935 0.449 1.00 92.50 396 LEU A CA 1
ATOM 3021 C C . LEU A 1 396 ? -6.684 8.538 0.996 1.00 92.50 396 LEU A C 1
ATOM 3023 O O . LEU A 1 396 ? -7.147 7.419 0.761 1.00 92.50 396 LEU A O 1
ATOM 3027 N N . ALA A 1 397 ? -7.360 9.471 1.660 1.00 94.38 397 ALA A N 1
ATOM 3028 C CA . ALA A 1 397 ? -8.803 9.389 1.860 1.00 94.38 397 ALA A CA 1
ATOM 3029 C C . ALA A 1 397 ? -9.486 10.502 1.075 1.00 94.38 397 ALA A C 1
ATOM 3031 O O . ALA A 1 397 ? -8.993 11.627 1.028 1.00 94.38 397 ALA A O 1
ATOM 3032 N N . VAL A 1 398 ? -10.613 10.192 0.449 1.00 94.62 398 VAL A N 1
ATOM 3033 C CA . VAL A 1 398 ? -11.350 11.127 -0.396 1.00 94.62 398 VAL A CA 1
ATOM 3034 C C . VAL A 1 398 ? -12.832 10.970 -0.116 1.00 94.62 398 VAL A C 1
ATOM 3036 O O . VAL A 1 398 ? -13.367 9.865 -0.166 1.00 94.62 398 VAL A O 1
ATOM 3039 N N . ASP A 1 399 ? -13.502 12.079 0.158 1.00 92.56 399 ASP A N 1
ATOM 3040 C CA . ASP A 1 399 ? -14.957 12.130 0.159 1.00 92.56 399 ASP A CA 1
ATOM 3041 C C . ASP A 1 399 ? -15.470 13.081 -0.929 1.00 92.56 399 ASP A C 1
ATOM 3043 O O . ASP A 1 399 ? -14.729 13.541 -1.799 1.00 92.56 399 ASP A O 1
ATOM 3047 N N . ASP A 1 400 ? -16.770 13.353 -0.904 1.00 91.81 400 ASP A N 1
ATOM 3048 C CA . ASP A 1 400 ? -17.433 14.219 -1.878 1.00 91.81 400 ASP A CA 1
ATOM 3049 C C . ASP A 1 400 ? -16.975 15.692 -1.841 1.00 91.81 400 ASP A C 1
ATOM 3051 O O . ASP A 1 400 ? -17.356 16.464 -2.722 1.00 91.81 400 ASP A O 1
ATOM 3055 N N . GLU A 1 401 ? -16.204 16.114 -0.837 1.00 92.25 401 GLU A N 1
ATOM 3056 C CA . GLU A 1 401 ? -15.845 17.516 -0.602 1.00 92.25 401 GLU A CA 1
ATOM 3057 C C . GLU A 1 401 ? -14.332 17.750 -0.597 1.00 92.25 401 GLU A C 1
ATOM 3059 O O . GLU A 1 401 ? -13.872 18.804 -1.054 1.00 92.25 401 GLU A O 1
ATOM 3064 N N . ALA A 1 402 ? -13.548 16.795 -0.098 1.00 95.75 402 ALA A N 1
ATOM 3065 C CA . ALA A 1 402 ? -12.125 16.987 0.127 1.00 95.75 402 ALA A CA 1
ATOM 3066 C C . ALA A 1 402 ? -11.296 15.704 0.011 1.00 95.75 402 ALA A C 1
ATOM 3068 O O . ALA A 1 402 ? -11.779 14.574 0.086 1.00 95.75 402 ALA A O 1
ATOM 3069 N N . VAL A 1 403 ? -10.000 15.934 -0.166 1.00 97.25 403 VAL A N 1
ATOM 3070 C CA . VAL A 1 403 ? -8.934 14.941 -0.246 1.00 97.25 403 VAL A CA 1
ATOM 3071 C C . VAL A 1 403 ? -8.055 15.125 0.980 1.00 97.25 403 VAL A C 1
ATOM 3073 O O . VAL A 1 403 ? -7.583 16.233 1.226 1.00 97.25 403 VAL A O 1
ATOM 3076 N N . TYR A 1 404 ? -7.816 14.047 1.716 1.00 95.06 404 TYR A N 1
ATOM 3077 C CA . TYR A 1 404 ? -7.004 14.001 2.925 1.00 95.06 404 TYR A CA 1
ATOM 3078 C C . TYR A 1 404 ? -5.719 13.236 2.660 1.00 95.06 404 TYR A C 1
ATOM 3080 O O . TYR A 1 404 ? -5.748 12.120 2.133 1.00 95.06 404 TYR A O 1
ATOM 3088 N N . TYR A 1 405 ? -4.602 13.833 3.055 1.00 91.38 405 TYR A N 1
ATOM 3089 C CA . TYR A 1 405 ? -3.273 13.315 2.775 1.00 91.38 405 TYR A CA 1
ATOM 3090 C C . TYR A 1 405 ? -2.348 13.470 3.977 1.00 91.38 405 TYR A C 1
ATOM 3092 O O . TYR A 1 405 ? -2.551 14.317 4.849 1.00 91.38 405 TYR A O 1
ATOM 3100 N N . ASN A 1 406 ? -1.319 12.636 4.000 1.00 84.06 406 ASN A N 1
ATOM 3101 C CA . ASN A 1 406 ? -0.202 12.710 4.924 1.00 84.06 406 ASN A CA 1
ATOM 3102 C C . ASN A 1 406 ? 1.102 12.825 4.129 1.00 84.06 406 ASN A C 1
ATOM 3104 O O . ASN A 1 406 ? 1.252 12.216 3.069 1.00 84.06 406 ASN A O 1
ATOM 3108 N N . LEU A 1 407 ? 2.039 13.598 4.662 1.00 79.12 407 LEU A N 1
ATOM 3109 C CA . LEU A 1 407 ? 3.412 13.691 4.187 1.00 79.12 407 LEU A CA 1
ATOM 3110 C C . LEU A 1 407 ? 4.315 13.081 5.266 1.00 79.12 407 LEU A C 1
ATOM 3112 O O . LEU A 1 407 ? 4.298 13.583 6.392 1.00 79.12 407 LEU A O 1
ATOM 3116 N N . PRO A 1 408 ? 5.054 11.995 4.971 1.00 64.06 408 PRO A N 1
ATOM 3117 C CA . PRO A 1 408 ? 5.897 11.312 5.951 1.00 64.06 408 PRO A CA 1
ATOM 3118 C C . PRO A 1 408 ? 7.166 12.103 6.283 1.00 64.06 408 PRO A C 1
ATOM 3120 O O . PRO A 1 408 ? 7.622 12.058 7.422 1.00 64.06 408 PRO A O 1
ATOM 3123 N N . TYR A 1 409 ? 7.689 12.852 5.310 1.00 60.91 409 TYR A N 1
ATOM 3124 C CA . TYR A 1 409 ? 8.853 13.720 5.432 1.00 60.91 409 TYR A CA 1
ATOM 3125 C C . TYR A 1 409 ? 8.496 15.079 4.821 1.00 60.91 409 TYR A C 1
ATOM 3127 O O . TYR A 1 409 ? 7.967 15.156 3.714 1.00 60.91 409 TYR A O 1
ATOM 3135 N N . GLY A 1 410 ? 8.733 16.154 5.554 1.00 49.12 410 GLY A N 1
ATOM 3136 C CA . GLY A 1 410 ? 8.679 17.525 5.047 1.00 49.12 410 GLY A CA 1
ATOM 3137 C C . GLY A 1 410 ? 10.089 18.047 4.778 1.00 49.12 410 GLY A C 1
ATOM 3138 O O . GLY A 1 410 ? 11.032 17.270 4.690 1.00 49.12 410 GLY A O 1
ATOM 3139 N N . LEU A 1 411 ? 10.214 19.371 4.662 1.00 42.84 411 LEU A N 1
ATOM 3140 C CA . LEU A 1 411 ? 11.302 20.190 4.080 1.00 42.84 411 LEU A CA 1
ATOM 3141 C C . LEU A 1 411 ? 12.799 19.833 4.327 1.00 42.84 411 LEU A C 1
ATOM 3143 O O . LEU A 1 411 ? 13.652 20.538 3.795 1.00 42.84 411 LEU A O 1
ATOM 3147 N N . GLY A 1 412 ? 13.154 18.807 5.107 1.00 37.62 412 GLY A N 1
ATOM 3148 C CA . GLY A 1 412 ? 14.523 18.500 5.555 1.00 37.62 412 GLY A CA 1
ATOM 3149 C C . GLY A 1 412 ? 15.218 17.274 4.937 1.00 37.62 412 GLY A C 1
ATOM 3150 O O . GLY A 1 412 ? 16.349 16.982 5.321 1.00 37.62 412 GLY A O 1
ATOM 3151 N N . GLY A 1 413 ? 14.594 16.548 4.001 1.00 41.66 413 GLY A N 1
ATOM 3152 C CA . GLY A 1 413 ? 15.167 15.312 3.432 1.00 41.66 413 GLY A CA 1
ATOM 3153 C C . GLY A 1 413 ? 15.263 14.156 4.446 1.00 41.66 413 GLY A C 1
ATOM 3154 O O . GLY A 1 413 ? 14.661 14.217 5.514 1.00 41.66 413 GLY A O 1
ATOM 3155 N N . PHE A 1 414 ? 16.033 13.101 4.135 1.00 40.97 414 PHE A N 1
ATOM 3156 C CA . PHE A 1 414 ? 16.231 11.887 4.964 1.00 40.97 414 PHE A CA 1
ATOM 3157 C C . PHE A 1 414 ? 16.945 12.114 6.322 1.00 40.97 414 PHE A C 1
ATOM 3159 O O . PHE A 1 414 ? 17.510 11.190 6.909 1.00 40.97 414 PHE A O 1
ATOM 3166 N N . GLY A 1 415 ? 16.949 13.338 6.850 1.00 41.50 415 GLY A N 1
ATOM 3167 C CA . GLY A 1 415 ? 17.391 13.619 8.208 1.00 41.50 415 GLY A CA 1
ATOM 3168 C C . GLY A 1 415 ? 16.305 13.227 9.205 1.00 41.50 415 GLY A C 1
ATOM 3169 O O . GLY A 1 415 ? 15.400 14.010 9.467 1.00 41.50 415 GLY A O 1
ATOM 3170 N N . PHE A 1 416 ? 16.416 12.045 9.815 1.00 43.81 416 PHE A N 1
ATOM 3171 C CA . PHE A 1 416 ? 15.493 11.533 10.845 1.00 43.81 416 PHE A CA 1
ATOM 3172 C C . PHE A 1 416 ? 15.399 12.393 12.134 1.00 43.81 416 PHE A C 1
ATOM 3174 O O . PHE A 1 416 ? 14.750 11.990 13.094 1.00 43.81 416 PHE A O 1
ATOM 3181 N N . ASN A 1 417 ? 16.039 13.567 12.194 1.00 39.53 417 ASN A N 1
ATOM 3182 C CA . ASN A 1 417 ? 16.213 14.343 13.426 1.00 39.53 417 ASN A CA 1
ATOM 3183 C C . ASN A 1 417 ? 15.133 15.404 13.709 1.00 39.53 417 ASN A C 1
ATOM 3185 O O . ASN A 1 417 ? 15.107 15.936 14.817 1.00 39.53 417 ASN A O 1
ATOM 3189 N N . GLU A 1 418 ? 14.216 15.697 12.782 1.00 45.44 418 GLU A N 1
ATOM 3190 C CA . GLU A 1 418 ? 13.122 16.655 13.015 1.00 45.44 418 GLU A CA 1
ATOM 3191 C C . GLU A 1 418 ? 11.792 16.115 12.467 1.00 45.44 418 GLU A C 1
ATOM 3193 O O . GLU A 1 418 ? 11.727 15.682 11.316 1.00 45.44 418 GLU A O 1
ATOM 3198 N N . SER A 1 419 ? 10.703 16.154 13.255 1.00 52.22 419 SER A N 1
ATOM 3199 C CA . SER A 1 419 ? 9.364 15.859 12.725 1.00 52.22 419 SER A CA 1
ATOM 3200 C C . SER A 1 419 ? 8.985 16.890 11.682 1.00 52.22 419 SER A C 1
ATOM 3202 O O . SER A 1 419 ? 8.601 18.023 11.979 1.00 52.22 419 SER A O 1
ATOM 3204 N N . THR A 1 420 ? 9.074 16.470 10.438 1.00 60.19 420 THR A N 1
ATOM 3205 C CA . THR A 1 420 ? 8.656 17.239 9.279 1.00 60.19 420 THR A CA 1
ATOM 3206 C C . THR A 1 420 ? 7.369 16.669 8.679 1.00 60.19 420 THR A C 1
ATOM 3208 O O . THR A 1 420 ? 6.949 17.117 7.622 1.00 60.19 420 THR A O 1
ATOM 3211 N N . ALA A 1 421 ? 6.714 15.713 9.346 1.00 72.19 421 ALA A N 1
ATOM 3212 C CA . ALA A 1 421 ? 5.472 15.133 8.861 1.00 72.19 421 ALA A CA 1
ATOM 3213 C C . ALA A 1 421 ? 4.299 16.123 8.955 1.00 72.19 421 ALA A C 1
ATOM 3215 O O . ALA A 1 421 ? 4.185 16.897 9.916 1.00 72.19 421 ALA A O 1
ATOM 3216 N N . PHE A 1 422 ? 3.392 16.049 7.980 1.00 80.31 422 PHE A N 1
ATOM 3217 C CA . PHE A 1 422 ? 2.182 16.870 7.921 1.00 80.31 422 PHE A CA 1
ATOM 3218 C C . PHE A 1 422 ? 0.943 16.030 7.621 1.00 80.31 422 PHE A C 1
ATOM 3220 O O . PHE A 1 422 ? 0.988 15.090 6.830 1.00 80.31 422 PHE A O 1
ATOM 3227 N N . TYR A 1 423 ? -0.183 16.424 8.205 1.00 86.75 423 TYR A N 1
ATOM 3228 C CA . TYR A 1 423 ? -1.519 16.066 7.744 1.00 86.75 423 TYR A CA 1
ATOM 3229 C C . TYR A 1 423 ? -2.100 17.245 6.980 1.00 86.75 423 TYR A C 1
ATOM 3231 O O . TYR A 1 423 ? -1.932 18.393 7.391 1.00 86.75 423 TYR A O 1
ATOM 3239 N N . GLY A 1 424 ? -2.833 16.988 5.906 1.00 91.12 424 GLY A N 1
ATOM 3240 C CA . GLY A 1 424 ? -3.458 18.056 5.143 1.00 91.12 424 GLY A CA 1
ATOM 3241 C C . GLY A 1 424 ? -4.768 17.655 4.498 1.00 91.12 424 GLY A C 1
ATOM 3242 O O . GLY A 1 424 ? -5.104 16.472 4.374 1.00 91.12 424 GLY A O 1
ATOM 3243 N N . ALA A 1 425 ? -5.498 18.683 4.071 1.00 95.81 425 ALA A N 1
ATOM 3244 C CA . ALA A 1 425 ? -6.666 18.533 3.228 1.00 95.81 425 ALA A CA 1
ATOM 3245 C C . ALA A 1 425 ? -6.709 19.579 2.118 1.00 95.81 425 ALA A C 1
ATOM 3247 O O . ALA A 1 425 ? -6.429 20.762 2.338 1.00 95.81 425 ALA A O 1
ATOM 3248 N N . VAL A 1 426 ? -7.146 19.149 0.936 1.00 96.94 426 VAL A N 1
ATOM 3249 C CA . VAL A 1 426 ? -7.471 20.028 -0.192 1.00 96.94 426 VAL A CA 1
ATOM 3250 C C . VAL A 1 426 ? -8.902 19.794 -0.666 1.00 96.94 426 VAL A C 1
ATOM 3252 O O . VAL A 1 426 ? -9.439 18.697 -0.529 1.00 96.94 426 VAL A O 1
ATOM 3255 N N . GLY A 1 427 ? -9.541 20.821 -1.222 1.00 96.62 427 GLY A N 1
ATOM 3256 C CA . GLY A 1 427 ? -10.882 20.699 -1.789 1.00 96.62 427 GLY A CA 1
ATOM 3257 C C . GLY A 1 427 ? -10.880 19.821 -3.040 1.00 96.62 427 GLY A C 1
ATOM 3258 O O . GLY A 1 427 ? -10.087 20.040 -3.953 1.00 96.62 427 GLY A O 1
ATOM 3259 N N . VAL A 1 428 ? -11.811 18.870 -3.135 1.00 95.69 428 VAL A N 1
ATOM 3260 C CA . VAL A 1 428 ? -11.879 17.917 -4.263 1.00 95.69 428 VAL A CA 1
ATOM 3261 C C . VAL A 1 428 ? -12.140 18.606 -5.611 1.00 95.69 428 VAL A C 1
ATOM 3263 O O . VAL A 1 428 ? -11.769 18.112 -6.674 1.00 95.69 428 VAL A O 1
ATOM 3266 N N . LYS A 1 429 ? -12.763 19.789 -5.574 1.00 95.38 429 LYS A N 1
ATOM 3267 C CA . LYS A 1 429 ? -13.179 20.551 -6.756 1.00 95.38 429 LYS A CA 1
ATOM 3268 C C . LYS A 1 429 ? -12.057 21.336 -7.424 1.00 95.38 429 LYS A C 1
ATOM 3270 O O . LYS A 1 429 ? -12.082 21.486 -8.643 1.00 95.38 429 LYS A O 1
ATOM 3275 N N . ASP A 1 430 ? -11.151 21.908 -6.644 1.00 95.06 430 ASP A N 1
ATOM 3276 C CA . ASP A 1 430 ? -10.174 22.878 -7.144 1.00 95.06 430 ASP A CA 1
ATOM 3277 C C . ASP A 1 430 ? -8.769 22.710 -6.556 1.00 95.06 430 ASP A C 1
ATOM 3279 O O . ASP A 1 430 ? -7.898 23.530 -6.842 1.00 95.06 430 ASP A O 1
ATOM 3283 N N . GLY A 1 431 ? -8.541 21.677 -5.739 1.00 95.56 431 GLY A N 1
ATOM 3284 C CA . GLY A 1 431 ? -7.247 21.402 -5.122 1.00 95.56 431 GLY A CA 1
ATOM 3285 C C . GLY A 1 431 ? -6.798 22.474 -4.127 1.00 95.56 431 GLY A C 1
ATOM 3286 O O . GLY A 1 431 ? -5.653 22.446 -3.678 1.00 95.56 431 GLY A O 1
ATOM 3287 N N . LYS A 1 432 ? -7.657 23.438 -3.761 1.00 95.69 432 LYS A N 1
ATOM 3288 C CA . LYS A 1 432 ? -7.268 24.484 -2.811 1.00 95.69 432 LYS A CA 1
ATOM 3289 C C . LYS A 1 432 ? -7.071 23.894 -1.429 1.00 95.69 432 LYS A C 1
ATOM 3291 O O . LYS A 1 432 ? -7.934 23.173 -0.927 1.00 95.69 432 LYS A O 1
ATOM 3296 N N . LYS A 1 433 ? -5.963 24.275 -0.795 1.00 94.69 433 LYS A N 1
ATOM 3297 C CA . LYS A 1 433 ? -5.665 23.919 0.591 1.00 94.69 433 LYS A CA 1
ATOM 3298 C C . LYS A 1 433 ? -6.788 24.385 1.514 1.00 94.69 433 LYS A C 1
ATOM 3300 O O . LYS A 1 433 ? -7.117 25.569 1.543 1.00 94.69 433 LYS A O 1
ATOM 3305 N N . LEU A 1 434 ? -7.360 23.438 2.251 1.00 94.50 434 LEU A N 1
ATOM 3306 C CA . LEU A 1 434 ? -8.354 23.689 3.291 1.00 94.50 434 LEU A CA 1
ATOM 3307 C C . LEU A 1 434 ? -7.650 23.904 4.628 1.00 94.50 434 LEU A C 1
ATOM 3309 O O . LEU A 1 434 ? -7.894 24.896 5.308 1.00 94.50 434 LEU A O 1
ATOM 3313 N N . TRP A 1 435 ? -6.741 22.994 4.970 1.00 93.25 435 TRP A N 1
ATOM 3314 C CA . TRP A 1 435 ? -5.911 23.065 6.165 1.00 93.25 435 TRP A CA 1
ATOM 3315 C C . TRP A 1 435 ? -4.680 22.171 6.012 1.00 93.25 435 TRP A C 1
ATOM 3317 O O . TRP A 1 435 ? -4.634 21.279 5.166 1.00 93.25 435 TRP A O 1
ATOM 3327 N N . GLU A 1 436 ? -3.682 22.428 6.848 1.00 88.50 436 GLU A N 1
ATOM 3328 C CA . GLU A 1 436 ? -2.449 21.654 6.956 1.00 88.50 436 GLU A CA 1
ATOM 3329 C C . GLU A 1 436 ? -1.926 21.777 8.381 1.00 88.50 436 GLU A C 1
ATOM 3331 O O . GLU A 1 436 ? -2.013 22.847 8.991 1.00 88.50 436 GLU A O 1
ATOM 3336 N N . LYS A 1 437 ? -1.447 20.661 8.922 1.00 82.75 437 LYS A N 1
ATOM 3337 C CA . LYS A 1 437 ? -1.077 20.510 10.322 1.00 82.75 437 LYS A CA 1
ATOM 3338 C C . LYS A 1 437 ? 0.190 19.704 10.458 1.00 82.75 437 LYS A C 1
ATOM 3340 O O . LYS A 1 437 ? 0.276 18.594 9.945 1.00 82.75 437 LYS A O 1
ATOM 3345 N N . ARG A 1 438 ? 1.161 20.267 11.172 1.00 76.50 438 ARG A N 1
ATOM 3346 C CA . ARG A 1 438 ? 2.385 19.557 11.524 1.00 76.50 438 ARG A CA 1
ATOM 3347 C C . ARG A 1 438 ? 2.059 18.515 12.587 1.00 76.50 438 ARG A C 1
ATOM 3349 O O . ARG A 1 438 ? 1.276 18.778 13.500 1.00 76.50 438 ARG A O 1
ATOM 3356 N N . VAL A 1 439 ? 2.637 17.326 12.457 1.00 69.50 439 VAL A N 1
ATOM 3357 C CA . VAL A 1 439 ? 2.329 16.213 13.368 1.00 69.50 439 VAL A CA 1
ATOM 3358 C C . VAL A 1 439 ? 2.885 16.456 14.787 1.00 69.50 439 VAL A C 1
ATOM 3360 O O . VAL A 1 439 ? 2.345 15.930 15.762 1.00 69.50 439 VAL A O 1
ATOM 3363 N N . ASP A 1 440 ? 3.888 17.327 14.937 1.00 59.62 440 ASP A N 1
ATOM 3364 C CA . ASP A 1 440 ? 4.529 17.676 16.214 1.00 59.62 440 ASP A CA 1
ATOM 3365 C C . ASP A 1 440 ? 3.760 18.682 17.092 1.00 59.62 440 ASP A C 1
ATOM 3367 O O . ASP A 1 440 ? 4.178 18.896 18.228 1.00 59.62 440 ASP A O 1
ATOM 3371 N N . GLU A 1 441 ? 2.621 19.249 16.658 1.00 50.41 441 GLU A N 1
ATOM 3372 C CA . GLU A 1 441 ? 1.739 20.028 17.559 1.00 50.41 441 GLU A CA 1
ATOM 3373 C C . GLU A 1 441 ? 1.268 19.161 18.759 1.00 50.41 441 GLU A C 1
ATOM 3375 O O . GLU A 1 441 ? 0.846 19.689 19.787 1.00 50.41 441 GLU A O 1
ATOM 3380 N N . SER A 1 442 ? 1.400 17.830 18.654 1.00 45.97 442 SER A N 1
ATOM 3381 C CA . SER A 1 442 ? 1.199 16.828 19.716 1.00 45.97 442 SER A CA 1
ATOM 3382 C C . SER A 1 442 ? 2.424 16.575 20.623 1.00 45.97 442 SER A C 1
ATOM 3384 O O . SER A 1 442 ? 2.319 15.848 21.609 1.00 45.97 442 SER A O 1
ATOM 3386 N N . GLY A 1 443 ? 3.589 17.158 20.317 1.00 45.50 443 GLY A N 1
ATOM 3387 C CA . GLY A 1 443 ? 4.832 17.029 21.086 1.00 45.50 443 GLY A CA 1
ATOM 3388 C C . GLY A 1 443 ? 5.692 15.792 20.787 1.00 45.50 443 GLY A C 1
ATOM 3389 O O . GLY A 1 443 ? 6.522 15.439 21.623 1.00 45.50 443 GLY A O 1
ATOM 3390 N N . THR A 1 444 ? 5.519 15.113 19.643 1.00 45.97 444 THR A N 1
ATOM 3391 C CA . THR A 1 444 ? 6.268 13.880 19.306 1.00 45.97 444 THR A CA 1
ATOM 3392 C C . THR A 1 444 ? 6.834 13.877 17.879 1.00 45.97 444 THR A C 1
ATOM 3394 O O . THR A 1 444 ? 6.175 14.332 16.942 1.00 45.97 444 THR A O 1
ATOM 3397 N N . ASN A 1 445 ? 8.056 13.346 17.700 1.00 49.94 445 ASN A N 1
ATOM 3398 C CA . ASN A 1 445 ? 8.700 13.216 16.388 1.00 49.94 445 ASN A CA 1
ATOM 3399 C C . ASN A 1 445 ? 8.217 11.936 15.677 1.00 49.94 445 ASN A C 1
ATOM 3401 O O . ASN A 1 445 ? 8.484 10.843 16.167 1.00 49.94 445 ASN A O 1
ATOM 3405 N N . SER A 1 446 ? 7.515 12.007 14.540 1.00 52.03 446 SER A N 1
ATOM 3406 C CA . SER A 1 446 ? 6.889 10.807 13.943 1.00 52.03 446 SER A CA 1
ATOM 3407 C C . SER A 1 446 ? 6.854 10.784 12.416 1.00 52.03 446 SER A C 1
ATOM 3409 O O . SER A 1 446 ? 6.993 11.822 11.772 1.00 52.03 446 SER A O 1
ATOM 3411 N N . ILE A 1 447 ? 6.633 9.585 11.859 1.00 57.06 447 ILE A N 1
ATOM 3412 C CA . ILE A 1 447 ? 6.434 9.353 10.425 1.00 57.06 447 ILE A CA 1
ATOM 3413 C C . ILE A 1 447 ? 4.998 8.851 10.214 1.00 57.06 447 ILE A C 1
ATOM 3415 O O . ILE A 1 447 ? 4.569 7.859 10.808 1.00 57.06 447 ILE A O 1
ATOM 3419 N N . ALA A 1 448 ? 4.245 9.526 9.349 1.00 56.72 448 ALA A N 1
ATOM 3420 C CA . ALA A 1 448 ? 2.939 9.063 8.897 1.00 56.72 448 ALA A CA 1
ATOM 3421 C C . ALA A 1 448 ? 3.105 8.383 7.533 1.00 56.72 448 ALA A C 1
ATOM 3423 O O . ALA A 1 448 ? 3.140 9.066 6.516 1.00 56.72 448 ALA A O 1
ATOM 3424 N N . LEU A 1 449 ? 3.243 7.052 7.508 1.00 63.00 449 LEU A N 1
ATOM 3425 C CA . LEU A 1 449 ? 3.371 6.262 6.265 1.00 63.00 449 LEU A CA 1
ATOM 3426 C C . LEU A 1 449 ? 2.049 5.627 5.814 1.00 63.00 449 LEU A C 1
ATOM 3428 O O . LEU A 1 449 ? 1.976 5.018 4.753 1.00 63.00 449 LEU A O 1
ATOM 3432 N N . THR A 1 450 ? 1.004 5.736 6.624 1.00 71.56 450 THR A N 1
ATOM 3433 C CA . THR A 1 450 ? -0.256 5.011 6.448 1.00 71.56 450 THR A CA 1
ATOM 3434 C C . THR A 1 450 ? -1.384 5.944 6.023 1.00 71.56 450 THR A C 1
ATOM 3436 O O . THR A 1 450 ? -1.539 7.027 6.583 1.00 71.56 450 THR A O 1
ATOM 3439 N N . ALA A 1 451 ? -2.192 5.501 5.056 1.00 82.94 451 ALA A N 1
ATOM 3440 C CA . ALA A 1 451 ? -3.261 6.309 4.478 1.00 82.94 451 ALA A CA 1
ATOM 3441 C C . ALA A 1 451 ? -4.353 6.674 5.511 1.00 82.94 451 ALA A C 1
ATOM 3443 O O . ALA A 1 451 ? -4.748 5.817 6.315 1.00 82.94 451 ALA A O 1
ATOM 3444 N N . PRO A 1 452 ? -4.899 7.904 5.470 1.00 90.50 452 PRO A N 1
ATOM 3445 C CA . PRO A 1 452 ? -5.984 8.313 6.353 1.00 90.50 452 PRO A CA 1
ATOM 3446 C C . PRO A 1 452 ? -7.299 7.590 6.046 1.00 90.50 452 PRO A C 1
ATOM 3448 O O . PRO A 1 452 ? -7.432 6.864 5.063 1.00 90.50 452 PRO A O 1
ATOM 3451 N N . THR A 1 453 ? -8.297 7.772 6.908 1.00 91.75 453 THR A N 1
ATOM 3452 C CA . THR A 1 453 ? -9.670 7.276 6.708 1.00 91.75 453 THR A CA 1
ATOM 3453 C C . THR A 1 453 ? -10.666 8.359 7.094 1.00 91.75 453 THR A C 1
ATOM 3455 O O . THR A 1 453 ? -10.556 8.922 8.179 1.00 91.75 453 THR A O 1
ATOM 3458 N N . VAL A 1 454 ? -11.641 8.658 6.235 1.00 91.81 454 VAL A N 1
ATOM 3459 C CA . VAL A 1 454 ? -12.647 9.699 6.499 1.00 91.81 454 VAL A CA 1
ATOM 3460 C C . VAL A 1 454 ? -13.976 9.085 6.942 1.00 91.81 454 VAL A C 1
ATOM 3462 O O . VAL A 1 454 ? -14.450 8.105 6.367 1.00 91.81 454 VAL A O 1
ATOM 3465 N N . LEU A 1 455 ? -14.571 9.661 7.988 1.00 88.50 455 LEU A N 1
ATOM 3466 C CA . LEU A 1 455 ? -15.859 9.293 8.568 1.00 88.50 455 LEU A CA 1
ATOM 3467 C C . LEU A 1 455 ? -16.867 10.424 8.354 1.00 88.50 455 LEU A C 1
ATOM 3469 O O . LEU A 1 455 ? -16.671 11.549 8.820 1.00 88.50 455 LEU A O 1
ATOM 3473 N N . GLY A 1 456 ? -17.970 10.112 7.684 1.00 78.62 456 GLY A N 1
ATOM 3474 C CA . GLY A 1 456 ? -19.115 10.999 7.543 1.00 78.62 456 GLY A CA 1
ATOM 3475 C C . GLY A 1 456 ? -20.080 10.900 8.725 1.00 78.62 456 GLY A C 1
ATOM 3476 O O . GLY A 1 456 ? -20.290 9.833 9.306 1.00 78.62 456 GLY A O 1
ATOM 3477 N N . CYS A 1 457 ? -20.714 12.024 9.048 1.00 59.81 457 CYS A N 1
ATOM 3478 C CA . CYS A 1 457 ? -21.916 12.061 9.871 1.00 59.81 457 CYS A CA 1
ATOM 3479 C C . CYS A 1 457 ? -23.095 11.866 8.913 1.00 59.81 457 CYS A C 1
ATOM 3481 O O . CYS A 1 457 ? -23.285 12.694 8.021 1.00 59.81 457 CYS A O 1
ATOM 3483 N N . GLY A 1 458 ? -23.823 10.749 9.024 1.00 52.53 458 GLY A N 1
ATOM 3484 C CA . GLY A 1 458 ? -24.820 10.335 8.030 1.00 52.53 458 GLY A CA 1
ATOM 3485 C C . GLY A 1 458 ? -25.713 11.487 7.555 1.00 52.53 458 GLY A C 1
ATOM 3486 O O . GLY A 1 458 ? -26.244 12.257 8.362 1.00 52.53 458 GLY A O 1
ATOM 3487 N N . ARG A 1 459 ? -25.867 11.634 6.231 1.00 46.03 459 ARG A N 1
ATOM 3488 C CA . ARG A 1 459 ? -26.778 12.628 5.649 1.00 46.03 459 ARG A CA 1
ATOM 3489 C C . ARG A 1 459 ? -28.198 12.243 6.056 1.00 46.03 459 ARG A C 1
ATOM 3491 O O . ARG A 1 459 ? -28.804 11.382 5.430 1.00 46.03 459 ARG A O 1
ATOM 3498 N N . GLN A 1 460 ? -28.764 12.911 7.060 1.00 33.00 460 GLN A N 1
ATOM 3499 C CA . GLN A 1 460 ? -30.217 12.942 7.189 1.00 33.00 460 GLN A CA 1
ATOM 3500 C C . GLN A 1 460 ? -30.741 13.540 5.882 1.00 33.00 460 GLN A C 1
ATOM 3502 O O . GLN A 1 460 ? -30.385 14.673 5.540 1.00 33.00 460 GLN A O 1
ATOM 3507 N N . GLU A 1 461 ? -31.499 12.749 5.118 1.00 31.05 461 GLU A N 1
ATOM 3508 C CA . GLU A 1 461 ? -32.105 13.183 3.865 1.00 31.05 461 GLU A CA 1
ATOM 3509 C C . GLU A 1 461 ? -32.692 14.579 4.064 1.00 31.05 461 GLU A C 1
ATOM 3511 O O . GLU A 1 461 ? -33.466 14.823 4.996 1.00 31.05 461 GLU A O 1
ATOM 3516 N N . ARG A 1 462 ? -32.299 15.528 3.209 1.00 34.66 462 ARG A N 1
ATOM 3517 C CA . ARG A 1 462 ? -32.987 16.815 3.128 1.00 34.66 462 ARG A CA 1
ATOM 3518 C C . ARG A 1 462 ? -34.413 16.508 2.685 1.00 34.66 462 ARG A C 1
ATOM 3520 O O . ARG A 1 462 ? -34.675 16.436 1.488 1.00 34.66 462 ARG A O 1
ATOM 3527 N N . GLY A 1 463 ? -35.300 16.297 3.658 1.00 29.89 463 GLY A N 1
ATOM 3528 C CA . GLY A 1 463 ? -36.716 16.056 3.441 1.00 29.89 463 GLY A CA 1
ATOM 3529 C C . GLY A 1 463 ? -37.239 17.072 2.438 1.00 29.89 463 GLY A C 1
ATOM 3530 O O . GLY A 1 463 ? -37.052 18.283 2.607 1.00 29.89 463 GLY A O 1
ATOM 3531 N N . GLY A 1 464 ? -37.816 16.560 1.351 1.00 30.39 464 GLY A N 1
ATOM 3532 C CA . GLY A 1 464 ? -38.367 17.370 0.281 1.00 30.39 464 GLY A CA 1
ATOM 3533 C C . GLY A 1 464 ? -39.277 18.442 0.865 1.00 30.39 464 GLY A C 1
ATOM 3534 O O . GLY A 1 464 ? -40.269 18.141 1.527 1.00 30.39 464 GLY A O 1
ATOM 3535 N N . ARG A 1 465 ? -38.940 19.714 0.632 1.00 32.16 465 ARG A N 1
ATOM 3536 C CA . ARG A 1 465 ? -39.854 20.818 0.921 1.00 32.16 465 ARG A CA 1
ATOM 3537 C C . ARG A 1 465 ? -41.047 20.697 -0.018 1.00 32.16 465 ARG A C 1
ATOM 3539 O O . ARG A 1 465 ? -41.019 21.193 -1.143 1.00 32.16 465 ARG A O 1
ATOM 3546 N N . GLY A 1 466 ? -42.104 20.059 0.475 1.00 29.20 466 GLY A N 1
ATOM 3547 C CA . GLY A 1 466 ? -43.454 20.294 -0.002 1.00 29.20 466 GLY A CA 1
ATOM 3548 C C . GLY A 1 466 ? -43.742 21.792 0.072 1.00 29.20 466 GLY A C 1
ATOM 3549 O O . GLY A 1 466 ? -43.571 22.428 1.112 1.00 29.20 466 GLY A O 1
ATOM 3550 N N . ARG A 1 467 ? -44.130 22.370 -1.065 1.00 38.78 467 ARG A N 1
ATOM 3551 C CA . ARG A 1 467 ? -44.723 23.706 -1.138 1.00 38.78 467 ARG A CA 1
ATOM 3552 C C . ARG A 1 467 ? -45.957 23.729 -0.239 1.00 38.78 467 ARG A C 1
ATOM 3554 O O . ARG A 1 467 ? -46.899 23.005 -0.533 1.00 38.78 467 ARG A O 1
ATOM 3561 N N . ASN A 1 468 ? -45.954 24.567 0.795 1.00 30.33 468 ASN A N 1
ATOM 3562 C CA . ASN A 1 468 ? -47.128 25.314 1.254 1.00 30.33 468 ASN A CA 1
ATOM 3563 C C . ASN A 1 468 ? -46.747 26.341 2.331 1.00 30.33 468 ASN A C 1
ATOM 3565 O O . ASN A 1 468 ? -46.009 26.028 3.257 1.00 30.33 468 ASN A O 1
ATOM 3569 N N . GLY A 1 469 ? -47.326 27.541 2.227 1.00 28.81 469 GLY A N 1
ATOM 3570 C CA . GLY A 1 469 ? -47.596 28.405 3.380 1.00 28.81 469 GLY A CA 1
ATOM 3571 C C . GLY A 1 469 ? -46.584 29.509 3.680 1.00 28.81 469 GLY A C 1
ATOM 3572 O O . GLY A 1 469 ? -45.515 29.281 4.227 1.00 28.81 469 GLY A O 1
ATOM 3573 N N . SER A 1 470 ? -46.991 30.736 3.379 1.00 34.50 470 SER A N 1
ATOM 3574 C CA . SER A 1 470 ? -46.400 32.012 3.780 1.00 34.50 470 SER A CA 1
ATOM 3575 C C . SER A 1 470 ? -46.259 32.186 5.300 1.00 34.50 470 SER A C 1
ATOM 3577 O O . SER A 1 470 ? -47.239 32.041 6.027 1.00 34.50 470 SER A O 1
ATOM 3579 N N . GLY A 1 471 ? -45.088 32.635 5.758 1.00 26.86 471 GLY A N 1
ATOM 3580 C CA . GLY A 1 471 ? -44.882 33.146 7.115 1.00 26.86 471 GLY A CA 1
ATOM 3581 C C . GLY A 1 471 ? -43.481 33.732 7.283 1.00 26.86 471 GLY A C 1
ATOM 3582 O O . GLY A 1 471 ? -42.503 32.994 7.345 1.00 26.86 471 GLY A O 1
ATOM 3583 N N . LYS A 1 472 ? -43.373 35.067 7.327 1.00 34.59 472 LYS A N 1
ATOM 3584 C CA . LYS A 1 472 ? -42.147 35.771 7.727 1.00 34.59 472 LYS A CA 1
ATOM 3585 C C . LYS A 1 472 ? -41.918 35.530 9.221 1.00 34.59 472 LYS A C 1
ATOM 3587 O O . LYS A 1 472 ? -42.690 36.016 10.039 1.00 34.59 472 LYS A O 1
ATOM 3592 N N . GLY A 1 473 ? -40.851 34.814 9.550 1.00 26.47 473 GLY A N 1
ATOM 3593 C CA . GLY A 1 473 ? -40.318 34.698 10.901 1.00 26.47 473 GLY A CA 1
ATOM 3594 C C . GLY A 1 473 ? -38.802 34.594 10.822 1.00 26.47 473 GLY A C 1
ATOM 3595 O O . GLY A 1 473 ? -38.275 33.601 10.325 1.00 26.47 473 GLY A O 1
ATOM 3596 N N . GLU A 1 474 ? -38.109 35.637 11.273 1.00 32.03 474 GLU A N 1
ATOM 3597 C CA . GLU A 1 474 ? -36.666 35.636 11.507 1.00 32.03 474 GLU A CA 1
ATOM 3598 C C . GLU A 1 474 ? -36.347 34.688 12.671 1.00 32.03 474 GLU A C 1
ATOM 3600 O O . GLU A 1 474 ? -36.230 35.082 13.827 1.00 32.03 474 GLU A O 1
ATOM 3605 N N . GLY A 1 475 ? -36.232 33.399 12.365 1.00 24.67 475 GLY A N 1
ATOM 3606 C CA . GLY A 1 475 ? -35.578 32.434 13.233 1.00 24.67 475 GLY A CA 1
ATOM 3607 C C . GLY A 1 475 ? -34.105 32.372 12.861 1.00 24.67 475 GLY A C 1
ATOM 3608 O O . GLY A 1 475 ? -33.767 31.837 11.806 1.00 24.67 475 GLY A O 1
ATOM 3609 N N . LYS A 1 476 ? -33.222 32.893 13.723 1.00 30.05 476 LYS A N 1
ATOM 3610 C CA . LYS A 1 476 ? -31.797 32.535 13.721 1.00 30.05 476 LYS A CA 1
ATOM 3611 C C . LYS A 1 476 ? -31.702 31.015 13.853 1.00 30.05 476 LYS A C 1
ATOM 3613 O O . LYS A 1 476 ? -31.765 30.476 14.955 1.00 30.05 476 LYS A O 1
ATOM 3618 N N . GLY A 1 477 ? -31.585 30.322 12.726 1.00 25.78 477 GLY A N 1
ATOM 3619 C CA . GLY A 1 477 ? -31.198 28.926 12.715 1.00 25.78 477 GLY A CA 1
ATOM 3620 C C . GLY A 1 477 ? -29.793 28.843 13.289 1.00 25.78 477 GLY A C 1
ATOM 3621 O O . GLY A 1 477 ? -28.841 29.247 12.627 1.00 25.78 477 GLY A O 1
ATOM 3622 N N . LYS A 1 478 ? -29.663 28.336 14.519 1.00 31.30 478 LYS A N 1
ATOM 3623 C CA . LYS A 1 478 ? -28.442 27.653 14.944 1.00 31.30 478 LYS A CA 1
ATOM 3624 C C . LYS A 1 478 ? -28.252 26.501 13.958 1.00 31.30 478 LYS A C 1
ATOM 3626 O O . LYS A 1 478 ? -28.858 25.442 14.109 1.00 31.30 478 LYS A O 1
ATOM 3631 N N . GLY A 1 479 ? -27.513 26.765 12.881 1.00 31.91 479 GLY A N 1
ATOM 3632 C CA . GLY A 1 479 ? -26.937 25.718 12.057 1.00 31.91 479 GLY A CA 1
ATOM 3633 C C . GLY A 1 479 ? -26.147 24.821 12.996 1.00 31.91 479 GLY A C 1
ATOM 3634 O O . GLY A 1 479 ? -25.436 25.311 13.865 1.00 31.91 479 GLY A O 1
ATOM 3635 N N . ARG A 1 480 ? -26.389 23.522 12.901 1.00 38.88 480 ARG A N 1
ATOM 3636 C CA . ARG A 1 480 ? -25.763 22.491 13.719 1.00 38.88 480 ARG A CA 1
ATOM 3637 C C . ARG A 1 480 ? -24.265 22.486 13.376 1.00 38.88 480 ARG A C 1
ATOM 3639 O O . ARG A 1 480 ? -23.866 21.817 12.436 1.00 38.88 480 ARG A O 1
ATOM 3646 N N . GLU A 1 481 ? -23.487 23.312 14.073 1.00 40.81 481 GLU A N 1
ATOM 3647 C CA . GLU A 1 481 ? -22.024 23.448 13.945 1.00 40.81 481 GLU A CA 1
ATOM 3648 C C . GLU A 1 481 ? -21.266 22.231 14.512 1.00 40.81 481 GLU A C 1
ATOM 3650 O O . GLU A 1 481 ? -20.058 22.136 14.339 1.00 40.81 481 GLU A O 1
ATOM 3655 N N . ASP A 1 482 ? -21.965 21.284 15.147 1.00 42.28 482 ASP A N 1
ATOM 3656 C CA . ASP A 1 482 ? -21.357 20.312 16.067 1.00 42.28 482 ASP A CA 1
ATOM 3657 C C . ASP A 1 482 ? -21.111 18.897 15.501 1.00 42.28 482 ASP A C 1
ATOM 3659 O O . ASP A 1 482 ? -20.748 18.006 16.267 1.00 42.28 482 ASP A O 1
ATOM 3663 N N . ASP A 1 483 ? -21.314 18.642 14.204 1.00 55.28 483 ASP A N 1
ATOM 3664 C CA . ASP A 1 483 ? -21.164 17.286 13.628 1.00 55.28 483 ASP A CA 1
ATOM 3665 C C . ASP A 1 483 ? -20.498 17.299 12.237 1.00 55.28 483 ASP A C 1
ATOM 3667 O O . ASP A 1 483 ? -20.860 16.538 11.336 1.00 55.28 483 ASP A O 1
ATOM 3671 N N . ASP A 1 484 ? -19.499 18.163 12.045 1.00 64.75 484 ASP A N 1
ATOM 3672 C CA . ASP A 1 484 ? -18.561 18.018 10.930 1.00 64.75 484 ASP A CA 1
ATOM 3673 C C . ASP A 1 484 ? -17.812 16.681 11.108 1.00 64.75 484 ASP A C 1
ATOM 3675 O O . ASP A 1 484 ? -17.393 16.346 12.212 1.00 64.75 484 ASP A O 1
ATOM 3679 N N . GLY A 1 485 ? -17.697 15.866 10.058 1.00 83.25 485 GLY A N 1
ATOM 3680 C CA . GLY A 1 485 ? -17.119 14.516 10.145 1.00 83.25 485 GLY A CA 1
ATOM 3681 C C . GLY A 1 485 ? -15.695 14.448 10.729 1.00 83.25 485 GLY A C 1
ATOM 3682 O O . GLY A 1 485 ? -15.046 15.455 11.022 1.00 83.25 485 GLY A O 1
ATOM 3683 N N . LEU A 1 486 ? -15.168 13.232 10.856 1.00 90.56 486 LEU A N 1
ATOM 3684 C CA . LEU A 1 486 ? -13.818 12.981 11.374 1.00 90.56 486 LEU A CA 1
ATOM 3685 C C . LEU A 1 486 ? -12.908 12.426 10.286 1.00 90.56 486 LEU A C 1
ATOM 3687 O O . LEU A 1 486 ? -13.346 11.683 9.414 1.00 90.56 486 LEU A O 1
ATOM 3691 N N . VAL A 1 487 ? -11.620 12.724 10.385 1.00 91.25 487 VAL A N 1
ATOM 3692 C CA . VAL A 1 487 ? -10.567 12.080 9.602 1.00 91.25 487 VAL A CA 1
ATOM 3693 C C . VAL A 1 487 ? -9.592 11.432 10.568 1.00 91.25 487 VAL A C 1
ATOM 3695 O O . VAL A 1 487 ? -9.156 12.048 11.538 1.00 91.25 487 VAL A O 1
ATOM 3698 N N . LEU A 1 488 ? -9.291 10.165 10.327 1.00 89.00 488 LEU A N 1
ATOM 3699 C CA . LEU A 1 488 ? -8.421 9.356 11.157 1.00 89.00 488 LEU A CA 1
ATOM 3700 C C . LEU A 1 488 ? -7.082 9.240 10.452 1.00 89.00 488 LEU A C 1
ATOM 3702 O O . LEU A 1 488 ? -7.011 8.702 9.346 1.00 89.00 488 LEU A O 1
ATOM 3706 N N . PHE A 1 489 ? -6.039 9.721 11.113 1.00 85.69 489 PHE A N 1
ATOM 3707 C CA . PHE A 1 489 ? -4.662 9.604 10.670 1.00 85.69 489 PHE A CA 1
ATOM 3708 C C . PHE A 1 489 ? -3.933 8.596 11.560 1.00 85.69 489 PHE A C 1
ATOM 3710 O O . PHE A 1 489 ? -3.727 8.854 12.750 1.00 85.69 489 PHE A O 1
ATOM 3717 N N . PRO A 1 490 ? -3.567 7.428 11.018 1.00 78.06 490 PRO A N 1
ATOM 3718 C CA . PRO A 1 490 ? -2.656 6.524 11.696 1.00 78.06 490 PRO A CA 1
ATOM 3719 C C . PRO A 1 490 ? -1.231 7.099 11.691 1.00 78.06 490 PRO A C 1
ATOM 3721 O O . PRO A 1 490 ? -0.732 7.553 10.660 1.00 78.06 490 PRO A O 1
ATOM 3724 N N . ARG A 1 491 ? -0.585 7.065 12.858 1.00 75.25 491 ARG A N 1
ATOM 3725 C CA . ARG A 1 491 ? 0.807 7.466 13.082 1.00 75.25 491 ARG A CA 1
ATOM 3726 C C . ARG A 1 491 ? 1.627 6.233 13.426 1.00 75.25 491 ARG A C 1
ATOM 3728 O O . ARG A 1 491 ? 1.277 5.503 14.356 1.00 75.25 491 ARG A O 1
ATOM 3735 N N . THR A 1 492 ? 2.713 6.011 12.696 1.00 66.06 492 THR A N 1
ATOM 3736 C CA . THR A 1 492 ? 3.625 4.893 12.943 1.00 66.06 492 THR A CA 1
ATOM 3737 C C . THR A 1 492 ? 4.685 5.318 13.956 1.00 66.06 492 THR A C 1
ATOM 3739 O O . THR A 1 492 ? 5.280 6.386 13.818 1.00 66.06 492 THR A O 1
ATOM 3742 N N . GLY A 1 493 ? 4.917 4.488 14.973 1.00 58.12 493 GLY A N 1
ATOM 3743 C CA . GLY A 1 493 ? 6.067 4.649 15.860 1.00 58.12 493 GLY A CA 1
ATOM 3744 C C . GLY A 1 493 ? 7.317 4.015 15.250 1.00 58.12 493 GLY A C 1
ATOM 3745 O O . GLY A 1 493 ? 7.217 3.014 14.542 1.00 58.12 493 GLY A O 1
ATOM 3746 N N . VAL A 1 494 ? 8.491 4.589 15.510 1.00 52.50 494 VAL A N 1
ATOM 3747 C CA . VAL A 1 494 ? 9.779 4.053 15.032 1.00 52.50 494 VAL A CA 1
ATOM 3748 C C . VAL A 1 494 ? 10.487 3.388 16.200 1.00 52.50 494 VAL A C 1
ATOM 3750 O O . VAL A 1 494 ? 10.846 4.087 17.143 1.00 52.50 494 VAL A O 1
ATOM 3753 N N . MET A 1 495 ? 10.662 2.068 16.144 1.00 44.28 495 MET A N 1
ATOM 3754 C CA . MET A 1 495 ? 11.415 1.301 17.140 1.00 44.28 495 MET A CA 1
ATOM 3755 C C . MET A 1 495 ? 12.864 1.117 16.691 1.00 44.28 495 MET A C 1
ATOM 3757 O O . MET A 1 495 ? 13.118 0.929 15.501 1.00 44.28 495 MET A O 1
ATOM 3761 N N . ASP A 1 496 ? 13.795 1.161 17.636 1.00 46.22 496 ASP A N 1
ATOM 3762 C CA . ASP A 1 496 ? 15.163 0.700 17.438 1.00 46.22 496 ASP A CA 1
ATOM 3763 C C . ASP A 1 496 ? 15.257 -0.834 17.491 1.00 46.22 496 ASP A C 1
ATOM 3765 O O . ASP A 1 496 ? 14.285 -1.549 17.755 1.00 46.22 496 ASP A O 1
ATOM 3769 N N . GLU A 1 497 ? 16.457 -1.349 17.224 1.00 36.81 497 GLU A N 1
ATOM 3770 C CA . GLU A 1 497 ? 16.757 -2.785 17.265 1.00 36.81 497 GLU A CA 1
ATOM 3771 C C . GLU A 1 497 ? 16.608 -3.386 18.677 1.00 36.81 497 GLU A C 1
ATOM 3773 O O . GLU A 1 497 ? 16.565 -4.605 18.831 1.00 36.81 497 GLU A O 1
ATOM 3778 N N . GLN A 1 498 ? 16.513 -2.542 19.708 1.00 37.66 498 GLN A N 1
ATOM 3779 C CA . GLN A 1 498 ? 16.360 -2.902 21.115 1.00 37.66 498 GLN A CA 1
ATOM 3780 C C . GLN A 1 498 ? 14.889 -2.863 21.569 1.00 37.66 498 GLN A C 1
ATOM 3782 O O . GLN A 1 498 ? 14.591 -3.172 22.723 1.00 37.66 498 GLN A O 1
ATOM 3787 N N . GLY A 1 499 ? 13.961 -2.533 20.664 1.00 39.62 499 GLY A N 1
ATOM 3788 C CA . GLY A 1 499 ? 12.528 -2.494 20.927 1.00 39.62 499 GLY A CA 1
ATOM 3789 C C . GLY A 1 499 ? 12.040 -1.219 21.621 1.00 39.62 499 GLY A C 1
ATOM 3790 O O . GLY A 1 499 ? 10.880 -1.162 22.031 1.00 39.62 499 GLY A O 1
ATOM 3791 N N . ALA A 1 500 ? 12.883 -0.195 21.751 1.00 41.19 500 ALA A N 1
ATOM 3792 C CA . ALA A 1 500 ? 12.499 1.110 22.270 1.00 41.19 500 ALA A CA 1
ATOM 3793 C C . ALA A 1 500 ? 12.094 2.044 21.123 1.00 41.19 500 ALA A C 1
ATOM 3795 O O . ALA A 1 500 ? 12.688 2.038 20.048 1.00 41.19 500 ALA A O 1
ATOM 3796 N N . TYR A 1 501 ? 11.068 2.873 21.330 1.00 49.09 501 TYR A N 1
ATOM 3797 C CA . TYR A 1 501 ? 10.679 3.861 20.326 1.00 49.09 501 TYR A CA 1
ATOM 3798 C C . TYR A 1 501 ? 11.710 4.999 20.269 1.00 49.09 501 TYR A C 1
ATOM 3800 O O . TYR A 1 501 ? 11.772 5.827 21.173 1.00 49.09 501 TYR A O 1
ATOM 3808 N N . PHE A 1 502 ? 12.487 5.060 19.186 1.00 42.62 502 PHE A N 1
ATOM 3809 C CA . PHE A 1 502 ? 13.567 6.029 18.976 1.00 42.62 502 PHE A CA 1
ATOM 3810 C C . PHE A 1 502 ? 13.041 7.476 18.812 1.00 42.62 502 PHE A C 1
ATOM 3812 O O . PHE A 1 502 ? 13.756 8.428 19.112 1.00 42.62 502 PHE A O 1
ATOM 3819 N N . TYR A 1 503 ? 11.779 7.662 18.375 1.00 47.50 503 TYR A N 1
ATOM 3820 C CA . TYR A 1 503 ? 11.210 8.994 18.076 1.00 47.50 503 TYR A CA 1
ATOM 3821 C C . TYR A 1 503 ? 9.758 9.238 18.547 1.00 47.50 503 TYR A C 1
ATOM 3823 O O . TYR A 1 503 ? 9.439 10.336 19.011 1.00 47.50 503 TYR A O 1
ATOM 3831 N N . SER A 1 504 ? 8.858 8.252 18.426 1.00 51.97 504 SER A N 1
ATOM 3832 C CA . SER A 1 504 ? 7.447 8.370 18.844 1.00 51.97 504 SER A CA 1
ATOM 3833 C C . SER A 1 504 ? 6.747 7.021 18.973 1.00 51.97 504 SER A C 1
ATOM 3835 O O . SER A 1 504 ? 7.132 6.049 18.328 1.00 51.97 504 SER A O 1
ATOM 3837 N N . GLN A 1 505 ? 5.674 7.003 19.768 1.00 63.78 505 GLN A N 1
ATOM 3838 C CA . GLN A 1 505 ? 4.737 5.884 19.883 1.00 63.78 505 GLN A CA 1
ATOM 3839 C C . GLN A 1 505 ? 3.706 5.899 18.746 1.00 63.78 505 GLN A C 1
ATOM 3841 O O . GLN A 1 505 ? 3.267 6.969 18.292 1.00 63.78 505 GLN A O 1
ATOM 3846 N N . GLY A 1 506 ? 3.267 4.706 18.334 1.00 70.19 506 GLY A N 1
ATOM 3847 C CA . GLY A 1 506 ? 2.159 4.557 17.392 1.00 70.19 506 GLY A CA 1
ATOM 3848 C C . GLY A 1 506 ? 0.863 5.153 17.949 1.00 70.19 506 GLY A C 1
ATOM 3849 O O . GLY A 1 506 ? 0.585 5.051 19.145 1.00 70.19 506 GLY A O 1
ATOM 3850 N N . ALA A 1 507 ? 0.062 5.796 17.101 1.00 75.69 507 ALA A N 1
ATOM 3851 C CA . ALA A 1 507 ? -1.185 6.429 17.529 1.00 75.69 507 ALA A CA 1
ATOM 3852 C C . ALA A 1 507 ? -2.246 6.469 16.426 1.00 75.69 507 ALA A C 1
ATOM 3854 O O . ALA A 1 507 ? -1.947 6.390 15.235 1.00 75.69 507 ALA A O 1
ATOM 3855 N N . LEU A 1 508 ? -3.497 6.644 16.841 1.00 81.38 508 LEU A N 1
ATOM 3856 C CA . LEU A 1 508 ? -4.616 7.006 15.987 1.00 81.38 508 LEU A CA 1
ATOM 3857 C C . LEU A 1 508 ? -5.025 8.442 16.311 1.00 81.38 508 LEU A C 1
ATOM 3859 O O . LEU A 1 508 ? -5.557 8.722 17.388 1.00 81.38 508 LEU A O 1
ATOM 3863 N N . VAL A 1 509 ? -4.753 9.350 15.379 1.00 85.00 509 VAL A N 1
ATOM 3864 C CA . VAL A 1 509 ? -5.049 10.776 15.518 1.00 85.00 509 VAL A CA 1
ATOM 3865 C C . VAL A 1 509 ? -6.387 11.064 14.856 1.00 85.00 509 VAL A C 1
ATOM 3867 O O . VAL A 1 509 ? -6.586 10.784 13.676 1.00 85.00 509 VAL A O 1
ATOM 3870 N N . PHE A 1 510 ? -7.314 11.632 15.613 1.00 88.62 510 PHE A N 1
ATOM 3871 C CA . PHE A 1 510 ? -8.626 12.022 15.126 1.00 88.62 510 PHE A CA 1
ATOM 3872 C C . PHE A 1 510 ? -8.633 13.520 14.870 1.00 88.62 510 PHE A C 1
ATOM 3874 O O . PHE A 1 510 ? -8.329 14.318 15.759 1.00 88.62 510 PHE A O 1
ATOM 3881 N N . VAL A 1 511 ? -9.008 13.895 13.656 1.00 90.44 511 VAL A N 1
ATOM 3882 C CA . VAL A 1 511 ? -8.948 15.263 13.155 1.00 90.44 511 VAL A CA 1
ATOM 3883 C C . VAL A 1 511 ? -10.334 15.688 12.681 1.00 90.44 511 VAL A C 1
ATOM 3885 O O . VAL A 1 511 ? -11.014 14.953 11.969 1.00 90.44 511 VAL A O 1
ATOM 3888 N N . GLU A 1 512 ? -10.767 16.878 13.078 1.00 91.00 512 GLU A N 1
ATOM 3889 C CA . GLU A 1 512 ? -12.005 17.497 12.606 1.00 91.00 512 GLU A CA 1
ATOM 3890 C C . GLU A 1 512 ? -11.887 17.843 11.118 1.00 91.00 512 GLU A C 1
ATOM 3892 O O . GLU A 1 512 ? -11.018 18.618 10.706 1.00 91.00 512 GLU A O 1
ATOM 3897 N N . LYS A 1 513 ? -12.798 17.290 10.310 1.00 90.12 513 LYS A N 1
ATOM 3898 C CA . LYS A 1 513 ? -12.757 17.330 8.843 1.00 90.12 513 LYS A CA 1
ATOM 3899 C C . LYS A 1 513 ? -12.589 18.743 8.268 1.00 90.12 513 LYS A C 1
ATOM 3901 O O . LYS A 1 513 ? -11.845 18.933 7.304 1.00 90.12 513 LYS A O 1
ATOM 3906 N N . ARG A 1 514 ? -13.292 19.729 8.836 1.00 87.69 514 ARG A N 1
ATOM 3907 C CA . ARG A 1 514 ? -13.369 21.103 8.309 1.00 87.69 514 ARG A CA 1
ATOM 3908 C C . ARG A 1 514 ? -12.170 21.968 8.689 1.00 87.69 514 ARG A C 1
ATOM 3910 O O . ARG A 1 514 ? -11.738 22.788 7.885 1.00 87.69 514 ARG A O 1
ATOM 3917 N N . THR A 1 515 ? -11.674 21.829 9.913 1.00 89.62 515 THR A N 1
ATOM 3918 C CA . THR A 1 515 ? -10.710 22.772 10.504 1.00 89.62 515 THR A CA 1
ATOM 3919 C C . THR A 1 515 ? -9.291 22.213 10.561 1.00 89.62 515 THR A C 1
ATOM 3921 O O . THR A 1 515 ? -8.347 22.975 10.764 1.00 89.62 515 THR A O 1
ATOM 3924 N N . GLY A 1 516 ? -9.130 20.891 10.438 1.00 88.94 516 GLY A N 1
ATOM 3925 C CA . GLY A 1 516 ? -7.862 20.219 10.703 1.00 88.94 516 GLY A CA 1
ATOM 3926 C C . GLY A 1 516 ? -7.518 20.158 12.193 1.00 88.94 516 GLY A C 1
ATOM 3927 O O . GLY A 1 516 ? -6.406 19.788 12.553 1.00 88.94 516 GLY A O 1
ATOM 3928 N N . ARG A 1 517 ? -8.430 20.538 13.094 1.00 89.00 517 ARG A N 1
ATOM 3929 C CA . ARG A 1 517 ? -8.177 20.497 14.536 1.00 89.00 517 ARG A CA 1
ATOM 3930 C C . ARG A 1 517 ? -8.081 19.049 15.008 1.00 89.00 517 ARG A C 1
ATOM 3932 O O . ARG A 1 517 ? -9.022 18.280 14.829 1.00 89.00 517 ARG A O 1
ATOM 3939 N N . VAL A 1 518 ? -6.978 18.695 15.664 1.00 88.06 518 VAL A N 1
ATOM 3940 C CA . VAL A 1 518 ? -6.865 17.415 16.374 1.00 88.06 518 VAL A CA 1
ATOM 3941 C C . VAL A 1 518 ? -7.864 17.421 17.530 1.00 88.06 518 VAL A C 1
ATOM 3943 O O . VAL A 1 518 ? -7.831 18.298 18.394 1.00 88.06 518 VAL A O 1
ATOM 3946 N N . VAL A 1 519 ? -8.796 16.471 17.513 1.00 88.88 519 VAL A N 1
ATOM 3947 C CA . VAL A 1 519 ? -9.862 16.356 18.515 1.00 88.88 519 VAL A CA 1
ATOM 3948 C C . VAL A 1 519 ? -9.531 15.337 19.597 1.00 88.88 519 VAL A C 1
ATOM 3950 O O . VAL A 1 519 ? -9.949 15.504 20.736 1.00 88.88 519 VAL A O 1
ATOM 3953 N N . LYS A 1 520 ? -8.774 14.293 19.247 1.00 86.69 520 LYS A N 1
ATOM 3954 C CA . LYS A 1 520 ? -8.306 13.254 20.163 1.00 86.69 520 LYS A CA 1
ATOM 3955 C C . LYS A 1 520 ? -7.106 12.555 19.547 1.00 86.69 520 LYS A C 1
ATOM 3957 O O . LYS A 1 520 ? -7.064 12.341 18.338 1.00 86.69 520 LYS A O 1
ATOM 3962 N N . GLU A 1 521 ? -6.178 12.138 20.386 1.00 84.25 521 GLU A N 1
ATOM 3963 C CA . GLU A 1 521 ? -5.127 11.201 20.020 1.00 84.25 521 GLU A CA 1
ATOM 3964 C C . GLU A 1 521 ? -5.266 9.974 20.917 1.00 84.25 521 GLU A C 1
ATOM 3966 O O . GLU A 1 521 ? -5.358 10.092 22.139 1.00 84.25 521 GLU A O 1
ATOM 3971 N N . LEU A 1 522 ? -5.342 8.795 20.305 1.00 78.69 522 LEU A N 1
ATOM 3972 C CA . LEU A 1 522 ? -5.283 7.528 21.018 1.00 78.69 522 LEU A CA 1
ATOM 3973 C C . LEU A 1 522 ? -3.914 6.916 20.758 1.00 78.69 522 LEU A C 1
ATOM 3975 O O . LEU A 1 522 ? -3.657 6.449 19.650 1.00 78.69 522 LEU A O 1
ATOM 3979 N N . ALA A 1 523 ? -3.045 6.912 21.766 1.00 75.69 523 ALA A N 1
ATOM 3980 C CA . ALA A 1 523 ? -1.826 6.117 21.713 1.00 75.69 523 ALA A CA 1
ATOM 3981 C C . ALA A 1 523 ? -2.215 4.639 21.558 1.00 75.69 523 ALA A C 1
ATOM 3983 O O . ALA A 1 523 ? -3.068 4.137 22.292 1.00 75.69 523 ALA A O 1
ATOM 3984 N N . LEU A 1 524 ? -1.634 3.966 20.568 1.00 66.00 524 LEU A N 1
ATOM 3985 C CA . LEU A 1 524 ? -1.934 2.572 20.237 1.00 66.00 524 LEU A CA 1
ATOM 3986 C C . LEU A 1 524 ? -0.958 1.586 20.896 1.00 66.00 524 LEU A C 1
ATOM 3988 O O . LEU A 1 524 ? -1.015 0.394 20.604 1.00 66.00 524 LEU A O 1
ATOM 3992 N N . ASP A 1 525 ? -0.106 2.052 21.812 1.00 57.31 525 ASP A N 1
ATOM 3993 C CA . ASP A 1 525 ? 0.768 1.170 22.580 1.00 57.31 525 ASP A CA 1
ATOM 3994 C C . ASP A 1 525 ? -0.018 0.367 23.617 1.00 57.31 525 ASP A C 1
ATOM 3996 O O . ASP A 1 525 ? -0.566 0.898 24.585 1.00 57.31 525 ASP A O 1
ATOM 4000 N N . THR A 1 526 ? 0.059 -0.951 23.490 1.00 33.41 526 THR A N 1
ATOM 4001 C CA . THR A 1 526 ? 0.268 -1.788 24.668 1.00 33.41 526 THR A CA 1
ATOM 4002 C C . THR A 1 526 ? 1.683 -2.348 24.586 1.00 33.41 526 THR A C 1
ATOM 4004 O O . THR A 1 526 ? 1.924 -3.299 23.846 1.00 33.41 526 THR A O 1
ATOM 4007 N N . ASN A 1 527 ? 2.615 -1.760 25.341 1.00 27.11 527 ASN A N 1
ATOM 4008 C CA . ASN A 1 527 ? 3.900 -2.385 25.664 1.00 27.11 527 ASN A CA 1
ATOM 4009 C C . ASN A 1 527 ? 3.664 -3.786 26.247 1.00 27.11 527 ASN A C 1
ATOM 4011 O O . ASN A 1 527 ? 2.896 -3.886 27.203 1.00 27.11 527 ASN A O 1
ATOM 4015 N N . PHE A 1 528 ? 4.352 -4.815 25.729 1.00 21.41 528 PHE A N 1
ATOM 4016 C CA . PHE A 1 528 ? 5.285 -5.665 26.498 1.00 21.41 528 PHE A CA 1
ATOM 4017 C C . PHE A 1 528 ? 5.864 -6.808 25.636 1.00 21.41 528 PHE A C 1
ATOM 4019 O O . PHE A 1 528 ? 5.119 -7.668 25.180 1.00 21.41 528 PHE A O 1
ATOM 4026 N N . ASN A 1 529 ? 7.189 -6.859 25.476 1.00 22.36 529 ASN A N 1
ATOM 4027 C CA . ASN A 1 529 ? 7.973 -8.100 25.408 1.00 22.36 529 ASN A CA 1
ATOM 4028 C C . ASN A 1 529 ? 9.374 -7.762 25.924 1.00 22.36 529 ASN A C 1
ATOM 4030 O O . ASN A 1 529 ? 10.124 -7.039 25.278 1.00 22.36 529 ASN A O 1
ATOM 4034 N N . GLY A 1 530 ? 9.662 -8.219 27.139 1.00 23.16 530 GLY A N 1
ATOM 4035 C CA . GLY A 1 530 ? 10.818 -7.817 27.928 1.00 23.16 530 GLY A CA 1
ATOM 4036 C C . GLY A 1 530 ? 10.377 -7.326 29.298 1.00 23.16 530 GLY A C 1
ATOM 4037 O O . GLY A 1 530 ? 10.347 -6.125 29.549 1.00 23.16 530 GLY A O 1
ATOM 4038 N N . GLY A 1 531 ? 10.004 -8.240 30.194 1.00 26.67 531 GLY A N 1
ATOM 4039 C CA . GLY A 1 531 ? 9.764 -7.874 31.586 1.00 26.67 531 GLY A CA 1
ATOM 4040 C C . GLY A 1 531 ? 11.003 -7.246 32.198 1.00 26.67 531 GLY A C 1
ATOM 4041 O O . GLY A 1 531 ? 11.991 -7.939 32.411 1.00 26.67 531 GLY A O 1
ATOM 4042 N N . ILE A 1 532 ? 10.940 -5.946 32.496 1.00 34.12 532 ILE A N 1
ATOM 4043 C CA . ILE A 1 532 ? 11.844 -5.339 33.463 1.00 34.12 532 ILE A CA 1
ATOM 4044 C C . ILE A 1 532 ? 11.271 -5.628 34.841 1.00 34.12 532 ILE A C 1
ATOM 4046 O O . ILE A 1 532 ? 10.277 -5.050 35.283 1.00 34.12 532 ILE A O 1
ATOM 4050 N N . ALA A 1 533 ? 11.928 -6.537 35.533 1.00 37.94 533 ALA A N 1
ATOM 4051 C CA . ALA A 1 533 ? 11.705 -6.767 36.938 1.00 37.94 533 ALA A CA 1
ATOM 4052 C C . ALA A 1 533 ? 12.265 -5.604 37.766 1.00 37.94 533 ALA A C 1
ATOM 4054 O O . ALA A 1 533 ? 13.464 -5.562 38.044 1.00 37.94 533 ALA A O 1
ATOM 4055 N N . VAL A 1 534 ? 11.407 -4.670 38.181 1.00 41.78 534 VAL A N 1
ATOM 4056 C CA . VAL A 1 534 ? 11.749 -3.674 39.205 1.00 41.78 534 VAL A CA 1
ATOM 4057 C C . VAL A 1 534 ? 10.966 -4.002 40.466 1.00 41.78 534 VAL A C 1
ATOM 4059 O O . VAL A 1 534 ? 9.748 -3.839 40.511 1.00 41.78 534 VAL A O 1
ATOM 4062 N N . GLN A 1 535 ? 11.646 -4.448 41.519 1.00 41.69 535 GLN A N 1
ATOM 4063 C CA . GLN A 1 535 ? 11.011 -4.568 42.827 1.00 41.69 535 GLN A CA 1
ATOM 4064 C C . GLN A 1 535 ? 11.953 -4.098 43.936 1.00 41.69 535 GLN A C 1
ATOM 4066 O O . GLN A 1 535 ? 13.172 -4.167 43.835 1.00 41.69 535 GLN A O 1
ATOM 4071 N N . GLY A 1 536 ? 11.385 -3.544 45.005 1.00 50.22 536 GLY A N 1
ATOM 4072 C CA . GLY A 1 536 ? 12.150 -3.113 46.170 1.00 50.22 536 GLY A CA 1
ATOM 4073 C C . GLY A 1 536 ? 12.428 -4.262 47.145 1.00 50.22 536 GLY A C 1
ATOM 4074 O O . GLY A 1 536 ? 11.545 -5.065 47.453 1.00 50.22 536 GLY A O 1
ATOM 4075 N N . ARG A 1 537 ? 13.643 -4.270 47.709 1.00 56.91 537 ARG A N 1
ATOM 4076 C CA . ARG A 1 537 ? 14.104 -5.096 48.846 1.00 56.91 537 ARG A CA 1
ATOM 4077 C C . ARG A 1 537 ? 13.916 -6.609 48.638 1.00 56.91 537 ARG A C 1
ATOM 4079 O O . ARG A 1 537 ? 14.679 -7.226 47.908 1.00 56.91 537 ARG A O 1
ATOM 4086 N N . PHE A 1 538 ? 12.928 -7.203 49.311 1.00 58.06 538 PHE A N 1
ATOM 4087 C CA . PHE A 1 538 ? 12.627 -8.639 49.286 1.00 58.06 538 PHE A CA 1
ATOM 4088 C C . PHE A 1 538 ? 11.951 -9.062 47.977 1.00 58.06 538 PHE A C 1
ATOM 4090 O O . PHE A 1 538 ? 12.028 -10.218 47.576 1.00 58.06 538 PHE A O 1
ATOM 4097 N N . GLY A 1 539 ? 11.334 -8.110 47.277 1.00 57.81 539 GLY A N 1
ATOM 4098 C CA . GLY A 1 539 ? 10.709 -8.353 45.989 1.00 57.81 539 GLY A CA 1
ATOM 4099 C C . GLY A 1 539 ? 11.668 -8.894 44.930 1.00 57.81 539 GLY A C 1
ATOM 4100 O O . GLY A 1 539 ? 11.370 -9.877 44.264 1.00 57.81 539 GLY A O 1
ATOM 4101 N N . SER A 1 540 ? 12.874 -8.334 44.843 1.00 66.12 540 SER A N 1
ATOM 4102 C CA . SER A 1 540 ? 13.880 -8.798 43.882 1.00 66.12 540 SER A CA 1
ATOM 4103 C C . SER A 1 540 ? 14.386 -10.209 44.186 1.00 66.12 540 SER A C 1
ATOM 4105 O O . SER A 1 540 ? 14.717 -10.952 43.266 1.00 66.12 540 SER A O 1
ATOM 4107 N N . LEU A 1 541 ? 14.408 -10.607 45.466 1.00 69.19 541 LEU A N 1
ATOM 4108 C CA . LEU A 1 541 ? 14.685 -11.992 45.854 1.00 69.19 541 LEU A CA 1
ATOM 4109 C C . LEU A 1 541 ? 13.537 -12.914 45.439 1.00 69.19 541 LEU A C 1
ATOM 4111 O O . LEU A 1 541 ? 13.792 -13.985 44.901 1.00 69.19 541 LEU A O 1
ATOM 4115 N N . ILE A 1 542 ? 12.279 -12.509 45.625 1.00 71.56 542 ILE A N 1
ATOM 4116 C CA . ILE A 1 542 ? 11.134 -13.294 45.140 1.00 71.56 542 ILE A CA 1
ATOM 4117 C C . ILE A 1 542 ? 11.214 -13.460 43.624 1.00 71.56 542 ILE A C 1
ATOM 4119 O O . ILE A 1 542 ? 10.997 -14.558 43.122 1.00 71.56 542 ILE A O 1
ATOM 4123 N N . LEU A 1 543 ? 11.569 -12.400 42.902 1.00 70.75 543 LEU A N 1
ATOM 4124 C CA . LEU A 1 543 ? 11.675 -12.436 41.453 1.00 70.75 543 LEU A CA 1
ATOM 4125 C C . LEU A 1 543 ? 12.804 -13.350 40.967 1.00 70.75 543 LEU A C 1
ATOM 4127 O O . LEU A 1 543 ? 12.571 -14.201 40.113 1.00 70.75 543 LEU A O 1
ATOM 4131 N N . ALA A 1 544 ? 14.000 -13.238 41.550 1.00 74.44 544 ALA A N 1
ATOM 4132 C CA . ALA A 1 544 ? 15.097 -14.154 41.249 1.00 74.44 544 ALA A CA 1
ATOM 4133 C C . ALA A 1 544 ? 14.698 -15.612 41.546 1.00 74.44 544 ALA A C 1
ATOM 4135 O O . ALA A 1 544 ? 14.954 -16.501 40.739 1.00 74.44 544 ALA A O 1
ATOM 4136 N N . HIS A 1 545 ? 14.005 -15.857 42.664 1.00 80.25 545 HIS A N 1
ATOM 4137 C CA . HIS A 1 545 ? 13.491 -17.182 43.018 1.00 80.25 545 HIS A CA 1
ATOM 4138 C C . HIS A 1 545 ? 12.415 -17.687 42.044 1.00 80.25 545 HIS A C 1
ATOM 4140 O O . HIS A 1 545 ? 12.380 -18.875 41.730 1.00 80.25 545 HIS A O 1
ATOM 4146 N N . ALA A 1 546 ? 11.544 -16.801 41.557 1.00 77.62 546 ALA A N 1
ATOM 4147 C CA . ALA A 1 546 ? 10.507 -17.129 40.588 1.00 77.62 546 ALA A CA 1
ATOM 4148 C C . ALA A 1 546 ? 11.112 -17.536 39.241 1.00 77.62 546 ALA A C 1
ATOM 4150 O O . ALA A 1 546 ? 10.679 -18.538 38.685 1.00 77.62 546 ALA A O 1
ATOM 4151 N N . LEU A 1 547 ? 12.149 -16.836 38.769 1.00 78.88 547 LEU A N 1
ATOM 4152 C CA . LEU A 1 547 ? 12.867 -17.189 37.539 1.00 78.88 547 LEU A CA 1
ATOM 4153 C C . LEU A 1 547 ? 13.606 -18.528 37.664 1.00 78.88 547 LEU A C 1
ATOM 4155 O O . LEU A 1 547 ? 13.537 -19.345 36.753 1.00 78.88 547 LEU A O 1
ATOM 4159 N N . ILE A 1 548 ? 14.241 -18.794 38.812 1.00 82.31 548 ILE A N 1
ATOM 4160 C CA . ILE A 1 548 ? 14.846 -20.107 39.094 1.00 82.31 548 ILE A CA 1
ATOM 4161 C C . ILE A 1 548 ? 13.794 -21.213 39.039 1.00 82.31 548 ILE A C 1
ATOM 4163 O O . ILE A 1 548 ? 13.993 -22.233 38.387 1.00 82.31 548 ILE A O 1
ATOM 4167 N N . LYS A 1 549 ? 12.654 -21.023 39.710 1.00 80.75 549 LYS A N 1
ATOM 4168 C CA . LYS A 1 549 ? 11.576 -22.017 39.697 1.00 80.75 549 LYS A CA 1
ATOM 4169 C C . LYS A 1 549 ? 10.967 -22.207 38.317 1.00 80.75 549 LYS A C 1
ATOM 4171 O O . LYS A 1 549 ? 10.640 -23.336 37.979 1.00 80.75 549 LYS A O 1
ATOM 4176 N N . ALA A 1 550 ? 10.813 -21.128 37.562 1.00 77.88 550 ALA A N 1
ATOM 4177 C CA . ALA A 1 550 ? 10.257 -21.161 36.222 1.00 77.88 550 ALA A CA 1
ATOM 4178 C C . ALA A 1 550 ? 11.150 -21.950 35.253 1.00 77.88 550 ALA A C 1
ATOM 4180 O O . ALA A 1 550 ? 10.626 -22.698 34.442 1.00 77.88 550 ALA A O 1
ATOM 4181 N N . GLU A 1 551 ? 12.476 -21.863 35.394 1.00 77.94 551 GLU A N 1
ATOM 4182 C CA . GLU A 1 551 ? 13.414 -22.683 34.615 1.00 77.94 551 GLU A CA 1
ATOM 4183 C C . GLU A 1 551 ? 13.382 -24.164 35.026 1.00 77.94 551 GLU A C 1
ATOM 4185 O O . GLU A 1 551 ? 13.472 -25.063 34.194 1.00 77.94 551 GLU A O 1
ATOM 4190 N N . LEU A 1 552 ? 13.240 -24.441 36.324 1.00 73.81 552 LEU A N 1
ATOM 4191 C CA . LEU A 1 552 ? 13.238 -25.812 36.844 1.00 73.81 552 LEU A CA 1
ATOM 4192 C C . LEU A 1 552 ? 11.908 -26.552 36.626 1.00 73.81 552 LEU A C 1
ATOM 4194 O O . LEU A 1 552 ? 11.850 -27.770 36.811 1.00 73.81 552 LEU A O 1
ATOM 4198 N N . GLN A 1 553 ? 10.831 -25.845 36.279 1.00 69.06 553 GLN A N 1
ATOM 4199 C CA . GLN A 1 553 ? 9.505 -26.422 36.070 1.00 69.06 553 GLN A CA 1
ATOM 4200 C C . GLN A 1 553 ? 9.195 -26.514 34.576 1.00 69.06 553 GLN A C 1
ATOM 4202 O O . GLN A 1 553 ? 9.247 -25.525 33.859 1.00 69.06 553 GLN A O 1
ATOM 4207 N N . SER A 1 554 ? 8.810 -27.702 34.103 1.00 57.47 554 SER A N 1
ATOM 4208 C CA . SER A 1 554 ? 8.410 -27.954 32.707 1.00 57.47 554 SER A CA 1
ATOM 4209 C C . SER A 1 554 ? 7.001 -27.429 32.381 1.00 57.47 554 SER A C 1
ATOM 4211 O O . SER A 1 554 ? 6.207 -28.124 31.752 1.00 57.47 554 SER A O 1
ATOM 4213 N N . ASP A 1 555 ? 6.675 -26.234 32.867 1.00 69.88 555 ASP A N 1
ATOM 4214 C CA . ASP A 1 555 ? 5.420 -25.534 32.610 1.00 69.88 555 ASP A CA 1
ATOM 4215 C C . ASP A 1 555 ? 5.641 -24.508 31.487 1.00 69.88 555 ASP A C 1
ATOM 4217 O O . ASP A 1 555 ? 6.591 -23.721 31.521 1.00 69.88 555 ASP A O 1
ATOM 4221 N N . GLU A 1 556 ? 4.801 -24.563 30.455 1.00 60.91 556 GLU A N 1
ATOM 4222 C CA . GLU A 1 556 ? 4.965 -23.809 29.208 1.00 60.91 556 GLU A CA 1
ATOM 4223 C C . GLU A 1 556 ? 4.778 -22.293 29.416 1.00 60.91 556 GLU A C 1
ATOM 4225 O O . GLU A 1 556 ? 5.527 -21.498 28.839 1.00 60.91 556 GLU A O 1
ATOM 4230 N N . ASP A 1 557 ? 3.880 -21.894 30.325 1.00 55.00 557 ASP A N 1
ATOM 4231 C CA . ASP A 1 557 ? 3.616 -20.491 30.666 1.00 55.00 557 ASP A CA 1
ATOM 4232 C C . ASP A 1 557 ? 4.757 -19.906 31.513 1.00 55.00 557 ASP A C 1
ATOM 4234 O O . ASP A 1 557 ? 5.190 -18.766 31.317 1.00 55.00 557 ASP A O 1
ATOM 4238 N N . MET A 1 558 ? 5.309 -20.704 32.432 1.00 62.78 558 MET A N 1
ATOM 4239 C CA . MET A 1 558 ? 6.454 -20.295 33.254 1.00 62.78 558 MET A CA 1
ATOM 4240 C C . MET A 1 558 ? 7.753 -20.257 32.441 1.00 62.78 558 MET A C 1
ATOM 4242 O O . MET A 1 558 ? 8.549 -19.331 32.586 1.00 62.78 558 MET A O 1
ATOM 4246 N N . THR A 1 559 ? 7.939 -21.196 31.513 1.00 64.56 559 THR A N 1
ATOM 4247 C CA . THR A 1 559 ? 9.067 -21.178 30.570 1.00 64.56 559 THR A CA 1
ATOM 4248 C C . THR A 1 559 ? 9.017 -19.932 29.678 1.00 64.56 559 THR A C 1
ATOM 4250 O O . THR A 1 559 ? 10.056 -19.343 29.367 1.00 64.56 559 THR A O 1
ATOM 4253 N N . ALA A 1 560 ? 7.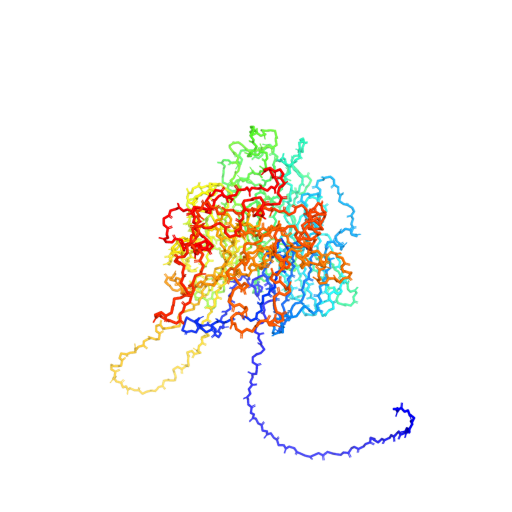819 -19.483 29.284 1.00 63.56 560 ALA A N 1
ATOM 4254 C CA . ALA A 1 560 ? 7.653 -18.237 28.544 1.00 63.56 560 ALA A CA 1
ATOM 4255 C C . ALA A 1 560 ? 8.124 -17.020 29.359 1.00 63.56 560 ALA A C 1
ATOM 4257 O O . ALA A 1 560 ? 8.783 -16.145 28.802 1.00 63.56 560 ALA A O 1
ATOM 4258 N N . LEU A 1 561 ? 7.880 -16.977 30.676 1.00 65.00 561 LEU A N 1
ATOM 4259 C CA . LEU A 1 561 ? 8.359 -15.897 31.552 1.00 65.00 561 LEU A CA 1
ATOM 4260 C C . LEU A 1 561 ? 9.893 -15.780 31.548 1.00 65.00 561 LEU A C 1
ATOM 4262 O O . LEU A 1 561 ? 10.431 -14.677 31.456 1.00 65.00 561 LEU A O 1
ATOM 4266 N N . VAL A 1 562 ? 10.598 -16.912 31.609 1.00 70.00 562 VAL A N 1
ATOM 4267 C CA . VAL A 1 562 ? 12.070 -16.971 31.569 1.00 70.00 562 VAL A CA 1
ATOM 4268 C C . VAL A 1 562 ? 12.579 -16.489 30.209 1.00 70.00 562 VAL A C 1
ATOM 4270 O O . VAL A 1 562 ? 13.364 -15.548 30.135 1.00 70.00 562 VAL A O 1
ATOM 4273 N N . LYS A 1 563 ? 12.042 -17.045 29.117 1.00 66.44 563 LYS A N 1
ATOM 4274 C CA . LYS A 1 563 ? 12.441 -16.701 27.740 1.00 66.44 563 LYS A CA 1
ATOM 4275 C C . LYS A 1 563 ? 12.142 -15.256 27.339 1.00 66.44 563 LYS A C 1
ATOM 4277 O O . LYS A 1 563 ? 12.793 -14.729 26.444 1.00 66.44 563 LYS A O 1
ATOM 4282 N N . THR A 1 564 ? 11.142 -14.630 27.956 1.00 60.69 564 THR A N 1
ATOM 4283 C CA . THR A 1 564 ? 10.716 -13.254 27.643 1.00 60.69 564 THR A CA 1
ATOM 4284 C C . THR A 1 564 ? 11.285 -12.206 28.601 1.00 60.69 564 THR A C 1
ATOM 4286 O O . THR A 1 564 ? 11.041 -11.011 28.418 1.00 60.69 564 THR A O 1
ATOM 4289 N N . THR A 1 565 ? 12.051 -12.612 29.618 1.00 69.31 565 THR A N 1
ATOM 4290 C CA . THR A 1 565 ? 12.763 -11.676 30.495 1.00 69.31 565 THR A CA 1
ATOM 4291 C C . THR A 1 565 ? 14.012 -11.173 29.773 1.00 69.31 565 THR A C 1
ATOM 4293 O O . THR A 1 565 ? 14.869 -11.959 29.396 1.00 69.31 565 THR A O 1
ATOM 4296 N N . TYR A 1 566 ? 14.123 -9.858 29.563 1.00 65.19 566 TYR A N 1
ATOM 4297 C CA . TYR A 1 566 ? 15.261 -9.254 28.851 1.00 65.19 566 TYR A CA 1
ATOM 4298 C C . TYR A 1 566 ? 16.286 -8.632 29.808 1.00 65.19 566 TYR A C 1
ATOM 4300 O O . TYR A 1 566 ? 17.494 -8.747 29.596 1.00 65.19 566 TYR A O 1
ATOM 4308 N N . GLY A 1 567 ? 15.823 -8.003 30.894 1.00 74.50 567 GLY A N 1
ATOM 4309 C CA . GLY A 1 567 ? 16.707 -7.357 31.857 1.00 74.50 567 GLY A CA 1
ATOM 4310 C C . GLY A 1 567 ? 16.119 -7.224 33.258 1.00 74.50 567 GLY A C 1
ATOM 4311 O O . GLY A 1 567 ? 14.904 -7.207 33.453 1.00 74.50 567 GLY A O 1
ATOM 4312 N N . ILE A 1 568 ? 16.998 -7.160 34.255 1.00 77.19 568 ILE A N 1
ATOM 4313 C CA . ILE A 1 568 ? 16.659 -7.219 35.678 1.00 77.19 568 ILE A CA 1
ATOM 4314 C C . ILE A 1 568 ? 17.394 -6.101 36.420 1.00 77.19 568 ILE A C 1
ATOM 4316 O O . ILE A 1 568 ? 18.614 -5.967 36.311 1.00 77.19 568 ILE A O 1
ATOM 4320 N N . PHE A 1 569 ? 16.648 -5.321 37.208 1.00 79.31 569 PHE A N 1
ATOM 4321 C CA . PHE A 1 569 ? 17.183 -4.213 37.998 1.00 79.31 569 PHE A CA 1
ATOM 4322 C C . PHE A 1 569 ? 17.165 -4.596 39.479 1.00 79.31 569 PHE A C 1
ATOM 4324 O O . PHE A 1 569 ? 16.112 -4.635 40.122 1.00 79.31 569 PHE A O 1
ATOM 4331 N N . PHE A 1 570 ? 18.339 -4.853 40.050 1.00 80.69 570 PHE A N 1
ATOM 4332 C CA . PHE A 1 570 ? 18.481 -5.142 41.472 1.00 80.69 570 PHE A CA 1
ATOM 4333 C C . PHE A 1 570 ? 18.608 -3.844 42.266 1.00 80.69 570 PHE A C 1
ATOM 4335 O O . PHE A 1 570 ? 19.688 -3.281 42.418 1.00 80.69 570 PHE A O 1
ATOM 4342 N N . LEU A 1 571 ? 17.489 -3.362 42.807 1.00 74.88 571 LEU A N 1
ATOM 4343 C CA . LEU A 1 571 ? 17.471 -2.240 43.749 1.00 74.88 571 LEU A CA 1
ATOM 4344 C C . LEU A 1 571 ? 17.858 -2.747 45.145 1.00 74.88 571 LEU A C 1
ATOM 4346 O O . LEU A 1 571 ? 17.226 -3.693 45.620 1.00 74.88 571 LEU A O 1
ATOM 4350 N N . PRO A 1 572 ? 18.837 -2.119 45.823 1.00 71.25 572 PRO A N 1
ATOM 4351 C CA . PRO A 1 572 ? 19.772 -2.718 46.786 1.00 71.25 572 PRO A CA 1
ATOM 4352 C C . PRO A 1 572 ? 19.279 -4.027 47.408 1.00 71.25 572 PRO A C 1
ATOM 4354 O O . PRO A 1 572 ? 18.658 -4.038 48.477 1.00 71.25 572 PRO A O 1
ATOM 4357 N N . THR A 1 573 ? 19.472 -5.117 46.661 1.00 82.81 573 THR A N 1
ATOM 4358 C CA . THR A 1 573 ? 18.854 -6.420 46.926 1.00 82.81 573 THR A CA 1
ATOM 4359 C C . THR A 1 573 ? 19.763 -7.227 47.844 1.00 82.81 573 THR A C 1
ATOM 4361 O O . THR A 1 573 ? 20.939 -7.359 47.534 1.00 82.81 573 THR A O 1
ATOM 4364 N N . PRO A 1 574 ? 19.282 -7.768 48.975 1.00 80.81 574 PRO A N 1
ATOM 4365 C CA . PRO A 1 574 ? 20.142 -8.465 49.925 1.00 80.81 574 PRO A CA 1
ATOM 4366 C C . PRO A 1 574 ? 20.451 -9.895 49.457 1.00 80.81 574 PRO A C 1
ATOM 4368 O O . PRO A 1 574 ? 19.921 -10.855 50.007 1.00 80.81 574 PRO A O 1
ATOM 4371 N N . HIS A 1 575 ? 21.311 -10.055 48.449 1.00 84.62 575 HIS A N 1
ATOM 4372 C CA . HIS A 1 575 ? 21.670 -11.369 47.902 1.00 84.62 575 HIS A CA 1
ATOM 4373 C C . HIS A 1 575 ? 22.453 -12.249 48.880 1.00 84.62 575 HIS A C 1
ATOM 4375 O O . HIS A 1 575 ? 22.534 -13.454 48.669 1.00 84.62 575 HIS A O 1
ATOM 4381 N N . LYS A 1 576 ? 23.056 -11.664 49.922 1.00 82.88 576 LYS A N 1
ATOM 4382 C CA . LYS A 1 576 ? 23.840 -12.403 50.931 1.00 82.88 576 LYS A CA 1
ATOM 4383 C C . LYS A 1 576 ? 23.404 -12.133 52.366 1.00 82.88 576 LYS A C 1
ATOM 4385 O O . LYS A 1 576 ? 23.601 -12.972 53.239 1.00 82.88 576 LYS A O 1
ATOM 4390 N N . ALA A 1 577 ? 22.890 -10.934 52.618 1.00 82.25 577 ALA A N 1
ATOM 4391 C CA . ALA A 1 577 ? 22.524 -10.462 53.944 1.00 82.25 577 ALA A CA 1
ATOM 4392 C C . ALA A 1 577 ? 21.682 -9.180 53.901 1.00 82.25 577 ALA A C 1
ATOM 4394 O O . ALA A 1 577 ? 21.965 -8.250 53.135 1.00 82.25 577 ALA A O 1
ATOM 4395 N N . LEU A 1 578 ? 20.730 -9.094 54.817 1.00 80.81 578 LEU A N 1
ATOM 4396 C CA . LEU A 1 578 ? 20.037 -7.890 55.250 1.00 80.81 578 LEU A CA 1
ATOM 4397 C C . LEU A 1 578 ? 20.321 -7.698 56.746 1.00 80.81 578 LEU A C 1
ATOM 4399 O O . LEU A 1 578 ? 20.364 -8.666 57.505 1.00 80.81 578 LEU A O 1
ATOM 4403 N N . LEU A 1 579 ? 20.496 -6.454 57.186 1.00 78.25 579 LEU A N 1
ATOM 4404 C CA . LEU A 1 579 ? 20.480 -6.131 58.612 1.00 78.25 579 LEU A CA 1
ATOM 4405 C C . LEU A 1 579 ? 19.022 -6.173 59.090 1.00 78.25 579 LEU A C 1
ATOM 4407 O O . LEU A 1 579 ? 18.194 -5.375 58.648 1.00 78.25 579 LEU A O 1
ATOM 4411 N N . VAL A 1 580 ? 18.695 -7.146 59.937 1.00 78.19 580 VAL A N 1
ATOM 4412 C CA . VAL A 1 580 ? 17.311 -7.515 60.283 1.00 78.19 580 VAL A CA 1
ATOM 4413 C C . VAL A 1 580 ? 16.910 -7.149 61.706 1.00 78.19 580 VAL A C 1
ATOM 4415 O O . VAL A 1 580 ? 15.760 -7.345 62.081 1.00 78.19 580 VAL A O 1
ATOM 4418 N N . GLU A 1 581 ? 17.824 -6.595 62.496 1.00 76.75 581 GLU A N 1
ATOM 4419 C CA . GLU A 1 581 ? 17.647 -6.260 63.910 1.00 76.75 581 GLU A CA 1
ATOM 4420 C C . GLU A 1 581 ? 16.427 -5.355 64.139 1.00 76.75 581 GLU A C 1
ATOM 4422 O O . GLU A 1 581 ? 15.649 -5.597 65.063 1.00 76.75 581 GLU A O 1
ATOM 4427 N N . ASP A 1 582 ? 16.208 -4.379 63.250 1.00 74.19 582 ASP A N 1
ATOM 4428 C CA . ASP A 1 582 ? 15.022 -3.513 63.245 1.00 74.19 582 ASP A CA 1
ATOM 4429 C C . ASP A 1 582 ? 13.725 -4.337 63.120 1.00 74.19 582 ASP A C 1
ATOM 4431 O O . ASP A 1 582 ? 12.770 -4.144 63.871 1.00 74.19 582 ASP A O 1
ATOM 4435 N N . ILE A 1 583 ? 13.696 -5.281 62.175 1.00 75.50 583 ILE A N 1
ATOM 4436 C CA . ILE A 1 583 ? 12.516 -6.093 61.847 1.00 75.50 583 ILE A CA 1
ATOM 4437 C C . ILE A 1 583 ? 12.265 -7.127 62.949 1.00 75.50 583 ILE A C 1
ATOM 4439 O O . ILE A 1 583 ? 11.135 -7.274 63.413 1.00 75.50 583 ILE A O 1
ATOM 4443 N N . ALA A 1 584 ? 13.317 -7.805 63.406 1.00 79.75 584 ALA A N 1
ATOM 4444 C CA . ALA A 1 584 ? 13.251 -8.797 64.470 1.00 79.75 584 ALA A CA 1
ATOM 4445 C C . ALA A 1 584 ? 12.796 -8.170 65.797 1.00 79.75 584 ALA A C 1
ATOM 4447 O O . ALA A 1 584 ? 11.967 -8.749 66.491 1.00 79.75 584 ALA A O 1
ATOM 4448 N N . SER A 1 585 ? 13.270 -6.963 66.130 1.00 78.25 585 SER A N 1
ATOM 4449 C CA . SER A 1 585 ? 12.845 -6.223 67.327 1.00 78.25 585 SER A CA 1
ATOM 4450 C C . SER A 1 585 ? 11.357 -5.858 67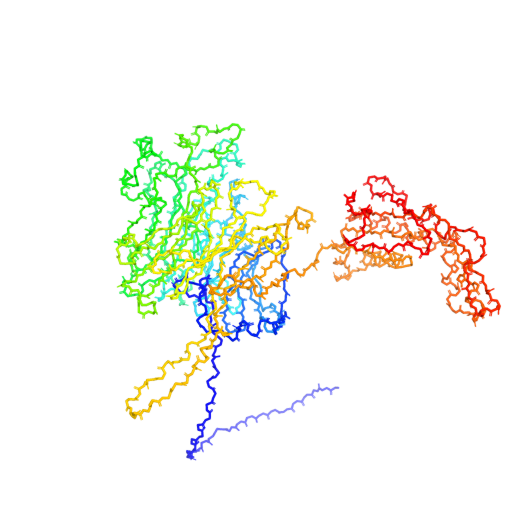.293 1.00 78.25 585 SER A C 1
ATOM 4452 O O . SER A 1 585 ? 10.655 -6.023 68.292 1.00 78.25 585 SER A O 1
ATOM 4454 N N . ILE A 1 586 ? 10.848 -5.416 66.135 1.00 80.19 586 ILE A N 1
ATOM 4455 C CA . ILE A 1 586 ? 9.418 -5.126 65.946 1.00 80.19 586 ILE A CA 1
ATOM 4456 C C . ILE A 1 586 ? 8.582 -6.401 66.100 1.00 80.19 586 ILE A C 1
ATOM 4458 O O . ILE A 1 586 ? 7.596 -6.401 66.835 1.00 80.19 586 ILE A O 1
ATOM 4462 N N . LEU A 1 587 ? 8.978 -7.490 65.434 1.00 80.69 587 LEU A N 1
ATOM 4463 C CA . LEU A 1 587 ? 8.246 -8.756 65.486 1.00 80.69 587 LEU A CA 1
ATOM 4464 C C . LEU A 1 587 ? 8.250 -9.358 66.893 1.00 80.69 587 LEU A C 1
ATOM 4466 O O . LEU A 1 587 ? 7.183 -9.707 67.381 1.00 80.69 587 LEU A O 1
ATOM 4470 N N . ASN A 1 588 ? 9.398 -9.377 67.576 1.00 80.62 588 ASN A N 1
ATOM 4471 C CA . ASN A 1 588 ? 9.511 -9.862 68.954 1.00 80.62 588 ASN A CA 1
ATOM 4472 C C . ASN A 1 588 ? 8.670 -9.049 69.946 1.00 80.62 588 ASN A C 1
ATOM 4474 O O . ASN A 1 588 ? 8.180 -9.601 70.929 1.00 80.62 588 ASN A O 1
ATOM 4478 N N . LYS A 1 589 ? 8.495 -7.741 69.709 1.00 80.06 589 LYS A N 1
ATOM 4479 C CA . LYS A 1 589 ? 7.619 -6.898 70.534 1.00 80.06 589 LYS A CA 1
ATOM 4480 C C . LYS A 1 589 ? 6.133 -7.178 70.285 1.00 80.06 589 LYS A C 1
ATOM 4482 O O . LYS A 1 589 ? 5.341 -7.033 71.212 1.00 80.06 589 LYS A O 1
ATOM 4487 N N . LEU A 1 590 ? 5.755 -7.544 69.058 1.00 81.19 590 LEU A N 1
ATOM 4488 C CA . LEU A 1 590 ? 4.380 -7.916 68.708 1.00 81.19 590 LEU A CA 1
ATOM 4489 C C . LEU A 1 590 ? 4.017 -9.303 69.249 1.00 81.19 590 LEU A C 1
ATOM 4491 O O . LEU A 1 590 ? 2.975 -9.459 69.879 1.00 81.19 590 LEU A O 1
ATOM 4495 N N . ASP A 1 591 ? 4.876 -10.289 68.998 1.00 81.94 591 ASP A N 1
ATOM 4496 C CA . ASP A 1 591 ? 4.768 -11.662 69.486 1.00 81.94 591 ASP A CA 1
ATOM 4497 C C . ASP A 1 591 ? 6.171 -12.311 69.482 1.00 81.94 591 ASP A C 1
ATOM 4499 O O . ASP A 1 591 ? 6.766 -12.473 68.413 1.00 81.94 591 ASP A O 1
ATOM 4503 N N . PRO A 1 592 ? 6.720 -12.721 70.639 1.00 81.69 592 PRO A N 1
ATOM 4504 C CA . PRO A 1 592 ? 8.014 -13.404 70.712 1.00 81.69 592 PRO A CA 1
ATOM 4505 C C . PRO A 1 592 ? 8.100 -14.712 69.907 1.00 81.69 592 PRO A C 1
ATOM 4507 O O . PRO A 1 592 ? 9.201 -15.157 69.603 1.00 81.69 592 PRO A O 1
ATOM 4510 N N . ASN A 1 593 ? 6.963 -15.325 69.556 1.00 81.75 593 ASN A N 1
ATOM 4511 C CA . ASN A 1 593 ? 6.889 -16.535 68.732 1.00 81.75 593 ASN A CA 1
ATOM 4512 C C . ASN A 1 593 ? 6.324 -16.254 67.330 1.00 81.75 593 ASN A C 1
ATOM 4514 O O . ASN A 1 593 ? 5.784 -17.155 66.682 1.00 81.75 593 ASN A O 1
ATOM 4518 N N . HIS A 1 594 ? 6.417 -15.010 66.850 1.00 83.19 594 HIS A N 1
ATOM 4519 C CA . HIS A 1 594 ? 5.817 -14.624 65.580 1.00 83.19 594 HIS A CA 1
ATOM 4520 C C . HIS A 1 594 ? 6.315 -15.532 64.432 1.00 83.19 594 HIS A C 1
ATOM 4522 O O . HIS A 1 594 ? 7.519 -15.579 64.170 1.00 83.19 594 HIS A O 1
ATOM 4528 N N . PRO A 1 595 ? 5.429 -16.152 63.625 1.00 75.44 595 PRO A N 1
ATOM 4529 C CA . PRO A 1 595 ? 5.791 -17.149 62.599 1.00 75.44 595 PRO A CA 1
ATOM 4530 C C . PRO A 1 595 ? 6.626 -16.602 61.424 1.00 75.44 595 PRO A C 1
ATOM 4532 O O . PRO A 1 595 ? 6.957 -17.324 60.491 1.00 75.44 595 PRO A O 1
ATOM 4535 N N . ARG A 1 596 ? 6.945 -15.303 61.437 1.00 76.00 596 ARG A N 1
ATOM 4536 C CA . ARG A 1 596 ? 7.806 -14.640 60.441 1.00 76.00 596 ARG A CA 1
ATOM 4537 C C . ARG A 1 596 ? 9.233 -14.427 60.945 1.00 76.00 596 ARG A C 1
ATOM 4539 O O . ARG A 1 596 ? 10.062 -14.002 60.150 1.00 76.00 596 ARG A O 1
ATOM 4546 N N . LEU A 1 597 ? 9.518 -14.701 62.222 1.00 77.00 597 LEU A N 1
ATOM 4547 C CA . LEU A 1 597 ? 10.868 -14.591 62.776 1.00 77.00 597 LEU A CA 1
ATOM 4548 C C . LEU A 1 597 ? 11.827 -15.528 62.039 1.00 77.00 597 LEU A C 1
ATOM 4550 O O . LEU A 1 597 ? 12.859 -15.062 61.579 1.00 77.00 597 LEU A O 1
ATOM 4554 N N . ASP A 1 598 ? 11.426 -16.774 61.775 1.00 77.94 598 ASP A N 1
ATOM 4555 C CA . ASP A 1 598 ? 12.241 -17.734 61.015 1.00 77.94 598 ASP A CA 1
ATOM 4556 C C . ASP A 1 598 ? 12.604 -17.230 59.606 1.00 77.94 598 ASP A C 1
ATOM 4558 O O . ASP A 1 598 ? 13.731 -17.402 59.145 1.00 77.94 598 ASP A O 1
ATOM 4562 N N . LEU A 1 599 ? 11.670 -16.554 58.924 1.00 73.56 599 LEU A N 1
ATOM 4563 C CA . LEU A 1 599 ? 11.914 -15.958 57.605 1.00 73.56 599 LEU A CA 1
ATOM 4564 C C . LEU A 1 599 ? 12.883 -14.771 57.684 1.00 73.56 599 LEU A C 1
ATOM 4566 O O . LEU A 1 599 ? 13.713 -14.581 56.799 1.00 73.56 599 LEU A O 1
ATOM 4570 N N . VAL A 1 600 ? 12.770 -13.960 58.734 1.00 77.62 600 VAL A N 1
ATOM 4571 C CA . VAL A 1 600 ? 13.656 -12.815 58.973 1.00 77.62 600 VAL A CA 1
ATOM 4572 C C . VAL A 1 600 ? 15.063 -13.290 59.342 1.00 77.62 600 VAL A C 1
ATOM 4574 O O . VAL A 1 600 ? 16.044 -12.720 58.871 1.00 77.62 600 VAL A O 1
ATOM 4577 N N . GLU A 1 601 ? 15.182 -14.375 60.102 1.00 79.25 601 GLU A N 1
ATOM 4578 C CA . GLU A 1 601 ? 16.462 -14.996 60.448 1.00 79.25 601 GLU A CA 1
ATOM 4579 C C . GLU A 1 601 ? 17.186 -15.556 59.211 1.00 79.25 601 GLU A C 1
ATOM 4581 O O . GLU A 1 601 ? 18.401 -15.400 59.083 1.00 79.25 601 GLU A O 1
ATOM 4586 N N . GLN A 1 602 ? 16.451 -16.086 58.227 1.00 79.94 602 GLN A N 1
ATOM 4587 C CA . GLN A 1 602 ? 17.011 -16.519 56.936 1.00 79.94 602 GLN A CA 1
ATOM 4588 C C . GLN A 1 602 ? 17.572 -15.377 56.074 1.00 79.94 602 GLN A C 1
ATOM 4590 O O . GLN A 1 602 ? 18.206 -15.646 55.055 1.00 79.94 602 GLN A O 1
ATOM 4595 N N . LEU A 1 603 ? 17.371 -14.112 56.448 1.00 77.62 603 LEU A N 1
ATOM 4596 C CA . LEU A 1 603 ? 17.940 -12.961 55.746 1.00 77.62 603 LEU A CA 1
ATOM 4597 C C . LEU A 1 603 ? 19.249 -12.454 56.368 1.00 77.62 603 LEU A C 1
ATOM 4599 O O . LEU A 1 603 ? 19.844 -11.518 55.836 1.00 77.62 603 LEU A O 1
ATOM 4603 N N . ARG A 1 604 ? 19.715 -13.043 57.475 1.00 82.75 604 ARG A N 1
ATOM 4604 C CA . ARG A 1 604 ? 20.978 -12.655 58.119 1.00 82.75 604 ARG A CA 1
ATOM 4605 C C . ARG A 1 604 ? 22.203 -13.016 57.276 1.00 82.75 604 ARG A C 1
ATOM 4607 O O . ARG A 1 604 ? 22.143 -13.816 56.345 1.00 82.75 604 ARG A O 1
ATOM 4614 N N . CYS A 1 605 ? 23.345 -12.439 57.654 1.00 75.25 605 CYS A N 1
ATOM 4615 C CA . CYS A 1 605 ? 24.655 -12.844 57.142 1.00 75.25 605 CYS A CA 1
ATOM 4616 C C . CYS A 1 605 ? 24.869 -14.361 57.280 1.00 75.25 605 CYS A C 1
ATOM 4618 O O . CYS A 1 605 ? 24.523 -14.935 58.312 1.00 75.25 605 CYS A O 1
ATOM 4620 N N . ASN A 1 606 ? 25.515 -14.970 56.279 1.00 74.44 606 ASN A N 1
ATOM 4621 C CA . ASN A 1 606 ? 25.795 -16.412 56.180 1.00 74.44 606 ASN A CA 1
ATOM 4622 C C . ASN A 1 606 ? 24.538 -17.290 56.026 1.00 74.44 606 ASN A C 1
ATOM 4624 O O . ASN A 1 606 ? 24.523 -18.450 56.441 1.00 74.44 606 ASN A O 1
ATOM 4628 N N . SER A 1 607 ? 23.467 -16.742 55.447 1.00 81.75 607 SER A N 1
ATOM 4629 C CA . SER A 1 607 ? 22.284 -17.526 55.105 1.00 81.75 607 SER A CA 1
ATOM 4630 C C . SER A 1 607 ? 22.571 -18.476 53.941 1.00 81.75 607 SER A C 1
ATOM 4632 O O . SER A 1 607 ? 22.707 -18.050 52.793 1.00 81.75 607 SER A O 1
ATOM 4634 N N . LEU A 1 608 ? 22.570 -19.780 54.231 1.00 78.56 608 LEU A N 1
ATOM 4635 C CA . LEU A 1 608 ? 22.681 -20.834 53.215 1.00 78.56 608 LEU A CA 1
ATOM 4636 C C . LEU A 1 608 ? 21.562 -20.747 52.163 1.00 78.56 608 LEU A C 1
ATOM 4638 O O . LEU A 1 608 ? 21.774 -21.101 51.006 1.00 78.56 608 LEU A O 1
ATOM 4642 N N . ALA A 1 609 ? 20.380 -20.255 52.549 1.00 78.00 609 ALA A N 1
ATOM 4643 C CA . ALA A 1 609 ? 19.255 -20.084 51.635 1.00 78.00 609 ALA A CA 1
ATOM 4644 C C . ALA A 1 609 ? 19.523 -18.975 50.603 1.00 78.00 609 ALA A C 1
ATOM 4646 O O . ALA A 1 609 ? 19.265 -19.168 49.415 1.00 78.00 609 ALA A O 1
ATOM 4647 N N . LEU A 1 610 ? 20.083 -17.841 51.040 1.00 81.50 610 LEU A N 1
ATOM 4648 C CA . LEU A 1 610 ? 20.444 -16.739 50.145 1.00 81.50 610 LEU A CA 1
ATOM 4649 C C . LEU A 1 610 ? 21.624 -17.106 49.235 1.00 81.50 610 LEU A C 1
ATOM 4651 O O . LEU A 1 610 ? 21.589 -16.817 48.040 1.00 81.50 610 LEU A O 1
ATOM 4655 N N . GLU A 1 611 ? 22.638 -17.793 49.768 1.00 83.06 611 GLU A N 1
ATOM 4656 C CA . GLU A 1 611 ? 23.790 -18.255 48.981 1.00 83.06 611 GLU A CA 1
ATOM 4657 C C . GLU A 1 611 ? 23.398 -19.277 47.906 1.00 83.06 611 GLU A C 1
ATOM 4659 O O . GLU A 1 611 ? 23.839 -19.160 46.757 1.00 83.06 611 GLU A O 1
ATOM 4664 N N . GLY A 1 612 ? 22.540 -20.243 48.254 1.00 82.50 612 GLY A N 1
ATOM 4665 C CA . GLY A 1 612 ? 22.002 -21.212 47.299 1.00 82.50 612 GLY A CA 1
ATOM 4666 C C . GLY A 1 612 ? 21.201 -20.521 46.199 1.00 82.50 612 GLY A C 1
ATOM 4667 O O . GLY A 1 612 ? 21.487 -20.697 45.018 1.00 82.50 612 GLY A O 1
ATOM 4668 N N . GLN A 1 613 ? 20.285 -19.628 46.579 1.00 83.44 613 GLN A N 1
ATOM 4669 C CA . GLN A 1 613 ? 19.474 -18.881 45.622 1.00 83.44 613 GLN A CA 1
ATOM 4670 C C . GLN A 1 613 ? 20.316 -18.004 44.680 1.00 83.44 613 GLN A C 1
ATOM 4672 O O . GLN A 1 613 ? 20.044 -17.945 43.482 1.00 83.44 613 GLN A O 1
ATOM 4677 N N . LEU A 1 614 ? 21.333 -17.309 45.197 1.00 86.88 614 LEU A N 1
ATOM 4678 C CA . LEU A 1 614 ? 22.237 -16.503 44.376 1.00 86.88 614 LEU A CA 1
ATOM 4679 C C . LEU A 1 614 ? 23.003 -17.371 43.368 1.00 86.88 614 LEU A C 1
ATOM 4681 O O . LEU A 1 614 ? 23.207 -16.957 42.227 1.00 86.88 614 LEU A O 1
ATOM 4685 N N . THR A 1 615 ? 23.422 -18.564 43.786 1.00 87.25 615 THR A N 1
ATOM 4686 C CA . THR A 1 615 ? 24.127 -19.522 42.927 1.00 87.25 615 THR A CA 1
ATOM 4687 C C . THR A 1 615 ? 23.217 -20.033 41.813 1.00 87.25 615 THR A C 1
ATOM 4689 O O . THR A 1 615 ? 23.588 -19.964 40.642 1.00 87.25 615 THR A O 1
ATOM 4692 N N . ASP A 1 616 ? 21.999 -20.451 42.150 1.00 86.38 616 ASP A N 1
ATOM 4693 C CA . ASP A 1 616 ? 21.021 -20.934 41.173 1.00 86.38 616 ASP A CA 1
ATOM 4694 C C . ASP A 1 616 ? 20.632 -19.842 40.174 1.00 86.38 616 ASP A C 1
ATOM 4696 O O . ASP A 1 616 ? 20.573 -20.086 38.969 1.00 86.38 616 ASP A O 1
ATOM 4700 N N . PHE A 1 617 ? 20.446 -18.605 40.644 1.00 86.44 617 PHE A N 1
ATOM 4701 C CA . PHE A 1 617 ? 20.138 -17.480 39.766 1.00 86.44 617 PHE A CA 1
ATOM 4702 C C . PHE A 1 617 ? 21.260 -17.224 38.754 1.00 86.44 617 PHE A C 1
ATOM 4704 O O . PHE A 1 617 ? 20.984 -16.991 37.580 1.00 86.44 617 PHE A O 1
ATOM 4711 N N . LYS A 1 618 ? 22.528 -17.302 39.178 1.00 86.19 618 LYS A N 1
ATOM 4712 C CA . LYS A 1 618 ? 23.673 -17.162 38.265 1.00 86.19 618 LYS A CA 1
ATOM 4713 C C . LYS A 1 618 ? 23.689 -18.250 37.190 1.00 86.19 618 LYS A C 1
ATOM 4715 O O . LYS A 1 618 ? 24.036 -17.956 36.050 1.00 86.19 618 LYS A O 1
ATOM 4720 N N . ASN A 1 619 ? 23.270 -19.471 37.520 1.00 82.88 619 ASN A N 1
ATOM 4721 C CA . ASN A 1 619 ? 23.162 -20.560 36.547 1.00 82.88 619 ASN A CA 1
ATOM 4722 C C . ASN A 1 619 ? 22.056 -20.296 35.510 1.00 82.88 619 ASN A C 1
ATOM 4724 O O . ASN A 1 619 ? 22.280 -20.478 34.314 1.00 82.88 619 ASN A O 1
ATOM 4728 N N . VAL A 1 620 ? 20.892 -19.800 35.946 1.00 79.62 620 VAL A N 1
ATOM 4729 C CA . VAL A 1 620 ? 19.806 -19.392 35.034 1.00 79.62 620 VAL A CA 1
ATOM 4730 C C . VAL A 1 620 ? 20.256 -18.231 34.150 1.00 79.62 620 VAL A C 1
ATOM 4732 O O . VAL A 1 620 ? 20.082 -18.271 32.937 1.00 79.62 620 VAL A O 1
ATOM 4735 N N . TYR A 1 621 ? 20.901 -17.222 34.734 1.00 75.75 621 TYR A N 1
ATOM 4736 C CA . TYR A 1 621 ? 21.464 -16.095 33.996 1.00 75.75 621 TYR A CA 1
ATOM 4737 C C . TYR A 1 621 ? 22.402 -16.544 32.866 1.00 75.75 621 TYR A C 1
ATOM 4739 O O . TYR A 1 621 ? 22.267 -16.059 31.748 1.00 75.75 621 TYR A O 1
ATOM 4747 N N . HIS A 1 622 ? 23.312 -17.489 33.120 1.00 72.56 622 HIS A N 1
ATOM 4748 C CA . HIS A 1 622 ? 24.235 -17.988 32.093 1.00 72.56 622 HIS A CA 1
ATOM 4749 C C . HIS A 1 622 ? 23.533 -18.645 30.899 1.00 72.56 622 HIS A C 1
ATOM 4751 O O . HIS A 1 622 ? 24.116 -18.717 29.823 1.00 72.56 622 HIS A O 1
ATOM 4757 N N . THR A 1 623 ? 22.301 -19.115 31.083 1.00 74.75 623 THR A N 1
ATOM 4758 C CA . THR A 1 623 ? 21.519 -19.768 30.029 1.00 74.75 623 THR A CA 1
ATOM 4759 C C . THR A 1 623 ? 20.820 -18.752 29.120 1.00 74.75 623 THR A C 1
ATOM 4761 O O . THR A 1 623 ? 20.671 -19.009 27.928 1.00 74.75 623 THR A O 1
ATOM 4764 N N . TYR A 1 624 ? 20.423 -17.592 29.658 1.00 71.12 624 TYR A N 1
ATOM 4765 C CA . TYR A 1 624 ? 19.569 -16.615 28.960 1.00 71.12 624 TYR A CA 1
ATOM 4766 C C . TYR A 1 624 ? 20.194 -15.223 28.767 1.00 71.12 624 TYR A C 1
ATOM 4768 O O . TYR A 1 624 ? 19.593 -14.373 28.120 1.00 71.12 624 TYR A O 1
ATOM 4776 N N . GLU A 1 625 ? 21.384 -14.977 29.319 1.00 72.38 625 GLU A N 1
ATOM 4777 C CA . GLU A 1 625 ? 22.180 -13.751 29.142 1.00 72.38 625 GLU A CA 1
ATOM 4778 C C . GLU A 1 625 ? 21.431 -12.431 29.433 1.00 72.38 625 GLU A C 1
ATOM 4780 O O . GLU A 1 625 ? 21.603 -11.428 28.736 1.00 72.38 625 GLU A O 1
ATOM 4785 N N . TYR A 1 626 ? 20.613 -12.398 30.493 1.00 77.62 626 TYR A N 1
ATOM 4786 C CA . TYR A 1 626 ? 19.835 -11.208 30.869 1.00 77.62 626 TYR A CA 1
ATOM 4787 C C . TYR A 1 626 ? 20.691 -9.939 31.025 1.00 77.62 626 TYR A C 1
ATOM 4789 O O . TYR A 1 626 ? 21.803 -9.973 31.545 1.00 77.62 626 TYR A O 1
ATOM 4797 N N . LYS A 1 627 ? 20.157 -8.763 30.691 1.00 79.44 627 LYS A N 1
ATOM 4798 C CA . LYS A 1 627 ? 20.805 -7.488 31.046 1.00 79.44 627 LYS A CA 1
ATOM 4799 C C . LYS A 1 627 ? 20.591 -7.188 32.528 1.00 79.44 627 LYS A C 1
ATOM 4801 O O . LYS A 1 627 ? 19.464 -6.947 32.946 1.00 79.44 627 LYS A O 1
ATOM 4806 N N . ILE A 1 628 ? 21.648 -7.201 33.337 1.00 82.56 628 ILE A N 1
ATOM 4807 C CA . ILE A 1 628 ? 21.538 -6.969 34.784 1.00 82.56 628 ILE A CA 1
ATOM 4808 C C . ILE A 1 628 ? 22.085 -5.595 35.142 1.00 82.56 628 ILE A C 1
ATOM 4810 O O . ILE A 1 628 ? 23.207 -5.275 34.781 1.00 82.56 628 ILE A O 1
ATOM 4814 N N . VAL A 1 629 ? 21.336 -4.819 35.924 1.00 83.31 629 VAL A N 1
ATOM 4815 C CA . VAL A 1 629 ? 21.836 -3.586 36.546 1.00 83.31 629 VAL A CA 1
ATOM 4816 C C . VAL A 1 629 ? 21.623 -3.678 38.050 1.00 83.31 629 VAL A C 1
ATOM 4818 O O . VAL A 1 629 ? 20.496 -3.862 38.512 1.00 83.31 629 VAL A O 1
ATOM 4821 N N . SER A 1 630 ? 22.695 -3.535 38.824 1.00 84.69 630 SER A N 1
ATOM 4822 C CA . SER A 1 630 ? 22.644 -3.632 40.283 1.00 84.69 630 SER A CA 1
ATOM 4823 C C . SER A 1 630 ? 22.934 -2.286 40.925 1.00 84.69 630 SER A C 1
ATOM 4825 O O . SER A 1 630 ? 23.954 -1.652 40.659 1.00 84.69 630 SER A O 1
ATOM 4827 N N . PHE A 1 631 ? 22.051 -1.868 41.823 1.00 83.44 631 PHE A N 1
ATOM 4828 C CA . PHE A 1 631 ? 22.139 -0.608 42.545 1.00 83.44 631 PHE A CA 1
ATOM 4829 C C . PHE A 1 631 ? 22.564 -0.862 43.989 1.00 83.44 631 PHE A C 1
ATOM 4831 O O . PHE A 1 631 ? 22.074 -1.789 44.635 1.00 83.44 631 PHE A O 1
ATOM 4838 N N . PHE A 1 632 ? 23.428 -0.012 44.539 1.00 81.81 632 PHE A N 1
ATOM 4839 C CA . PHE A 1 632 ? 23.823 -0.086 45.948 1.00 81.81 632 PHE A CA 1
ATOM 4840 C C . PHE A 1 632 ? 23.794 1.292 46.613 1.00 81.81 632 PHE A C 1
ATOM 4842 O O . PHE A 1 632 ? 24.156 2.296 46.009 1.00 81.81 632 PHE A O 1
ATOM 4849 N N . GLU A 1 633 ? 23.348 1.338 47.869 1.00 77.81 633 GLU A N 1
ATOM 4850 C CA . GLU A 1 633 ? 23.301 2.568 48.673 1.00 77.81 633 GLU A CA 1
ATOM 4851 C C . GLU A 1 633 ? 24.707 3.046 49.046 1.00 77.81 633 GLU A C 1
ATOM 4853 O O . GLU A 1 633 ? 25.573 2.235 49.395 1.00 77.81 633 GLU A O 1
ATOM 4858 N N . THR A 1 634 ? 24.910 4.365 49.048 1.00 80.81 634 THR A N 1
ATOM 4859 C CA . THR A 1 634 ? 26.132 4.996 49.571 1.00 80.81 634 THR A CA 1
ATOM 4860 C C . THR A 1 634 ? 25.919 5.717 50.904 1.00 80.81 634 THR A C 1
ATOM 4862 O O . THR A 1 634 ? 26.897 5.916 51.625 1.00 80.81 634 THR A O 1
ATOM 4865 N N . GLN A 1 635 ? 24.678 6.061 51.280 1.00 81.31 635 GLN A N 1
ATOM 4866 C CA . GLN A 1 635 ? 24.385 6.731 52.552 1.00 81.31 635 GLN A CA 1
ATOM 4867 C C . GLN A 1 635 ? 23.799 5.778 53.602 1.00 81.31 635 GLN A C 1
ATOM 4869 O O . GLN A 1 635 ? 23.079 4.826 53.300 1.00 81.31 635 GLN A O 1
ATOM 4874 N N . GLN A 1 636 ? 24.105 6.043 54.873 1.00 81.38 636 GLN A N 1
ATOM 4875 C CA . GLN A 1 636 ? 23.612 5.259 56.004 1.00 81.38 636 GLN A CA 1
ATOM 4876 C C . GLN A 1 636 ? 22.281 5.813 56.517 1.00 81.38 636 GLN A C 1
ATOM 4878 O O . GLN A 1 636 ? 22.121 7.021 56.665 1.00 81.38 636 GLN A O 1
ATOM 4883 N N . THR A 1 637 ? 21.358 4.924 56.876 1.00 80.19 637 THR A N 1
ATOM 4884 C CA . THR A 1 637 ? 20.125 5.292 57.584 1.00 80.19 637 THR A CA 1
ATOM 4885 C C . THR A 1 637 ? 20.282 5.044 59.083 1.00 80.19 637 THR A C 1
ATOM 4887 O O . THR A 1 637 ? 21.169 4.307 59.503 1.00 80.19 637 THR A O 1
ATOM 4890 N N . ARG A 1 638 ? 19.423 5.617 59.928 1.00 80.44 638 ARG A N 1
ATOM 4891 C CA . ARG A 1 638 ? 19.450 5.341 61.378 1.00 80.44 638 ARG A CA 1
ATOM 4892 C C . ARG A 1 638 ? 18.607 4.117 61.745 1.00 80.44 638 ARG A C 1
ATOM 4894 O O . ARG A 1 638 ? 17.505 3.952 61.220 1.00 80.44 638 ARG A O 1
ATOM 4901 N N . VAL A 1 639 ? 19.097 3.310 62.688 1.00 79.56 639 VAL A N 1
ATOM 4902 C CA . VAL A 1 639 ? 18.390 2.158 63.293 1.00 79.56 639 VAL A CA 1
ATOM 4903 C C . VAL A 1 639 ? 17.044 2.598 63.891 1.00 79.56 639 VAL A C 1
ATOM 4905 O O . VAL A 1 639 ? 16.946 3.677 64.494 1.00 79.56 639 VAL A O 1
ATOM 4908 N N . LEU A 1 640 ? 16.007 1.768 63.745 1.00 78.50 640 LEU A N 1
ATOM 4909 C CA . LEU A 1 640 ? 14.701 1.988 64.371 1.00 78.50 640 LEU A CA 1
ATOM 4910 C C . LEU A 1 640 ? 14.782 1.707 65.875 1.00 78.50 640 LEU A C 1
ATOM 4912 O O . LEU A 1 640 ? 15.076 0.599 66.315 1.00 78.50 640 LEU A O 1
ATOM 4916 N N . LYS A 1 641 ? 14.458 2.713 66.688 1.00 82.38 641 LYS A N 1
ATOM 4917 C CA . LYS A 1 641 ? 14.285 2.575 68.135 1.00 82.38 641 LYS A CA 1
ATOM 4918 C C . LYS A 1 641 ? 12.849 2.907 68.509 1.00 82.38 641 LYS A C 1
ATOM 4920 O O . LYS A 1 641 ? 12.233 3.797 67.924 1.00 82.38 641 LYS A O 1
ATOM 4925 N N . TRP A 1 642 ? 12.312 2.170 69.473 1.00 81.44 642 TRP A N 1
ATOM 4926 C CA . TRP A 1 642 ? 11.010 2.484 70.045 1.00 81.44 642 TRP A CA 1
ATOM 4927 C C . TRP A 1 642 ? 11.101 3.797 70.827 1.00 81.44 642 TRP A C 1
ATOM 4929 O O . TRP A 1 642 ? 11.940 3.931 71.716 1.00 81.44 642 TRP A O 1
ATOM 4939 N N . ASP A 1 643 ? 10.255 4.762 70.481 1.00 82.81 643 ASP A N 1
ATOM 4940 C CA . ASP A 1 643 ? 10.096 6.008 71.221 1.00 82.81 643 ASP A CA 1
ATOM 4941 C C . ASP A 1 643 ? 8.870 5.887 72.133 1.00 82.81 643 ASP A C 1
ATOM 4943 O O . ASP A 1 643 ? 7.728 5.943 71.672 1.00 82.81 643 ASP A O 1
ATOM 4947 N N . GLU A 1 644 ? 9.121 5.738 73.436 1.00 82.50 644 GLU A N 1
ATOM 4948 C CA . GLU A 1 644 ? 8.082 5.615 74.469 1.00 82.50 644 GLU A CA 1
ATOM 4949 C C . GLU A 1 644 ? 7.146 6.829 74.519 1.00 82.50 644 GLU A C 1
ATOM 4951 O O . GLU A 1 644 ? 5.977 6.696 74.875 1.00 82.50 644 GLU A O 1
ATOM 4956 N N . THR A 1 645 ? 7.624 8.011 74.116 1.00 81.44 645 THR A N 1
ATOM 4957 C CA . THR A 1 645 ? 6.840 9.254 74.173 1.00 81.44 645 THR A CA 1
ATOM 4958 C C . THR A 1 645 ? 5.780 9.298 73.080 1.00 81.44 645 THR A C 1
ATOM 4960 O O . THR A 1 645 ? 4.665 9.759 73.304 1.00 81.44 645 THR A O 1
ATOM 4963 N N . SER A 1 646 ? 6.127 8.832 71.879 1.00 80.25 646 SER A N 1
ATOM 4964 C CA . SER A 1 646 ? 5.216 8.823 70.728 1.00 80.25 646 SER A CA 1
ATOM 4965 C C . SER A 1 646 ? 4.536 7.476 70.497 1.00 80.25 646 SER A C 1
ATOM 4967 O O . SER A 1 646 ? 3.775 7.353 69.541 1.00 80.25 646 SER A O 1
ATOM 4969 N N . GLN A 1 647 ? 4.830 6.476 71.337 1.00 81.06 647 GLN A N 1
ATOM 4970 C CA . GLN A 1 647 ? 4.404 5.083 71.172 1.00 81.06 647 GLN A CA 1
ATOM 4971 C C . GLN A 1 647 ? 4.612 4.564 69.740 1.00 81.06 647 GLN A C 1
ATOM 4973 O O . GLN A 1 647 ? 3.765 3.875 69.172 1.00 81.06 647 GLN A O 1
ATOM 4978 N N . SER A 1 648 ? 5.739 4.932 69.127 1.00 77.12 648 SER A N 1
ATOM 4979 C CA . SER A 1 648 ? 6.047 4.585 67.740 1.00 77.12 648 SER A CA 1
ATOM 4980 C C . SER A 1 648 ? 7.538 4.325 67.553 1.00 77.12 648 SER A C 1
ATOM 4982 O O . SER A 1 648 ? 8.374 4.828 68.303 1.00 77.12 648 SER A O 1
ATOM 4984 N N . TYR A 1 649 ? 7.897 3.523 66.551 1.00 75.31 649 TYR A N 1
ATOM 4985 C CA . TYR A 1 649 ? 9.299 3.346 66.176 1.00 75.31 649 TYR A CA 1
ATOM 4986 C C . TYR A 1 649 ? 9.784 4.545 65.357 1.00 75.31 649 TYR A C 1
ATOM 4988 O O . TYR A 1 649 ? 9.158 4.924 64.368 1.00 75.31 649 TYR A O 1
ATOM 4996 N N . LYS A 1 650 ? 10.932 5.112 65.737 1.00 77.44 650 LYS A N 1
ATOM 4997 C CA . LYS A 1 650 ? 11.593 6.211 65.025 1.00 77.44 650 LYS A CA 1
ATOM 4998 C C . LYS A 1 650 ? 13.040 5.858 64.703 1.00 77.44 650 LYS A C 1
ATOM 5000 O O . LYS A 1 650 ? 13.710 5.171 65.469 1.00 77.44 650 LYS A O 1
ATOM 5005 N N . ARG A 1 651 ? 13.547 6.360 63.575 1.00 74.81 651 ARG A N 1
ATOM 5006 C CA . ARG A 1 651 ? 14.949 6.203 63.152 1.00 74.81 651 ARG A CA 1
ATOM 5007 C C . ARG A 1 651 ? 15.881 7.133 63.941 1.00 74.81 651 ARG A C 1
ATOM 5009 O O . ARG A 1 651 ? 16.410 8.102 63.409 1.00 74.81 651 ARG A O 1
ATOM 5016 N N . THR A 1 652 ? 16.038 6.874 65.236 1.00 81.44 652 THR A N 1
ATOM 5017 C CA . THR A 1 652 ? 16.847 7.688 66.167 1.00 81.44 652 THR A CA 1
ATOM 5018 C C . THR A 1 652 ? 18.097 6.968 66.670 1.00 81.44 652 THR A C 1
ATOM 5020 O O . THR A 1 652 ? 18.869 7.544 67.434 1.00 81.44 652 THR A O 1
ATOM 5023 N N . GLY A 1 653 ? 18.312 5.714 66.264 1.00 79.50 653 GLY A N 1
ATOM 5024 C CA . GLY A 1 653 ? 19.498 4.952 66.630 1.00 79.50 653 GLY A CA 1
ATOM 5025 C C . GLY A 1 653 ? 20.764 5.364 65.877 1.00 79.50 653 GLY A C 1
ATOM 5026 O O . GLY A 1 653 ? 20.820 6.403 65.207 1.00 79.50 653 GLY A O 1
ATOM 5027 N N . ASP A 1 654 ? 21.790 4.528 66.020 1.00 83.75 654 ASP A N 1
ATOM 5028 C CA . ASP A 1 654 ? 23.070 4.699 65.335 1.00 83.75 654 ASP A CA 1
ATOM 5029 C C . ASP A 1 654 ? 22.902 4.528 63.821 1.00 83.75 654 ASP A C 1
ATOM 5031 O O . ASP A 1 654 ? 21.914 3.961 63.342 1.00 83.75 654 ASP A O 1
ATOM 5035 N N . PHE A 1 655 ? 23.853 5.063 63.060 1.00 81.75 655 PHE A N 1
ATOM 5036 C CA . PHE A 1 655 ? 23.852 4.925 61.610 1.00 81.75 655 PHE A CA 1
ATOM 5037 C C . PHE A 1 655 ? 24.208 3.495 61.194 1.00 81.75 655 PHE A C 1
ATOM 5039 O O . PHE A 1 655 ? 25.122 2.874 61.734 1.00 81.75 655 PHE A O 1
ATOM 5046 N N . MET A 1 656 ? 23.483 2.986 60.206 1.00 78.44 656 MET A N 1
ATOM 5047 C CA . MET A 1 656 ? 23.618 1.647 59.656 1.00 78.44 656 MET A CA 1
ATOM 5048 C C . MET A 1 656 ? 23.408 1.656 58.141 1.00 78.44 656 MET A C 1
ATOM 5050 O O . MET A 1 656 ? 22.679 2.480 57.588 1.00 78.44 656 MET A O 1
ATOM 5054 N N . LEU A 1 657 ? 24.018 0.688 57.465 1.00 75.44 657 LEU A N 1
ATOM 5055 C CA . LEU A 1 657 ? 23.729 0.377 56.070 1.00 75.44 657 LEU A CA 1
ATOM 5056 C C . LEU A 1 657 ? 22.934 -0.930 56.052 1.00 75.44 657 LEU A C 1
ATOM 5058 O O . LEU A 1 657 ? 23.476 -1.974 56.418 1.00 75.44 657 LEU A O 1
ATOM 5062 N N . SER A 1 658 ? 21.649 -0.886 55.694 1.00 73.00 658 SER A N 1
ATOM 5063 C CA . SER A 1 658 ? 20.783 -2.066 55.851 1.00 73.00 658 SER A CA 1
ATOM 5064 C C . SER A 1 658 ? 21.154 -3.197 54.897 1.00 73.00 658 SER A C 1
ATOM 5066 O O . SER A 1 658 ? 21.031 -4.363 55.258 1.00 73.00 658 SER A O 1
ATOM 5068 N N . VAL A 1 659 ? 21.620 -2.864 53.691 1.00 79.06 659 VAL A N 1
ATOM 5069 C CA . VAL A 1 659 ? 22.183 -3.824 52.739 1.00 79.06 659 VAL A CA 1
ATOM 5070 C C . VAL A 1 659 ? 23.578 -3.348 52.383 1.00 79.06 659 VAL A C 1
ATOM 5072 O O . VAL A 1 659 ? 23.750 -2.297 51.771 1.00 79.06 659 VAL A O 1
ATOM 5075 N N . LYS A 1 660 ? 24.589 -4.112 52.793 1.00 83.81 660 LYS A N 1
ATOM 5076 C CA . LYS A 1 660 ? 25.976 -3.798 52.456 1.00 83.81 660 LYS A CA 1
ATOM 5077 C C . LYS A 1 660 ? 26.228 -3.994 50.963 1.00 83.81 660 LYS A C 1
ATOM 5079 O O . LYS A 1 660 ? 25.589 -4.827 50.325 1.00 83.81 660 LYS A O 1
ATOM 5084 N N . ARG A 1 661 ? 27.189 -3.250 50.411 1.00 85.12 661 ARG A N 1
ATOM 5085 C CA . ARG A 1 661 ? 27.541 -3.293 48.980 1.00 85.12 661 ARG A CA 1
ATOM 5086 C C . ARG A 1 661 ? 27.843 -4.708 48.477 1.00 85.12 661 ARG A C 1
ATOM 5088 O O . ARG A 1 661 ? 27.439 -5.071 47.385 1.00 85.12 661 ARG A O 1
ATOM 5095 N N . ASP A 1 662 ? 28.542 -5.514 49.263 1.00 84.88 662 ASP A N 1
ATOM 5096 C CA . ASP A 1 662 ? 28.886 -6.901 48.934 1.00 84.88 662 ASP A CA 1
ATOM 5097 C C . ASP A 1 662 ? 27.676 -7.846 48.877 1.00 84.88 662 ASP A C 1
ATOM 5099 O O . ASP A 1 662 ? 27.735 -8.858 48.173 1.00 84.88 662 ASP A O 1
ATOM 5103 N N . SER A 1 663 ? 26.607 -7.500 49.599 1.00 85.69 663 SER A N 1
ATOM 5104 C CA . SER A 1 663 ? 25.300 -8.158 49.572 1.00 85.69 663 SER A CA 1
ATOM 5105 C C . SER A 1 663 ? 24.392 -7.613 48.465 1.00 85.69 663 SER A C 1
ATOM 5107 O O . SER A 1 663 ? 23.628 -8.377 47.892 1.00 85.69 663 SER A O 1
ATOM 5109 N N . ALA A 1 664 ? 24.504 -6.322 48.133 1.00 82.12 664 ALA A N 1
ATOM 5110 C CA . ALA A 1 664 ? 23.714 -5.650 47.096 1.00 82.12 664 ALA A CA 1
ATOM 5111 C C . ALA A 1 664 ? 24.081 -6.053 45.657 1.00 82.12 664 ALA A C 1
ATOM 5113 O O . ALA A 1 664 ? 23.328 -5.755 44.736 1.00 82.12 664 ALA A O 1
ATOM 5114 N N . LEU A 1 665 ? 25.242 -6.686 45.465 1.00 87.69 665 LEU A N 1
ATOM 5115 C CA . LEU A 1 665 ? 25.812 -7.001 44.157 1.00 87.69 665 LEU A CA 1
ATOM 5116 C C . LEU A 1 665 ? 25.942 -8.514 43.954 1.00 87.69 665 LEU A C 1
ATOM 5118 O O . LEU A 1 665 ? 26.342 -9.246 44.865 1.00 87.69 665 LEU A O 1
ATOM 5122 N N . LEU A 1 666 ? 25.710 -8.966 42.724 1.00 87.00 666 LEU A N 1
ATOM 5123 C CA . LEU A 1 666 ? 25.905 -10.348 42.291 1.00 87.00 666 LEU A CA 1
ATOM 5124 C C . LEU A 1 666 ? 27.387 -10.722 42.202 1.00 87.00 666 LEU A C 1
ATOM 5126 O O . LEU A 1 666 ? 27.710 -11.909 42.259 1.00 87.00 666 LEU A O 1
ATOM 5130 N N . GLN A 1 667 ? 28.288 -9.737 42.118 1.00 87.62 667 GLN A N 1
ATOM 5131 C CA . GLN A 1 667 ? 29.733 -9.931 41.933 1.00 87.62 667 GLN A CA 1
ATOM 5132 C C . GLN A 1 667 ? 30.066 -10.529 40.560 1.00 87.62 667 GLN A C 1
ATOM 5134 O O . GLN A 1 667 ? 30.952 -11.376 40.444 1.00 87.62 667 GLN A O 1
ATOM 5139 N N . LEU A 1 668 ? 29.335 -10.112 39.526 1.00 85.69 668 LEU A N 1
ATOM 5140 C CA . LEU A 1 668 ? 29.682 -10.413 38.140 1.00 85.69 668 LEU A CA 1
ATOM 5141 C C . LEU A 1 668 ? 30.682 -9.359 37.608 1.00 85.69 668 LEU A C 1
ATOM 5143 O O . LEU A 1 668 ? 30.864 -8.300 38.230 1.00 85.69 668 LEU A O 1
ATOM 5147 N N . PRO A 1 669 ? 31.378 -9.634 36.488 1.00 85.62 669 PRO A N 1
ATOM 5148 C CA . PRO A 1 669 ? 32.199 -8.636 35.801 1.00 85.62 669 PRO A CA 1
ATOM 5149 C C . PRO A 1 669 ? 31.409 -7.362 35.460 1.00 85.62 669 PRO A C 1
ATOM 5151 O O . PRO A 1 669 ? 30.218 -7.437 35.176 1.00 85.62 669 PRO A O 1
ATOM 5154 N N . ASP A 1 670 ? 32.070 -6.200 35.429 1.00 77.31 670 ASP A N 1
ATOM 5155 C CA . ASP A 1 670 ? 31.398 -4.897 35.236 1.00 77.31 670 ASP A CA 1
ATOM 5156 C C . ASP A 1 670 ? 30.663 -4.772 33.888 1.00 77.31 670 ASP A C 1
ATOM 5158 O O . ASP A 1 670 ? 29.669 -4.062 33.791 1.00 77.31 670 ASP A O 1
ATOM 5162 N N . ILE A 1 671 ? 31.106 -5.505 32.859 1.00 73.38 671 ILE A N 1
ATOM 5163 C CA . ILE A 1 671 ? 30.425 -5.575 31.553 1.00 73.38 671 ILE A CA 1
ATOM 5164 C C . ILE A 1 671 ? 29.097 -6.354 31.606 1.00 73.38 671 ILE A C 1
ATOM 5166 O O . ILE A 1 671 ? 28.250 -6.200 30.732 1.00 73.38 671 ILE A O 1
ATOM 5170 N N . MET A 1 672 ? 28.921 -7.201 32.622 1.00 78.06 672 MET A N 1
ATOM 5171 C CA . MET A 1 672 ? 27.758 -8.079 32.808 1.00 78.06 672 MET A CA 1
ATOM 5172 C C . MET A 1 672 ? 26.808 -7.549 33.884 1.00 78.06 672 MET A C 1
ATOM 5174 O O . MET A 1 672 ? 25.607 -7.785 33.821 1.00 78.06 672 MET A O 1
ATOM 5178 N N . GLU A 1 673 ? 27.355 -6.835 34.866 1.00 88.12 673 GLU A N 1
ATOM 5179 C CA . GLU A 1 673 ? 26.628 -6.183 35.948 1.00 88.12 673 GLU A CA 1
ATOM 5180 C C . GLU A 1 673 ? 27.145 -4.746 36.103 1.00 88.12 673 GLU A C 1
ATOM 5182 O O . GLU A 1 673 ? 28.054 -4.497 36.904 1.00 88.12 673 GLU A O 1
ATOM 5187 N N . PRO A 1 674 ? 26.578 -3.782 35.359 1.00 86.25 674 PRO A N 1
ATOM 5188 C CA . PRO A 1 674 ? 26.647 -2.374 35.709 1.00 86.25 674 PRO A CA 1
ATOM 5189 C C . PRO A 1 674 ? 26.272 -2.137 37.180 1.00 86.25 674 PRO A C 1
ATOM 5191 O O . PRO A 1 674 ? 25.158 -2.432 37.622 1.00 86.25 674 PRO A O 1
ATOM 5194 N N . LYS A 1 675 ? 27.233 -1.614 37.949 1.00 88.38 675 LYS A N 1
ATOM 5195 C CA . LYS A 1 675 ? 27.125 -1.360 39.396 1.00 88.38 675 LYS A CA 1
ATOM 5196 C C . LYS A 1 675 ? 26.882 0.122 39.639 1.00 88.38 675 LYS A C 1
ATOM 5198 O O . LYS A 1 675 ? 27.823 0.913 39.622 1.00 88.38 675 LYS A O 1
ATOM 5203 N N . VAL A 1 676 ? 25.637 0.492 39.909 1.00 81.56 676 VAL A N 1
ATOM 5204 C CA . VAL A 1 676 ? 25.220 1.892 40.031 1.00 81.56 676 VAL A CA 1
ATOM 5205 C C . VAL A 1 676 ? 25.159 2.309 41.511 1.00 81.56 676 VAL A C 1
ATOM 5207 O O . VAL A 1 676 ? 24.342 1.773 42.267 1.00 81.56 676 VAL A O 1
ATOM 5210 N N . PRO A 1 677 ? 26.004 3.248 41.976 1.00 80.94 677 PRO A N 1
ATOM 5211 C CA . PRO A 1 677 ? 25.858 3.819 43.310 1.00 80.94 677 PRO A CA 1
ATOM 5212 C C . PRO A 1 677 ? 24.623 4.727 43.366 1.00 80.94 677 PRO A C 1
ATOM 5214 O O . PRO A 1 677 ? 24.391 5.532 42.467 1.00 80.94 677 PRO A O 1
ATOM 5217 N N . VAL A 1 678 ? 23.849 4.633 44.445 1.00 73.50 678 VAL A N 1
ATOM 5218 C CA . VAL A 1 678 ? 22.703 5.510 44.707 1.00 73.50 678 VAL A CA 1
ATOM 5219 C C . VAL A 1 678 ? 23.035 6.402 45.894 1.00 73.50 678 VAL A C 1
ATOM 5221 O O . VAL A 1 678 ? 23.185 5.902 47.012 1.00 73.50 678 VAL A O 1
ATOM 5224 N N . ASP A 1 679 ? 23.115 7.712 45.644 1.00 75.25 679 ASP A N 1
ATOM 5225 C CA . ASP A 1 679 ? 23.370 8.738 46.663 1.00 75.25 679 ASP A CA 1
ATOM 5226 C C . ASP A 1 679 ? 22.125 9.040 47.510 1.00 75.25 679 ASP A C 1
ATOM 5228 O O . ASP A 1 679 ? 21.584 10.141 47.522 1.00 75.25 679 ASP A O 1
ATOM 5232 N N . ALA A 1 680 ? 21.625 8.009 48.183 1.00 69.81 680 ALA A N 1
ATOM 5233 C CA . ALA A 1 680 ? 20.498 8.082 49.097 1.00 69.81 680 ALA A CA 1
ATOM 5234 C C . ALA A 1 680 ? 20.668 7.057 50.218 1.00 69.81 680 ALA A C 1
ATOM 5236 O O . ALA A 1 680 ? 21.383 6.057 50.075 1.00 69.81 680 ALA A O 1
ATOM 5237 N N . ASP A 1 681 ? 19.995 7.305 51.339 1.00 68.50 681 ASP A N 1
ATOM 5238 C CA . ASP A 1 681 ? 19.933 6.350 52.435 1.00 68.50 681 ASP A CA 1
ATOM 5239 C C . ASP A 1 681 ? 18.837 5.298 52.192 1.00 68.50 681 ASP A C 1
ATOM 5241 O O . ASP A 1 681 ? 18.045 5.348 51.242 1.00 68.50 681 ASP A O 1
ATOM 5245 N N . HIS A 1 682 ? 18.760 4.320 53.088 1.00 66.75 682 HIS A N 1
ATOM 5246 C CA . HIS A 1 682 ? 17.788 3.237 52.982 1.00 66.75 682 HIS A CA 1
ATOM 5247 C C . HIS A 1 682 ? 16.308 3.677 53.022 1.00 66.75 682 HIS A C 1
ATOM 5249 O O . HIS A 1 682 ? 15.426 2.868 52.706 1.00 66.75 682 HIS A O 1
ATOM 5255 N N . SER A 1 683 ? 16.021 4.908 53.460 1.00 62.47 683 SER A N 1
ATOM 5256 C CA . SER A 1 683 ? 14.673 5.471 53.605 1.00 62.47 683 SER A CA 1
ATOM 5257 C C . SER A 1 683 ? 14.225 6.267 52.374 1.00 62.47 683 SER A C 1
ATOM 5259 O O . SER A 1 683 ? 13.023 6.302 52.107 1.00 62.47 683 SER A O 1
ATOM 5261 N N . ASP A 1 684 ? 15.161 6.824 51.599 1.00 59.78 684 ASP A N 1
ATOM 5262 C CA . ASP A 1 684 ? 14.871 7.635 50.403 1.00 59.78 684 ASP A CA 1
ATOM 5263 C C . ASP A 1 684 ? 15.260 7.000 49.060 1.00 59.78 684 ASP A C 1
ATOM 5265 O O . ASP A 1 684 ? 14.953 7.539 47.996 1.00 59.78 684 ASP A O 1
ATOM 5269 N N . LYS A 1 685 ? 15.843 5.801 49.074 1.00 58.16 685 LYS A N 1
ATOM 5270 C CA . LYS A 1 685 ? 16.105 5.028 47.852 1.00 58.16 685 LYS A CA 1
ATOM 5271 C C . LYS A 1 685 ? 14.831 4.585 47.111 1.00 58.16 685 LYS A C 1
ATOM 5273 O O . LYS A 1 685 ? 13.795 4.311 47.718 1.00 58.16 685 LYS A O 1
ATOM 5278 N N . ALA A 1 686 ? 14.967 4.390 45.796 1.00 48.72 686 ALA A N 1
ATOM 5279 C CA . ALA A 1 686 ? 13.942 3.867 44.877 1.00 48.72 686 ALA A CA 1
ATOM 5280 C C . ALA A 1 686 ? 12.715 4.770 44.641 1.00 48.72 686 ALA A C 1
ATOM 5282 O O . ALA A 1 686 ? 11.680 4.299 44.169 1.00 48.72 686 ALA A O 1
ATOM 5283 N N . LYS A 1 687 ? 12.830 6.072 44.915 1.00 48.94 687 LYS A N 1
ATOM 5284 C CA . LYS A 1 687 ? 11.901 7.077 44.392 1.00 48.94 687 LYS A CA 1
ATOM 5285 C C . LYS A 1 687 ? 12.482 7.606 43.085 1.00 48.94 687 LYS A C 1
ATOM 5287 O O . LYS A 1 687 ? 13.377 8.444 43.101 1.00 48.94 687 LYS A O 1
ATOM 5292 N N . PHE A 1 688 ? 12.017 7.076 41.958 1.00 46.91 688 PHE A N 1
ATOM 5293 C CA . PHE A 1 688 ? 12.279 7.714 40.673 1.00 46.91 688 PHE A CA 1
ATOM 5294 C C . PHE A 1 688 ? 11.523 9.046 40.663 1.00 46.91 688 PHE A C 1
ATOM 5296 O O . PHE A 1 688 ? 10.313 9.065 40.903 1.00 46.91 688 PHE A O 1
ATOM 5303 N N . GLY A 1 689 ? 12.236 10.152 40.445 1.00 43.00 689 GLY A N 1
ATOM 5304 C CA . GLY A 1 689 ? 11.597 11.433 40.159 1.00 43.00 689 GLY A CA 1
ATOM 5305 C C . GLY A 1 689 ? 10.741 11.323 38.899 1.00 43.00 689 GLY A C 1
ATOM 5306 O O . GLY A 1 689 ? 10.962 10.460 38.045 1.00 43.00 689 GLY A O 1
ATOM 5307 N N . THR A 1 690 ? 9.741 12.188 38.775 1.00 40.69 690 THR A N 1
ATOM 5308 C CA . THR A 1 690 ? 9.038 12.316 37.489 1.00 40.69 690 THR A CA 1
ATOM 5309 C C . THR A 1 690 ? 9.920 13.110 36.523 1.00 40.69 690 THR A C 1
ATOM 5311 O O . THR A 1 690 ? 10.854 13.777 36.954 1.00 40.69 690 THR A O 1
ATOM 5314 N N . LYS A 1 691 ? 9.616 13.122 35.218 1.00 36.31 691 LYS A N 1
ATOM 5315 C CA . LYS A 1 691 ? 10.371 13.897 34.203 1.00 36.31 691 LYS A CA 1
ATOM 5316 C C . LYS A 1 691 ? 10.494 15.415 34.468 1.00 36.31 691 LYS A C 1
ATOM 5318 O O . LYS A 1 691 ? 11.079 16.126 33.659 1.00 36.31 691 LYS A O 1
ATOM 5323 N N . TYR A 1 692 ? 9.865 15.916 35.529 1.00 39.28 692 TYR A N 1
ATOM 5324 C CA . TYR A 1 692 ? 9.893 17.309 35.966 1.00 39.28 692 TYR A CA 1
ATOM 5325 C C . TYR A 1 692 ? 10.943 17.579 37.054 1.00 39.28 692 TYR A C 1
ATOM 5327 O O . TYR A 1 692 ? 11.175 18.740 37.386 1.00 39.28 692 TYR A O 1
ATOM 5335 N N . ASP A 1 693 ? 11.592 16.537 37.578 1.00 38.81 693 ASP A N 1
ATOM 5336 C CA . ASP A 1 693 ? 12.712 16.656 38.504 1.00 38.81 693 ASP A CA 1
ATOM 5337 C C . ASP A 1 693 ? 14.036 16.708 37.707 1.00 38.81 693 ASP A C 1
ATOM 5339 O O . ASP A 1 693 ? 14.256 15.934 36.776 1.00 38.81 693 ASP A O 1
ATOM 5343 N N . SER A 1 694 ? 14.893 17.681 38.036 1.00 31.48 694 SER A N 1
ATOM 5344 C CA . SER A 1 694 ? 16.190 17.985 37.390 1.00 31.48 694 SER A CA 1
ATOM 5345 C C . SER A 1 694 ? 17.141 16.761 37.337 1.00 31.48 694 SER A C 1
ATOM 5347 O O . SER A 1 694 ? 16.988 15.844 38.145 1.00 31.48 694 SER A O 1
ATOM 5349 N N . PRO A 1 695 ? 18.123 16.705 36.410 1.00 41.94 695 PRO A N 1
ATOM 5350 C CA . PRO A 1 695 ? 18.554 15.477 35.751 1.00 41.94 695 PRO A CA 1
ATOM 5351 C C . PRO A 1 695 ? 19.320 14.550 36.691 1.00 41.94 695 PRO A C 1
ATOM 5353 O O . PRO A 1 695 ? 20.442 14.849 37.097 1.00 41.94 695 PRO A O 1
ATOM 5356 N N . ALA A 1 696 ? 18.747 13.387 36.986 1.00 34.41 696 ALA A N 1
ATOM 5357 C CA . ALA A 1 696 ? 19.481 12.321 37.644 1.00 34.41 696 ALA A CA 1
ATOM 5358 C C . ALA A 1 696 ? 19.013 10.928 37.187 1.00 34.41 696 ALA A C 1
ATOM 5360 O O . ALA A 1 696 ? 17.845 10.562 37.301 1.00 34.41 696 ALA A O 1
ATOM 5361 N N . LEU A 1 697 ? 20.006 10.156 36.738 1.00 37.66 697 LEU A N 1
ATOM 5362 C CA . LEU A 1 697 ? 20.116 8.693 36.672 1.00 37.66 697 LEU A CA 1
ATOM 5363 C C . LEU A 1 697 ? 19.527 7.865 35.520 1.00 37.66 697 LEU A C 1
ATOM 5365 O O . LEU A 1 697 ? 20.009 6.749 35.361 1.00 37.66 697 LEU A O 1
ATOM 5369 N N . LEU A 1 698 ? 18.589 8.336 34.693 1.00 36.22 698 LEU A N 1
ATOM 5370 C CA . LEU A 1 698 ? 18.085 7.512 33.565 1.00 36.22 698 LEU A CA 1
ATOM 5371 C C . LEU A 1 698 ? 18.642 7.884 32.183 1.00 36.22 698 LEU A C 1
ATOM 5373 O O . LEU A 1 698 ? 18.356 7.193 31.217 1.00 36.22 698 LEU A O 1
ATOM 5377 N N . ALA A 1 699 ? 19.437 8.950 32.075 1.00 30.44 699 ALA A N 1
ATOM 5378 C CA . ALA A 1 699 ? 19.989 9.393 30.791 1.00 30.44 699 ALA A CA 1
ATOM 5379 C C . ALA A 1 699 ? 21.320 8.712 30.400 1.00 30.44 699 ALA A C 1
ATOM 5381 O O . ALA A 1 699 ? 21.793 8.932 29.291 1.00 30.44 699 ALA A O 1
ATOM 5382 N N . GLU A 1 700 ? 21.927 7.912 31.287 1.00 30.58 700 GLU A N 1
ATOM 5383 C CA . GLU A 1 700 ? 23.241 7.271 31.065 1.00 30.58 700 GLU A CA 1
ATOM 5384 C C . GLU A 1 700 ? 23.236 5.732 31.209 1.00 30.58 700 GLU A C 1
ATOM 5386 O O . GLU A 1 700 ? 24.310 5.131 31.203 1.00 30.58 700 GLU A O 1
ATOM 5391 N N . VAL A 1 701 ? 22.068 5.079 31.330 1.00 30.42 701 VAL A N 1
ATOM 5392 C CA . VAL A 1 701 ? 21.953 3.601 31.382 1.00 30.42 701 VAL A CA 1
ATOM 5393 C C . VAL A 1 701 ? 21.325 3.058 30.113 1.00 30.42 701 VAL A C 1
ATOM 5395 O O . VAL A 1 701 ? 20.248 3.577 29.746 1.00 30.42 701 VAL A O 1
#

Secondary structure (DSSP, 8-state):
-----------------------------PPPPB-STTSSTT---EES--S--GGGGGG---------TT---SPPEEETTEEEEE-TTSEEEEEETTTTEEEEEEEHHHHHHHH----SSGGGS-SSB-SPPEEETTEEEEEBSSTTEEEEEETTT--EEEEEES--STTEE--SPPEEETTEEEEE-EESSTTHHHHSTT------B-EEEEEEEETTTTEEEEEEEEESS-TTSS-EE----SSPPEEETTTTEEEEE---EEE--GGGGGGGGS-GGGSPTT--SSEEEEEETTT--EEEEEE-SSP-B--GGGGSSS--TTT--SSSPP------SPPEEE-HHHH--SS-EEEEE-TTSEEEEEETTT--EEEEEESS---TT-SS-S--EE-SSEEEEEESS-TT-S-TTS---EEEEEETTT--EEEEEEGGGGS---B--S--EEE-------------------------TT---EEEEEEB--B-TTS-BSS---EEEEEETTT--EEEEEE-----SS-EEEE-THHHHHHHHHHHHHHHS--HHHHHHHHT--EEEESS--SS----HHHHHHHHHH-TT-TTHHHHHTTSTT-HHHHHHHHHHHHHHHHH--EEEEEEE-SPEEEEEEETTTTEEEEEEEEE-SS-HHHH-----TTTS-EEEE-S-TTTTT-PPPTTS-S-SSS--

pLDDT: mean 78.99, std 21.82, range [19.61, 98.88]

Foldseek 3Di:
DDDDDDDDDDDDDDDDDDDDDDDDDDPPPQPQWQFFQLNAQLSQLEDAADPDFLVCVVVDDQQEDDDDPVAAQEDWTDGRQWTWGWTLVAKIWIARSNVNDTQDIDRQLVVQCVVDPADPQQVVFRSHWRGHWGDDPQWTWTFGSFQGKIWIARNNYRHTLDIDRQDRPGFKTWQEHWDDDPQKIKGKIFGPLQASCVVDPPDADDQAWIKIFIWGADPVNSDIDTQDIQTLADPPFFKHAFTQNAYYWHDDVVQQKIKTWTAAIQAHDPVLLVQQPPAPVSDDPSNQHRWIFIAHNRRRHTLDIDRHGTHAHHGNLQVDVVRNPNRQRHVNHGQRWTQQHIWRWAQCVFLVAPATWTWGAIQQQKIFIAHPNYRHTQEMDRPAHGERDGFWHRGWHDDSFKIKTKGQAHDPHPPLPAQRIKIFMATPHYRHTQDMDGPCVVPWRFGQRYYKHWYHHHPPPPPDPDDDDDDDDPDPPPPCPRGQTKMWGWIDFDADPVRDGPIDATWIFIARPRRRDGSDIGRSDDDDQADADDDPECSLLVVLVLLLVLVVDPDPVSVSVLQRHAAYEQFQYQLAAFPLCLVLVVQCVVPVVRPCNVVSVCRHHPRPVSVVSLVSSVVSCVVRVHQYEFEAEPFWWARWDQDPVVRDTDRPHDTDQRHDLVRRDSPDPCVSYVYHYDDDYPVPPPDDDDPPDPDDDDPPD